Protein AF-0000000085040548 (afdb_homodimer)

Secondary structure (DSSP, 8-state):
--HHHHHHHHHHHHHHHHHHHHHHHHHH--HHHHHHHHTS-HHHHHHH-SSHHHHHHHHHHHHHHHHHHHHHHTT-SSS-S-HHHHHHHHHHHHHHHHHH-HHHHHHHHHHHHHHHHHHH-GGGS-HHHHT-HHHHHHHHTTTHHHHHHHHHHHHHHHHTSS-TT--HHHHHHHHHHHHHHHHHHHHHHHT--TTSS--HHHHHHHHHHHHHHHHH-SSS---------TT-/--HHHHHHHHHHHHHHHHHHHHHHHHHH--HHHHHHHHTS-HHHHHHH-SSHHHHHHHHHHHHHHHHHHHHHHTT-SSS-S-HHHHHHHHHHHHHHHHHH-HHHHHHHHHHHHHHHHHHH-GGGS-HHHHT-HHHHHHHHTTTHHHHHHHHHHHHHHHHTSS-TT--HHHHHHHHHHHHHHHHHHHHHHHT--TTSS--HHHHHHHHHHHHHHHHH-SSS---------TT-

Organism: Cyclobacterium marinum (strain ATCC 25205 / DSM 745 / LMG 13164 / NCIMB 1802) (NCBI:txid880070)

Sequence (464 aa):
MGVYERQQKEKKILESAIVLFGEKGLHATKVEDVAKKAKISKGLVYFYYKSKEDLYMAITKKGIEELKEVFNKSFGKGKDKTGIEVMTDLVNGYFLFVQEKKVFHDAILYFLSVLELYQQDQDKVNPLLLESQYFNKLLQSHNDLAKIGIKAISQGIKDGSMRPDLQADSTFYTIWSMLIGYCRLSGSVNLEPNDIKINAESWKNGFNKILFEILKGTNSPVKSQPVQGNLFMGVYERQQKEKKILESAIVLFGEKGLHATKVEDVAKKAKISKGLVYFYYKSKEDLYMAITKKGIEELKEVFNKSFGKGKDKTGIEVMTDLVNGYFLFVQEKKVFHDAILYFLSVLELYQQDQDKVNPLLLESQYFNKLLQSHNDLAKIGIKAISQGIKDGSMRPDLQADSTFYTIWSMLIGYCRLSGSVNLEPNDIKINAESWKNGFNKILFEILKGTNSPVKSQPVQGNLF

Nearest PDB structures (foldseek):
  1zkg-assembly1_A  TM=6.879E-01  e=1.026E-05  Thermotoga maritima MSB8
  2id6-assembly1_A-2  TM=6.841E-01  e=1.299E-05  Thermotoga maritima
  3ih3-assembly1_A  TM=6.829E-01  e=2.511E-05  Thermotoga maritima
  5d1r-assembly1_B  TM=7.066E-01  e=7.819E-04  Mycobacterium tuberculosis CDC1551
  6mj1-assembly1_A-2  TM=5.770E-01  e=1.032E-04  Bacillus subtilis subsp. subtilis str. 168

Foldseek 3Di:
DDPVVVVVLLVLLLVLLLVQCVVQNLPRDDLCSSCVSSVHDSVVSCVVAVDSLLSLLVLLLVLVVVLLVQLVCLCPDPNPDFLVSSLVSSLVSVVVCCVVRVSNVVSLVVLVVLVVVCVVPVVPHDVSNVPHPSNVVCVVCVCVSLVSQLVSLVRNLVVVVFPVPDDSSVLSVVVVVLSVVCVVCQVVQCVVDPVDDGHNVRCVVVSVVVNVCSGHNPPDPPPPPPPPPVPD/DDPVVVVVLVVLLLVLLLVQCVVQNLPRDDLCSSCVSSVHDSVVSCVVAVDSLLSLLVLLLVLVVVLLVQLVCLCPDPNPDFLVSSLVSNLVSVVVCCVVRVSNVVSLVVLVVLVVVCVVPVVPHDVSNVPHPSNVVCVVCVCVSLVSQLVSLVRNLVVVVFPVVDDSSVLSVVVVVLSVVCVVCQVVQCVVDPVDDGHNVRCVVVSVVVNVCSGHNPPDPPPPPPPPPPPD

InterPro domains:
  IPR001647 DNA-binding HTH domain, TetR-type [PF00440] (13-58)
  IPR001647 DNA-binding HTH domain, TetR-type [PR00455] (13-26)
  IPR001647 DNA-binding HTH domain, TetR-type [PR00455] (34-57)
  IPR001647 DNA-binding HTH domain, TetR-type [PS50977] (7-67)
  IPR009057 Homedomain-like superfamily [SSF46689] (5-73)
  IPR036271 Tetracyclin repressor-like, C-terminal domain superfamily [SSF48498] (110-183)
  IPR050624 Nucleoid occlusion factor SlmA/HTH-type transcriptional regulator [PTHR43479] (5-212)

Solvent-accessible surface area (backbone atoms only — not comparable to full-atom values): 24343 Å² total; per-residue (Å²): 129,53,72,68,56,51,51,53,50,51,49,38,44,50,55,30,38,51,54,43,35,54,74,55,30,74,81,71,44,48,65,60,59,27,17,58,70,46,69,49,55,54,68,56,51,46,70,78,29,86,39,68,53,27,44,48,30,46,48,20,52,51,29,51,52,53,50,42,50,46,49,57,56,27,48,55,86,66,88,78,56,51,17,47,55,22,44,50,41,28,54,54,42,49,53,50,42,44,73,74,37,43,51,32,47,51,38,45,54,50,49,33,51,50,36,32,37,40,64,75,37,58,85,74,40,61,64,60,43,70,69,15,68,44,42,55,52,43,63,76,49,67,58,52,63,53,52,55,47,23,50,30,44,45,40,5,34,74,73,60,57,20,45,74,85,65,53,37,55,35,50,36,54,42,50,51,9,30,54,51,15,44,64,45,46,42,20,58,38,59,63,43,51,85,90,50,92,47,33,58,67,59,33,52,52,40,40,50,51,51,54,47,28,71,44,44,34,68,86,48,84,74,77,78,70,77,76,76,67,67,81,111,129,53,73,67,57,49,52,51,51,50,50,38,44,50,53,30,38,50,54,43,36,54,73,55,30,72,81,71,45,48,66,59,58,28,16,57,71,44,70,49,53,54,68,57,51,46,70,77,28,86,40,70,52,26,44,49,30,45,48,22,50,52,28,50,53,52,49,43,49,44,47,56,57,28,48,57,82,68,89,78,56,52,17,48,54,21,45,51,41,28,52,53,41,48,54,50,43,44,72,75,36,43,51,32,48,52,36,43,53,49,50,34,50,49,37,32,36,42,66,76,38,58,84,73,40,60,64,59,42,72,68,15,68,44,40,54,53,43,63,76,48,69,57,53,63,54,52,56,46,22,50,30,44,44,41,5,34,74,72,60,58,20,45,74,84,65,52,35,54,34,48,36,54,42,51,52,8,28,53,51,14,45,64,47,46,42,21,57,38,59,64,42,51,86,90,50,91,46,34,58,66,59,33,52,53,42,39,52,50,51,55,48,29,72,44,44,35,70,85,47,81,74,78,78,70,77,76,76,69,69,78,113

Radius of gyration: 23.34 Å; Cα contacts (8 Å, |Δi|>4): 542; chains: 2; bounding box: 71×59×58 Å

Structure (mmCIF, N/CA/C/O backbone):
data_AF-0000000085040548-model_v1
#
loop_
_entity.id
_entity.type
_entity.pdbx_description
1 polymer 'Transcriptional regulator, TetR family'
#
loop_
_atom_site.group_PDB
_atom_site.id
_atom_site.type_symbol
_atom_site.label_atom_id
_atom_site.label_alt_id
_atom_site.label_comp_id
_atom_site.label_asym_id
_atom_site.label_entity_id
_atom_site.label_seq_id
_atom_site.pdbx_PDB_ins_code
_atom_site.Cartn_x
_atom_site.Cartn_y
_atom_site.Cartn_z
_atom_site.occupancy
_atom_site.B_iso_or_equiv
_atom_site.auth_seq_id
_atom_site.auth_comp_id
_atom_site.auth_asym_id
_atom_site.auth_atom_id
_atom_site.pdbx_PDB_model_num
ATOM 1 N N . MET A 1 1 ? -39.812 -14.789 2.672 1 75.88 1 MET A N 1
ATOM 2 C CA . MET A 1 1 ? -38.875 -14.531 3.76 1 75.88 1 MET A CA 1
ATOM 3 C C . MET A 1 1 ? -39.062 -13.125 4.328 1 75.88 1 MET A C 1
ATOM 5 O O . MET A 1 1 ? -39.156 -12.156 3.574 1 75.88 1 MET A O 1
ATOM 9 N N . GLY A 1 2 ? -39.312 -13.039 5.547 1 83.81 2 GLY A N 1
ATOM 10 C CA . GLY A 1 2 ? -39.5 -11.727 6.141 1 83.81 2 GLY A CA 1
ATOM 11 C C . GLY A 1 2 ? -38.281 -10.859 6.133 1 83.81 2 GLY A C 1
ATOM 12 O O . GLY A 1 2 ? -37.156 -11.359 5.926 1 83.81 2 GLY A O 1
ATOM 13 N N . VAL A 1 3 ? -38.562 -9.602 6.129 1 88.56 3 VAL A N 1
ATOM 14 C CA . VAL A 1 3 ? -37.5 -8.602 6.066 1 88.56 3 VAL A CA 1
ATOM 15 C C . VAL A 1 3 ? -36.438 -8.906 7.121 1 88.56 3 VAL A C 1
ATOM 17 O O . VAL A 1 3 ? -35.25 -8.867 6.836 1 88.56 3 VAL A O 1
ATOM 20 N N . TYR A 1 4 ? -36.812 -9.25 8.266 1 89 4 TYR A N 1
ATOM 21 C CA . TYR A 1 4 ? -35.875 -9.547 9.359 1 89 4 TYR A CA 1
ATOM 22 C C . TYR A 1 4 ? -35.062 -10.781 9.055 1 89 4 TYR A C 1
ATOM 24 O O . TYR A 1 4 ? -33.844 -10.789 9.273 1 89 4 TYR A O 1
ATOM 32 N N . GLU A 1 5 ? -35.656 -11.797 8.523 1 87.88 5 GLU A N 1
ATOM 33 C CA . GLU A 1 5 ? -34.969 -13.031 8.18 1 87.88 5 GLU A CA 1
ATOM 34 C C . GLU A 1 5 ? -33.938 -12.797 7.082 1 87.88 5 GLU A C 1
ATOM 36 O O . GLU A 1 5 ? -32.844 -13.359 7.125 1 87.88 5 GLU A O 1
ATOM 41 N N . ARG A 1 6 ? -34.312 -11.977 6.172 1 90.56 6 ARG A N 1
ATOM 42 C CA . ARG A 1 6 ? -33.375 -11.648 5.082 1 90.56 6 ARG A CA 1
ATOM 43 C C . ARG A 1 6 ? -32.156 -10.93 5.602 1 90.56 6 ARG A C 1
ATOM 45 O O . ARG A 1 6 ? -31.031 -11.242 5.195 1 90.56 6 ARG A O 1
ATOM 52 N N . GLN A 1 7 ? -32.406 -10.062 6.473 1 91.75 7 GLN A N 1
ATOM 53 C CA . GLN A 1 7 ? -31.328 -9.289 7.051 1 91.75 7 GLN A CA 1
ATOM 54 C C . GLN A 1 7 ? -30.391 -10.188 7.867 1 91.75 7 GLN A C 1
ATOM 56 O O . GLN A 1 7 ? -29.172 -10.008 7.848 1 91.75 7 GLN A O 1
ATOM 61 N N . GLN A 1 8 ? -30.922 -11.062 8.531 1 93 8 GLN A N 1
ATOM 62 C CA . GLN A 1 8 ? -30.141 -11.984 9.344 1 93 8 GLN A CA 1
ATOM 63 C C . GLN A 1 8 ? -29.281 -12.891 8.477 1 93 8 GLN A C 1
ATOM 65 O O . GLN A 1 8 ? -28.125 -13.172 8.805 1 93 8 GLN A O 1
ATOM 70 N N . LYS A 1 9 ? -29.891 -13.32 7.367 1 94.12 9 LYS A N 1
ATOM 71 C CA . LYS A 1 9 ? -29.141 -14.18 6.445 1 94.12 9 LYS A CA 1
ATOM 72 C C . LYS A 1 9 ? -27.984 -13.414 5.805 1 94.12 9 LYS A C 1
ATOM 74 O O . LYS A 1 9 ? -26.875 -13.93 5.703 1 94.12 9 LYS A O 1
ATOM 79 N N . GLU A 1 10 ? -28.312 -12.258 5.418 1 95.81 10 GLU A N 1
ATOM 80 C CA . GLU A 1 10 ? -27.281 -11.414 4.824 1 95.81 10 GLU A CA 1
ATOM 81 C C . GLU A 1 10 ? -26.125 -11.188 5.797 1 95.81 10 GLU A C 1
ATOM 83 O O . GLU A 1 10 ? -24.953 -11.281 5.414 1 95.81 10 GLU A O 1
ATOM 88 N N . LYS A 1 11 ? -26.484 -10.898 7 1 96.25 11 LYS A N 1
ATOM 89 C CA . LYS A 1 11 ? -25.484 -10.688 8.039 1 96.25 11 LYS A CA 1
ATOM 90 C C . LYS A 1 11 ? -24.625 -11.938 8.25 1 96.25 11 LYS A C 1
ATOM 92 O O . LYS A 1 11 ? -23.406 -11.844 8.391 1 96.25 11 LYS A O 1
ATOM 97 N N . LYS A 1 12 ? -25.219 -13.023 8.234 1 96.75 12 LYS A N 1
ATOM 98 C CA . LYS A 1 12 ? -24.5 -14.289 8.422 1 96.75 12 LYS A CA 1
ATOM 99 C C . LYS A 1 12 ? -23.531 -14.547 7.277 1 96.75 12 LYS A C 1
ATOM 101 O O . LYS A 1 12 ? -22.406 -15.008 7.504 1 96.75 12 LYS A O 1
ATOM 106 N N . ILE A 1 13 ? -23.984 -14.281 6.074 1 98 13 ILE A N 1
ATOM 107 C CA . ILE A 1 13 ? -23.141 -14.453 4.902 1 98 13 ILE A CA 1
ATOM 108 C C . ILE A 1 13 ? -21.922 -13.539 5.008 1 98 13 ILE A C 1
ATOM 110 O O . ILE A 1 13 ? -20.781 -13.984 4.859 1 98 13 ILE A O 1
ATOM 114 N N . LEU A 1 14 ? -22.172 -12.297 5.344 1 97.88 14 LEU A N 1
ATOM 115 C CA . LEU A 1 14 ? -21.109 -11.312 5.422 1 97.88 14 LEU A CA 1
ATOM 116 C C . LEU A 1 14 ? -20.109 -11.672 6.52 1 97.88 14 LEU A C 1
ATOM 118 O O . LEU A 1 14 ? -18.891 -11.641 6.301 1 97.88 14 LEU A O 1
ATOM 122 N N . GLU A 1 15 ? -20.594 -12.023 7.66 1 97.88 15 GLU A N 1
ATOM 123 C CA . GLU A 1 15 ? -19.734 -12.375 8.789 1 97.88 15 GLU A CA 1
ATOM 124 C C . GLU A 1 15 ? -18.875 -13.586 8.461 1 97.88 15 GLU A C 1
ATOM 126 O O . GLU A 1 15 ? -17.688 -13.625 8.789 1 97.88 15 GLU A O 1
ATOM 131 N N . SER A 1 16 ? -19.469 -14.57 7.84 1 98.38 16 SER A N 1
ATOM 132 C CA . SER A 1 16 ? -18.734 -15.766 7.43 1 98.38 16 SER A CA 1
ATOM 133 C C . SER A 1 16 ? -17.672 -15.43 6.387 1 98.38 16 SER A C 1
ATOM 135 O O . SER A 1 16 ? -16.547 -15.922 6.457 1 98.38 16 SER A O 1
ATOM 137 N N . ALA A 1 17 ? -18.062 -14.602 5.449 1 98.25 17 ALA A N 1
ATOM 138 C CA . ALA A 1 17 ? -17.141 -14.18 4.395 1 98.25 17 ALA A CA 1
ATOM 139 C C . ALA A 1 17 ? -15.961 -13.398 4.973 1 98.25 17 ALA A C 1
ATOM 141 O O . ALA A 1 17 ? -14.82 -13.602 4.559 1 98.25 17 ALA A O 1
ATOM 142 N N . ILE A 1 18 ? -16.203 -12.523 5.938 1 98.06 18 ILE A N 1
ATOM 143 C CA . ILE A 1 18 ? -15.172 -11.719 6.582 1 98.06 18 ILE A CA 1
ATOM 144 C C . ILE A 1 18 ? -14.133 -12.633 7.227 1 98.06 18 ILE A C 1
ATOM 146 O O . ILE A 1 18 ? -12.93 -12.43 7.059 1 98.06 18 ILE A O 1
ATOM 150 N N . VAL A 1 19 ? -14.617 -13.648 7.875 1 97.31 19 VAL A N 1
ATOM 151 C CA . VAL A 1 19 ? -13.727 -14.602 8.531 1 97.31 19 VAL A CA 1
ATOM 152 C C . VAL A 1 19 ? -12.883 -15.328 7.488 1 97.31 19 VAL A C 1
ATOM 154 O O . VAL A 1 19 ? -11.656 -15.367 7.598 1 97.31 19 VAL A O 1
ATOM 157 N N . LEU A 1 20 ? -13.5 -15.805 6.445 1 97.19 20 LEU A N 1
ATOM 158 C CA . LEU A 1 20 ? -12.82 -16.641 5.461 1 97.19 20 LEU A CA 1
ATOM 159 C C . LEU A 1 20 ? -11.875 -15.797 4.605 1 97.19 20 LEU A C 1
ATOM 161 O O . LEU A 1 20 ? -10.758 -16.219 4.309 1 97.19 20 LEU A O 1
ATOM 165 N N . PHE A 1 21 ? -12.289 -14.641 4.227 1 96.31 21 PHE A N 1
ATOM 166 C CA . PHE A 1 21 ? -11.414 -13.75 3.479 1 96.31 21 PHE A CA 1
ATOM 167 C C . PHE A 1 21 ? -10.211 -13.336 4.324 1 96.31 21 PHE A C 1
ATOM 169 O O . PHE A 1 21 ? -9.109 -13.141 3.799 1 96.31 21 PHE A O 1
ATOM 176 N N . GLY A 1 22 ? -10.43 -13.156 5.59 1 93.25 22 GLY A N 1
ATOM 177 C CA . GLY A 1 22 ? -9.336 -12.836 6.5 1 93.25 22 GLY A CA 1
ATOM 178 C C . GLY A 1 22 ? -8.328 -13.961 6.629 1 93.25 22 GLY A C 1
ATOM 179 O O . GLY A 1 22 ? -7.125 -13.719 6.73 1 93.25 22 GLY A O 1
ATOM 180 N N . GLU A 1 23 ? -8.805 -15.172 6.547 1 90.12 23 GLU A N 1
ATOM 181 C CA . GLU A 1 23 ? -7.969 -16.359 6.746 1 90.12 23 GLU A CA 1
ATOM 182 C C . GLU A 1 23 ? -7.227 -16.719 5.465 1 90.12 23 GLU A C 1
ATOM 184 O O . GLU A 1 23 ? -6.043 -17.062 5.504 1 90.12 23 GLU A O 1
ATOM 189 N N . LYS A 1 24 ? -7.984 -16.609 4.266 1 87.75 24 LYS A N 1
ATOM 190 C CA . LYS A 1 24 ? -7.441 -17.219 3.061 1 87.75 24 LYS A CA 1
ATOM 191 C C . LYS A 1 24 ? -7.191 -16.188 1.973 1 87.75 24 LYS A C 1
ATOM 193 O O . LYS A 1 24 ? -6.512 -16.469 0.984 1 87.75 24 LYS A O 1
ATOM 198 N N . GLY A 1 25 ? -7.762 -15.016 2.207 1 89 25 GLY A N 1
ATOM 199 C CA . GLY A 1 25 ? -7.707 -14.023 1.146 1 89 25 GLY A CA 1
ATOM 200 C C . GLY A 1 25 ? -8.828 -14.164 0.136 1 89 25 GLY A C 1
ATOM 201 O O . GLY A 1 25 ? -9.555 -15.164 0.141 1 89 25 GLY A O 1
ATOM 202 N N . LEU A 1 26 ? -8.977 -13.188 -0.732 1 89 26 LEU A N 1
ATOM 203 C CA . LEU A 1 26 ? -10.062 -13.109 -1.711 1 89 26 LEU A CA 1
ATOM 204 C C . LEU A 1 26 ? -10 -14.281 -2.686 1 89 26 LEU A C 1
ATOM 206 O O . LEU A 1 26 ? -11 -14.969 -2.896 1 89 26 LEU A O 1
ATOM 210 N N . HIS A 1 27 ? -8.867 -14.555 -3.199 1 86.94 27 HIS A N 1
ATOM 211 C CA . HIS A 1 27 ? -8.742 -15.492 -4.309 1 86.94 27 HIS A CA 1
ATOM 212 C C . HIS A 1 27 ? -8.898 -16.938 -3.834 1 86.94 27 HIS A C 1
ATOM 214 O O . HIS A 1 27 ? -9.539 -17.75 -4.508 1 86.94 27 HIS A O 1
ATOM 220 N N . ALA A 1 28 ? -8.391 -17.219 -2.703 1 87.94 28 ALA A N 1
ATOM 221 C CA . ALA A 1 28 ? -8.398 -18.609 -2.213 1 87.94 28 ALA A CA 1
ATOM 222 C C . ALA A 1 28 ? -9.742 -18.953 -1.595 1 87.94 28 ALA A C 1
ATOM 224 O O . ALA A 1 28 ? -10.039 -20.125 -1.369 1 87.94 28 ALA A O 1
ATOM 225 N N . THR A 1 29 ? -10.5 -17.938 -1.307 1 94.62 29 THR A N 1
ATOM 226 C CA . THR A 1 29 ? -11.797 -18.188 -0.697 1 94.62 29 THR A CA 1
ATOM 227 C C . THR A 1 29 ? -12.82 -18.594 -1.753 1 94.62 29 THR A C 1
ATOM 229 O O . THR A 1 29 ? -12.906 -17.969 -2.816 1 94.62 29 THR A O 1
ATOM 232 N N . LYS A 1 30 ? -13.57 -19.641 -1.476 1 95.75 30 LYS A N 1
ATOM 233 C CA . LYS A 1 30 ? -14.656 -20.078 -2.346 1 95.75 30 LYS A CA 1
ATOM 234 C C . LYS A 1 30 ? -16.016 -19.734 -1.747 1 95.75 30 LYS A C 1
ATOM 236 O O . LYS A 1 30 ? -16.203 -19.828 -0.532 1 95.75 30 LYS A O 1
ATOM 241 N N . VAL A 1 31 ? -16.906 -19.469 -2.637 1 97.25 31 VAL A N 1
ATOM 242 C CA . VAL A 1 31 ? -18.266 -19.156 -2.188 1 97.25 31 VAL A CA 1
ATOM 243 C C . VAL A 1 31 ? -18.859 -20.359 -1.464 1 97.25 31 VAL A C 1
ATOM 245 O O . VAL A 1 31 ? -19.594 -20.203 -0.484 1 97.25 31 VAL A O 1
ATOM 248 N N . GLU A 1 32 ? -18.5 -21.5 -1.876 1 97.56 32 GLU A N 1
ATOM 249 C CA . GLU A 1 32 ? -18.969 -22.719 -1.23 1 97.56 32 GLU A CA 1
ATOM 250 C C . GLU A 1 32 ? -18.531 -22.766 0.233 1 97.56 32 GLU A C 1
ATOM 252 O O . GLU A 1 32 ? -19.297 -23.203 1.096 1 97.56 32 GLU A O 1
ATOM 257 N N . ASP A 1 33 ? -17.359 -22.406 0.538 1 97.69 33 ASP A N 1
ATOM 258 C CA . ASP A 1 33 ? -16.859 -22.375 1.908 1 97.69 33 ASP A CA 1
ATOM 259 C C . ASP A 1 33 ? -17.625 -21.375 2.762 1 97.69 33 ASP A C 1
ATOM 261 O O . ASP A 1 33 ? -17.891 -21.641 3.938 1 97.69 33 ASP A O 1
ATOM 265 N N . VAL A 1 34 ? -17.969 -20.234 2.178 1 98.25 34 VAL A N 1
ATOM 266 C CA . VAL A 1 34 ? -18.75 -19.219 2.867 1 98.25 34 VAL A CA 1
ATOM 267 C C . VAL A 1 34 ? -20.125 -19.766 3.217 1 98.25 34 VAL A C 1
ATOM 269 O O . VAL A 1 34 ? -20.609 -19.609 4.344 1 98.25 34 VAL A O 1
ATOM 272 N N . ALA A 1 35 ? -20.734 -20.438 2.242 1 98.31 35 ALA A N 1
ATOM 273 C CA . ALA A 1 35 ? -22.047 -21.047 2.455 1 98.31 35 ALA A CA 1
ATOM 274 C C . ALA A 1 35 ? -22 -22.062 3.6 1 98.31 35 ALA A C 1
ATOM 276 O O . ALA A 1 35 ? -22.844 -22.031 4.492 1 98.31 35 ALA A O 1
ATOM 277 N N . LYS A 1 36 ? -21.031 -22.906 3.564 1 98.38 36 LYS A N 1
ATOM 278 C CA . LYS A 1 36 ? -20.859 -23.938 4.594 1 98.38 36 LYS A CA 1
ATOM 279 C C . LYS A 1 36 ? -20.688 -23.297 5.973 1 98.38 36 LYS A C 1
ATOM 281 O O . LYS A 1 36 ? -21.344 -23.703 6.934 1 98.38 36 LYS A O 1
ATOM 286 N N . LYS A 1 37 ? -19.891 -22.312 6.098 1 97.81 37 LYS A N 1
ATOM 287 C CA . LYS A 1 37 ? -19.656 -21.656 7.375 1 97.81 37 LYS A CA 1
ATOM 288 C C . LYS A 1 37 ? -20.906 -20.953 7.887 1 97.81 37 LYS A C 1
ATOM 290 O O . LYS A 1 37 ? -21.172 -20.938 9.094 1 97.81 37 LYS A O 1
ATOM 295 N N . ALA A 1 38 ? -21.625 -20.375 6.953 1 97.81 38 ALA A N 1
ATOM 296 C CA . ALA A 1 38 ? -22.844 -19.672 7.297 1 97.81 38 ALA A CA 1
ATOM 297 C C . ALA A 1 38 ? -24 -20.641 7.5 1 97.81 38 ALA A C 1
ATOM 299 O O . ALA A 1 38 ? -25.109 -20.234 7.898 1 97.81 38 ALA A O 1
ATOM 300 N N . LYS A 1 39 ? -23.781 -21.875 7.184 1 97.38 39 LYS A N 1
ATOM 301 C CA . LYS A 1 39 ? -24.781 -22.922 7.316 1 97.38 39 LYS A CA 1
ATOM 302 C C . LYS A 1 39 ? -26 -22.625 6.453 1 97.38 39 LYS A C 1
ATOM 304 O O . LYS A 1 39 ? -27.141 -22.719 6.922 1 97.38 39 LYS A O 1
ATOM 309 N N . ILE A 1 40 ? -25.75 -22.25 5.285 1 96.94 40 ILE A N 1
ATOM 310 C CA . ILE A 1 40 ? -26.812 -22.031 4.297 1 96.94 40 ILE A CA 1
ATOM 311 C C . ILE A 1 40 ? -26.391 -22.641 2.959 1 96.94 40 ILE A C 1
ATOM 313 O O . ILE A 1 40 ? -25.266 -23.125 2.812 1 96.94 40 ILE A O 1
ATOM 317 N N . SER A 1 41 ? -27.312 -22.656 2 1 96.12 41 SER A N 1
ATOM 318 C CA . SER A 1 41 ? -27.016 -23.219 0.691 1 96.12 41 SER A CA 1
ATOM 319 C C . SER A 1 41 ? -26.203 -22.25 -0.157 1 96.12 41 SER A C 1
ATOM 321 O O . SER A 1 41 ? -26.297 -21.031 0.018 1 96.12 41 SER A O 1
ATOM 323 N N . LYS A 1 42 ? -25.422 -22.812 -1.057 1 96.88 42 LYS A N 1
ATOM 324 C CA . LYS A 1 42 ? -24.672 -22.016 -2.006 1 96.88 42 LYS A CA 1
ATOM 325 C C . LYS A 1 42 ? -25.594 -21.141 -2.852 1 96.88 42 LYS A C 1
ATOM 327 O O . LYS A 1 42 ? -25.281 -19.984 -3.127 1 96.88 42 LYS A O 1
ATOM 332 N N . GLY A 1 43 ? -26.703 -21.688 -3.23 1 96.56 43 GLY A N 1
ATOM 333 C CA . GLY A 1 43 ? -27.688 -20.953 -4.008 1 96.56 43 GLY A CA 1
ATOM 334 C C . GLY A 1 43 ? -28.203 -19.703 -3.305 1 96.56 43 GLY A C 1
ATOM 335 O O . GLY A 1 43 ? -28.391 -18.656 -3.936 1 96.56 43 GLY A O 1
ATOM 336 N N . LEU A 1 44 ? -28.375 -19.812 -2.082 1 96.25 44 LEU A N 1
ATOM 337 C CA . LEU A 1 44 ? -28.859 -18.672 -1.307 1 96.25 44 LEU A CA 1
ATOM 338 C C . LEU A 1 44 ? -27.812 -17.578 -1.226 1 96.25 44 LEU A C 1
ATOM 340 O O . LEU A 1 44 ? -28.141 -16.391 -1.236 1 96.25 44 LEU A O 1
ATOM 344 N N . VAL A 1 45 ? -26.531 -17.953 -1.064 1 97.88 45 VAL A N 1
ATOM 345 C CA . VAL A 1 45 ? -25.469 -16.938 -1.09 1 97.88 45 VAL A CA 1
ATOM 346 C C . VAL A 1 45 ? -25.547 -16.141 -2.393 1 97.88 45 VAL A C 1
ATOM 348 O O . VAL A 1 45 ? -25.484 -14.914 -2.381 1 97.88 45 VAL A O 1
ATOM 351 N N . TYR A 1 46 ? -25.781 -16.859 -3.504 1 97.19 46 TYR A N 1
ATOM 352 C CA . TYR A 1 46 ? -25.797 -16.234 -4.82 1 97.19 46 TYR A CA 1
ATOM 353 C C . TYR A 1 46 ? -27.078 -15.414 -5.02 1 97.19 46 TYR A C 1
ATOM 355 O O . TYR A 1 46 ? -27.125 -14.547 -5.895 1 97.19 46 TYR A O 1
ATOM 363 N N . PHE A 1 47 ? -28.047 -15.766 -4.254 1 96 47 PHE A N 1
ATOM 364 C CA . PHE A 1 47 ? -29.25 -14.945 -4.246 1 96 47 PHE A CA 1
ATOM 365 C C . PHE A 1 47 ? -28.938 -13.539 -3.727 1 96 47 PHE A C 1
ATOM 367 O O . PHE A 1 47 ? -29.469 -12.555 -4.227 1 96 47 PHE A O 1
ATOM 374 N N . TYR A 1 48 ? -28.062 -13.477 -2.762 1 96.88 48 TYR A N 1
ATOM 375 C CA . TYR A 1 48 ? -27.734 -12.203 -2.127 1 96.88 48 TYR A CA 1
ATOM 376 C C . TYR A 1 48 ? -26.578 -11.516 -2.852 1 96.88 48 TYR A C 1
ATOM 378 O O . TYR A 1 48 ? -26.562 -10.289 -2.963 1 96.88 48 TYR A O 1
ATOM 386 N N . TYR A 1 49 ? -25.609 -12.266 -3.305 1 98.06 49 TYR A N 1
ATOM 387 C CA . TYR A 1 49 ? -24.406 -11.75 -3.953 1 98.06 49 TYR A CA 1
ATOM 388 C C . TYR A 1 49 ? -24.125 -12.492 -5.258 1 98.06 49 TYR A C 1
ATOM 390 O O . TYR A 1 49 ? -23.953 -13.711 -5.262 1 98.06 49 TYR A O 1
ATOM 398 N N . LYS A 1 50 ? -23.891 -11.781 -6.301 1 97.25 50 LYS A N 1
ATOM 399 C CA . LYS A 1 50 ? -23.875 -12.336 -7.652 1 97.25 50 LYS A CA 1
ATOM 400 C C . LYS A 1 50 ? -22.594 -13.141 -7.887 1 97.25 50 LYS A C 1
ATOM 402 O O . LYS A 1 50 ? -22.547 -14 -8.773 1 97.25 50 LYS A O 1
ATOM 407 N N . SER A 1 51 ? -21.594 -12.781 -7.215 1 96.88 51 SER A N 1
ATOM 408 C CA . SER A 1 51 ? -20.297 -13.414 -7.355 1 96.88 51 SER A CA 1
ATOM 409 C C . SER A 1 51 ? -19.438 -13.203 -6.109 1 96.88 51 SER A C 1
ATOM 411 O O . SER A 1 51 ? -19.812 -12.453 -5.211 1 96.88 51 SER A O 1
ATOM 413 N N . LYS A 1 52 ? -18.344 -13.875 -6.035 1 96.38 52 LYS A N 1
ATOM 414 C CA . LYS A 1 52 ? -17.359 -13.664 -4.973 1 96.38 52 LYS A CA 1
ATOM 415 C C . LYS A 1 52 ? -16.859 -12.227 -4.969 1 96.38 52 LYS A C 1
ATOM 417 O O . LYS A 1 52 ? -16.641 -11.641 -3.904 1 96.38 52 LYS A O 1
ATOM 422 N N . GLU A 1 53 ? -16.703 -11.688 -6.168 1 97.19 53 GLU A N 1
ATOM 423 C CA . GLU A 1 53 ? -16.25 -10.312 -6.324 1 97.19 53 GLU A CA 1
ATOM 424 C C . GLU A 1 53 ? -17.297 -9.328 -5.789 1 97.19 53 GLU A C 1
ATOM 426 O O . GLU A 1 53 ? -16.953 -8.359 -5.109 1 97.19 53 GLU A O 1
ATOM 431 N N . ASP A 1 54 ? -18.516 -9.633 -6.098 1 98.38 54 ASP A N 1
ATOM 432 C CA . ASP A 1 54 ? -19.609 -8.828 -5.57 1 98.38 54 ASP A CA 1
ATOM 433 C C . ASP A 1 54 ? -19.641 -8.859 -4.043 1 98.38 54 ASP A C 1
ATOM 435 O O . ASP A 1 54 ? -19.766 -7.824 -3.395 1 98.38 54 ASP A O 1
ATOM 439 N N . LEU A 1 55 ? -19.5 -10.047 -3.479 1 98.44 55 LEU A N 1
ATOM 440 C CA . LEU A 1 55 ? -19.453 -10.242 -2.033 1 98.44 55 LEU A CA 1
ATOM 441 C C . LEU A 1 55 ? -18.266 -9.484 -1.427 1 98.44 55 LEU A C 1
ATOM 443 O O . LEU A 1 55 ? -18.406 -8.844 -0.381 1 98.44 55 LEU A O 1
ATOM 447 N N . TYR A 1 56 ? -17.141 -9.5 -2.045 1 98.25 56 TYR A N 1
ATOM 448 C CA . TYR A 1 56 ? -15.953 -8.82 -1.555 1 98.25 56 TYR A CA 1
ATOM 449 C C . TYR A 1 56 ? -16.141 -7.305 -1.569 1 98.25 56 TYR A C 1
ATOM 451 O O . TYR A 1 56 ? -15.656 -6.605 -0.675 1 98.25 56 TYR A O 1
ATOM 459 N N . MET A 1 57 ? -16.828 -6.781 -2.586 1 98.62 57 MET A N 1
ATOM 460 C CA . MET A 1 57 ? -17.109 -5.348 -2.633 1 98.62 57 MET A CA 1
ATOM 461 C C . MET A 1 57 ? -18.094 -4.945 -1.539 1 98.62 57 MET A C 1
ATOM 463 O O . MET A 1 57 ? -18 -3.84 -1.003 1 98.62 57 MET A O 1
ATOM 467 N N . ALA A 1 58 ? -19 -5.871 -1.216 1 98.62 58 ALA A N 1
ATOM 468 C CA . ALA A 1 58 ? -19.875 -5.609 -0.083 1 98.62 58 ALA A CA 1
ATOM 469 C C . ALA A 1 58 ? -19.094 -5.496 1.217 1 98.62 58 ALA A C 1
ATOM 471 O O . ALA A 1 58 ? -19.344 -4.609 2.033 1 98.62 58 ALA A O 1
ATOM 472 N N . ILE A 1 59 ? -18.141 -6.348 1.4 1 98.38 59 ILE A N 1
ATOM 473 C CA . ILE A 1 59 ? -17.266 -6.316 2.561 1 98.38 59 ILE A CA 1
ATOM 474 C C . ILE A 1 59 ? -16.438 -5.031 2.547 1 98.38 59 ILE A C 1
ATOM 476 O O . ILE A 1 59 ? -16.234 -4.406 3.59 1 98.38 59 ILE A O 1
ATOM 480 N N . THR A 1 60 ? -15.977 -4.672 1.387 1 98.62 60 THR A N 1
ATOM 481 C CA . THR A 1 60 ? -15.219 -3.439 1.228 1 98.62 60 THR A CA 1
ATOM 482 C C . THR A 1 60 ? -16.047 -2.232 1.655 1 98.62 60 THR A C 1
ATOM 484 O O . THR A 1 60 ? -15.562 -1.37 2.391 1 98.62 60 THR A O 1
ATOM 487 N N . LYS A 1 61 ? -17.25 -2.203 1.197 1 98.62 61 LYS A N 1
ATOM 488 C CA . LYS A 1 61 ? -18.156 -1.112 1.571 1 98.62 61 LYS A CA 1
ATOM 489 C C . LYS A 1 61 ? -18.344 -1.051 3.084 1 98.62 61 LYS A C 1
ATOM 491 O O . LYS A 1 61 ? -18.312 0.031 3.674 1 98.62 61 LYS A O 1
ATOM 496 N N . LYS A 1 62 ? -18.562 -2.184 3.691 1 98.06 62 LYS A N 1
ATOM 497 C CA . LYS A 1 62 ? -18.672 -2.232 5.145 1 98.06 62 LYS A CA 1
ATOM 498 C C . LYS A 1 62 ? -17.406 -1.708 5.82 1 98.06 62 LYS A C 1
ATOM 500 O O . LYS A 1 62 ? -17.484 -0.962 6.797 1 98.06 62 LYS A O 1
ATOM 505 N N . GLY A 1 63 ? -16.266 -2.135 5.34 1 98.38 63 GLY A N 1
ATOM 506 C CA . GLY A 1 63 ? -15 -1.657 5.867 1 98.38 63 GLY A CA 1
ATOM 507 C C . GLY A 1 63 ? -14.844 -0.151 5.777 1 98.38 63 GLY A C 1
ATOM 508 O O . GLY A 1 63 ? -14.398 0.491 6.73 1 98.38 63 GLY A O 1
ATOM 509 N N . ILE A 1 64 ? -15.227 0.417 4.66 1 98.62 64 ILE A N 1
ATOM 510 C CA . ILE A 1 64 ? -15.133 1.858 4.453 1 98.62 64 ILE A CA 1
ATOM 511 C C . ILE A 1 64 ? -16.062 2.578 5.426 1 98.62 64 ILE A C 1
ATOM 513 O O . ILE A 1 64 ? -15.703 3.602 6.008 1 98.62 64 ILE A O 1
ATOM 517 N N . GLU A 1 65 ? -17.219 2.049 5.594 1 98.31 65 GLU A N 1
ATOM 518 C CA . GLU A 1 65 ? -18.172 2.643 6.535 1 98.31 65 GLU A CA 1
ATOM 519 C C . GLU A 1 65 ? -17.625 2.611 7.961 1 98.31 65 GLU A C 1
ATOM 521 O O . GLU A 1 65 ? -17.766 3.58 8.711 1 98.31 65 GLU A O 1
ATOM 526 N N . GLU A 1 66 ? -17.031 1.53 8.336 1 98.19 66 GLU A N 1
ATOM 527 C CA . GLU A 1 66 ? -16.453 1.427 9.664 1 98.19 66 GLU A CA 1
ATOM 528 C C . GLU A 1 66 ? -15.289 2.406 9.836 1 98.19 66 GLU A C 1
ATOM 530 O O . GLU A 1 66 ? -15.141 3.025 10.891 1 98.19 66 GLU A O 1
ATOM 535 N N . LEU A 1 67 ? -14.484 2.555 8.844 1 98.69 67 LEU A N 1
ATOM 536 C CA . LEU A 1 67 ? -13.367 3.488 8.922 1 98.69 67 LEU A CA 1
ATOM 537 C C . LEU A 1 67 ? -13.859 4.93 8.969 1 98.69 67 LEU A C 1
ATOM 539 O O . LEU A 1 67 ? -13.297 5.762 9.68 1 98.69 67 LEU A O 1
ATOM 543 N N . LYS A 1 68 ? -14.93 5.203 8.203 1 98.44 68 LYS A N 1
ATOM 544 C CA . LYS A 1 68 ? -15.555 6.52 8.289 1 98.44 68 LYS A CA 1
ATOM 545 C C . LYS A 1 68 ? -15.992 6.832 9.719 1 98.44 68 LYS A C 1
ATOM 547 O O . LYS A 1 68 ? -15.828 7.957 10.188 1 98.44 68 LYS A O 1
ATOM 552 N N . GLU A 1 69 ? -16.531 5.824 10.312 1 98 69 GLU A N 1
ATOM 553 C CA . GLU A 1 69 ? -16.953 6.004 11.703 1 98 69 GLU A CA 1
ATOM 554 C C . GLU A 1 69 ? -15.766 6.316 12.609 1 98 69 GLU A C 1
ATOM 556 O O . GLU A 1 69 ? -15.844 7.191 13.469 1 98 69 GLU A O 1
ATOM 561 N N . VAL A 1 70 ? -14.695 5.602 12.43 1 97.81 70 VAL A N 1
ATOM 562 C CA . VAL A 1 70 ? -13.469 5.852 13.18 1 97.81 70 VAL A CA 1
ATOM 563 C C . VAL A 1 70 ? -13.023 7.297 12.969 1 97.81 70 VAL A C 1
ATOM 565 O O . VAL A 1 70 ? -12.711 8 13.93 1 97.81 70 VAL A O 1
ATOM 568 N N . PHE A 1 71 ? -13 7.781 11.711 1 98.06 71 PHE A N 1
ATOM 569 C CA . PHE A 1 71 ? -12.586 9.141 11.391 1 98.06 71 PHE A CA 1
ATOM 570 C C . PHE A 1 71 ? -13.523 10.164 12.016 1 98.06 71 PHE A C 1
ATOM 572 O O . PHE A 1 71 ? -13.078 11.125 12.641 1 98.06 71 PHE A O 1
ATOM 579 N N . ASN A 1 72 ? -14.805 9.898 11.883 1 97.25 72 ASN A N 1
ATOM 580 C CA . ASN A 1 72 ? -15.789 10.836 12.406 1 97.25 72 ASN A CA 1
ATOM 581 C C . ASN A 1 72 ? -15.711 10.945 13.93 1 97.25 72 ASN A C 1
ATOM 583 O O . ASN A 1 72 ? -15.859 12.039 14.484 1 97.25 72 ASN A O 1
ATOM 587 N N . LYS A 1 73 ? -15.469 9.859 14.586 1 96.62 73 LYS A N 1
ATOM 588 C CA . LYS A 1 73 ? -15.367 9.844 16.047 1 96.62 73 LYS A CA 1
ATOM 589 C C . LYS A 1 73 ? -14.188 10.688 16.516 1 96.62 73 LYS A C 1
ATOM 591 O O . LYS A 1 73 ? -14.172 11.148 17.672 1 96.62 73 LYS A O 1
ATOM 596 N N . SER A 1 74 ? -13.195 10.867 15.68 1 96.5 74 SER A N 1
ATOM 597 C CA . SER A 1 74 ? -12.008 11.625 16.047 1 96.5 74 SER A CA 1
ATOM 598 C C . SER A 1 74 ? -12.336 13.086 16.297 1 96.5 74 SER A C 1
ATOM 600 O O . SER A 1 74 ? -11.578 13.797 16.969 1 96.5 74 SER A O 1
ATOM 602 N N . PHE A 1 75 ? -13.414 13.625 15.797 1 94.75 75 PHE A N 1
ATOM 603 C CA . PHE A 1 75 ? -13.812 15.016 15.969 1 94.75 75 PHE A CA 1
ATOM 604 C C . PHE A 1 75 ? -14.453 15.227 17.344 1 94.75 75 PHE A C 1
ATOM 606 O O . PHE A 1 75 ? -14.555 16.359 17.812 1 94.75 75 PHE A O 1
ATOM 613 N N . GLY A 1 76 ? -14.672 14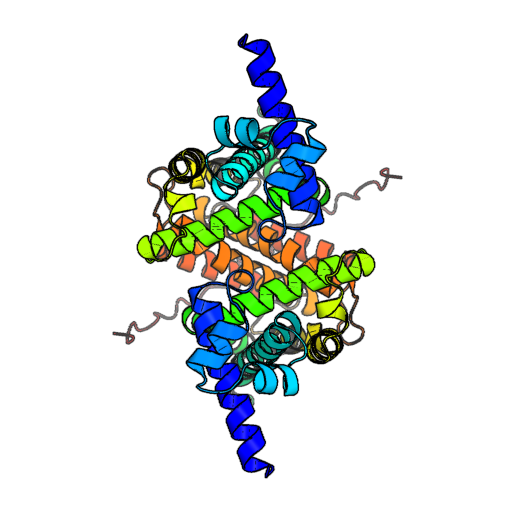.07 18.141 1 85.19 76 GLY A N 1
ATOM 614 C CA . GLY A 1 76 ? -15.297 14.18 19.453 1 85.19 76 GLY A CA 1
ATOM 615 C C . GLY A 1 76 ? -16.703 14.734 19.391 1 85.19 76 GLY A C 1
ATOM 616 O O . GLY A 1 76 ? -17.359 14.695 18.344 1 85.19 76 GLY A O 1
ATOM 617 N N . LYS A 1 77 ? -17.062 14.836 20.703 1 75.44 77 LYS A N 1
ATOM 618 C CA . LYS A 1 77 ? -18.359 15.492 20.875 1 75.44 77 LYS A CA 1
ATOM 619 C C . LYS A 1 77 ? -18.203 17 20.922 1 75.44 77 LYS A C 1
ATOM 621 O O . LYS A 1 77 ? -17.422 17.531 21.734 1 75.44 77 LYS A O 1
ATOM 626 N N . GLY A 1 78 ? -18.5 17.797 19.906 1 60.91 78 GLY A N 1
ATOM 627 C CA . GLY A 1 78 ? -18.531 19.25 19.906 1 60.91 78 GLY A CA 1
ATOM 628 C C . GLY A 1 78 ? -17.25 19.875 19.391 1 60.91 78 GLY A C 1
ATOM 629 O O . GLY A 1 78 ? -16.578 19.297 18.531 1 60.91 78 GLY A O 1
ATOM 630 N N . LYS A 1 79 ? -17.016 21.109 19.594 1 65.12 79 LYS A N 1
ATOM 631 C CA . LYS A 1 79 ? -15.953 21.984 19.125 1 65.12 79 LYS A CA 1
ATOM 632 C C . LYS A 1 79 ? -14.797 22.031 20.125 1 65.12 79 LYS A C 1
ATOM 634 O O . LYS A 1 79 ? -14.078 23.016 20.219 1 65.12 79 LYS A O 1
ATOM 639 N N . ASP A 1 80 ? -14.578 20.828 20.828 1 82.88 80 ASP A N 1
ATOM 640 C CA . ASP A 1 80 ? -13.641 20.922 21.938 1 82.88 80 ASP A CA 1
ATOM 641 C C . ASP A 1 80 ? -12.234 20.516 21.5 1 82.88 80 ASP A C 1
ATOM 643 O O . ASP A 1 80 ? -11.25 20.797 22.188 1 82.88 80 ASP A O 1
ATOM 647 N N . LYS A 1 81 ? -12.125 20.031 20.281 1 95 81 LYS A N 1
ATOM 648 C CA . LYS A 1 81 ? -10.797 19.578 19.891 1 95 81 LYS A CA 1
ATOM 649 C C . LYS A 1 81 ? -10.203 20.469 18.797 1 95 81 LYS A C 1
ATOM 651 O O . LYS A 1 81 ? -10.922 20.906 17.891 1 95 81 LYS A O 1
ATOM 656 N N . THR A 1 82 ? -8.938 20.766 18.984 1 96.62 82 THR A N 1
ATOM 657 C CA . THR A 1 82 ? -8.227 21.438 17.906 1 96.62 82 THR A CA 1
ATOM 658 C C . THR A 1 82 ? -8 20.5 16.719 1 96.62 82 THR A C 1
ATOM 660 O O . THR A 1 82 ? -8.141 19.297 16.844 1 96.62 82 THR A O 1
ATOM 663 N N . GLY A 1 83 ? -7.742 21.047 15.555 1 97.56 83 GLY A N 1
ATOM 664 C CA . GLY A 1 83 ? -7.484 20.234 14.383 1 97.56 83 GLY A CA 1
ATOM 665 C C . GLY A 1 83 ? -6.363 19.234 14.578 1 97.56 83 GLY A C 1
ATOM 666 O O . GLY A 1 83 ? -6.449 18.094 14.117 1 97.56 83 GLY A O 1
ATOM 667 N N . ILE A 1 84 ? -5.301 19.672 15.273 1 97.94 84 ILE A N 1
ATOM 668 C CA . ILE A 1 84 ? -4.16 18.797 15.484 1 97.94 84 ILE A CA 1
ATOM 669 C C . ILE A 1 84 ? -4.57 17.641 16.391 1 97.94 84 ILE A C 1
ATOM 671 O O . ILE A 1 84 ? -4.105 16.5 16.203 1 97.94 84 ILE A O 1
ATOM 675 N N . GLU A 1 85 ? -5.383 17.891 17.375 1 97.69 85 GLU A N 1
ATOM 676 C CA . GLU A 1 85 ? -5.895 16.812 18.234 1 97.69 85 GLU A CA 1
ATOM 677 C C . GLU A 1 85 ? -6.77 15.852 17.438 1 97.69 85 GLU A C 1
ATOM 679 O O . GLU A 1 85 ? -6.68 14.633 17.625 1 97.69 85 GLU A O 1
ATOM 684 N N . VAL A 1 86 ? -7.656 16.391 16.562 1 97.94 86 VAL A N 1
ATOM 685 C CA . VAL A 1 86 ? -8.5 15.57 15.703 1 97.94 86 VAL A CA 1
ATOM 686 C C . VAL A 1 86 ? -7.629 14.68 14.82 1 97.94 86 VAL A C 1
ATOM 688 O O . VAL A 1 86 ? -7.852 13.469 14.742 1 97.94 86 VAL A O 1
ATOM 691 N N . MET A 1 87 ? -6.602 15.234 14.195 1 98.25 87 MET A N 1
ATOM 692 C CA . MET A 1 87 ? -5.723 14.469 13.312 1 98.25 87 MET A CA 1
ATOM 693 C C . MET A 1 87 ? -4.961 13.406 14.094 1 98.25 87 MET A C 1
ATOM 695 O O . MET A 1 87 ? -4.754 12.297 13.602 1 98.25 87 MET A O 1
ATOM 699 N N . THR A 1 88 ? -4.512 13.789 15.297 1 97.88 88 THR A N 1
ATOM 700 C CA . THR A 1 88 ? -3.832 12.82 16.156 1 97.88 88 THR A CA 1
ATOM 701 C C . THR A 1 88 ? -4.738 11.633 16.453 1 97.88 88 THR A C 1
ATOM 703 O O . THR A 1 88 ? -4.328 10.477 16.297 1 97.88 88 THR A O 1
ATOM 706 N N . ASP A 1 89 ? -5.984 11.922 16.812 1 97.69 89 ASP A N 1
ATOM 707 C CA . ASP A 1 89 ? -6.949 10.867 17.094 1 97.69 89 ASP A CA 1
ATOM 708 C C . ASP A 1 89 ? -7.258 10.055 15.836 1 97.69 89 ASP A C 1
ATOM 710 O O . ASP A 1 89 ? -7.418 8.836 15.906 1 97.69 89 ASP A O 1
ATOM 714 N N . LEU A 1 90 ? -7.391 10.711 14.742 1 98.44 90 LEU A N 1
ATOM 715 C CA . LEU A 1 90 ? -7.668 10.055 13.469 1 98.44 90 LEU A CA 1
ATOM 716 C C . LEU A 1 90 ? -6.551 9.07 13.117 1 98.44 90 LEU A C 1
ATOM 718 O O . LEU A 1 90 ? -6.82 7.93 12.742 1 98.44 90 LEU A O 1
ATOM 722 N N . VAL A 1 91 ? -5.277 9.469 13.25 1 98.62 91 VAL A N 1
ATOM 723 C CA . VAL A 1 91 ? -4.121 8.633 12.945 1 98.62 91 VAL A CA 1
ATOM 724 C C . VAL A 1 91 ? -4.09 7.434 13.891 1 98.62 91 VAL A C 1
ATOM 726 O O . VAL A 1 91 ? -3.926 6.293 13.445 1 98.62 91 VAL A O 1
ATOM 729 N N . ASN A 1 92 ? -4.277 7.707 15.148 1 98.12 92 ASN A N 1
ATOM 730 C CA . ASN A 1 92 ? -4.316 6.617 16.125 1 98.12 92 ASN A CA 1
ATOM 731 C C . ASN A 1 92 ? -5.457 5.648 15.836 1 98.12 92 ASN A C 1
ATOM 733 O O . ASN A 1 92 ? -5.281 4.434 15.914 1 98.12 92 ASN A O 1
ATOM 737 N N . GLY A 1 93 ? -6.652 6.184 15.523 1 98.31 93 GLY A N 1
ATOM 738 C CA . GLY A 1 93 ? -7.793 5.359 15.164 1 98.31 93 GLY A CA 1
ATOM 739 C C . GLY A 1 93 ? -7.555 4.516 13.93 1 98.31 93 GLY A C 1
ATOM 740 O O . GLY A 1 93 ? -7.996 3.367 13.859 1 98.31 93 GLY A O 1
ATOM 741 N N . TYR A 1 94 ? -6.867 5.094 12.945 1 98.62 94 TYR A N 1
ATOM 742 C CA . TYR A 1 94 ? -6.523 4.359 11.734 1 98.62 94 TYR A CA 1
ATOM 743 C C . TYR A 1 94 ? -5.648 3.154 12.055 1 98.62 94 TYR A C 1
ATOM 745 O O . TYR A 1 94 ? -5.914 2.045 11.578 1 98.62 94 TYR A O 1
ATOM 753 N N . PHE A 1 95 ? -4.625 3.395 12.844 1 98.06 95 PHE A N 1
ATOM 754 C CA . PHE A 1 95 ? -3.721 2.305 13.18 1 98.06 95 PHE A CA 1
ATOM 755 C C . PHE A 1 95 ? -4.445 1.22 13.969 1 98.06 95 PHE A C 1
ATOM 757 O O . PHE A 1 95 ? -4.223 0.028 13.742 1 98.06 95 PHE A O 1
ATOM 764 N N . LEU A 1 96 ? -5.297 1.564 14.867 1 98.06 96 LEU A N 1
ATOM 765 C CA . LEU A 1 96 ? -6.078 0.587 15.617 1 98.06 96 LEU A CA 1
ATOM 766 C C . LEU A 1 96 ? -7.008 -0.192 14.695 1 98.06 96 LEU A C 1
ATOM 768 O O . LEU A 1 96 ? -7.156 -1.407 14.836 1 98.06 96 LEU A O 1
ATOM 772 N N . PHE A 1 97 ? -7.621 0.499 13.805 1 98.44 97 PHE A N 1
ATOM 773 C CA . PHE A 1 97 ? -8.484 -0.124 12.812 1 98.44 97 PHE A CA 1
ATOM 774 C C . PHE A 1 97 ? -7.727 -1.184 12.023 1 98.44 97 PHE A C 1
ATOM 776 O O . PHE A 1 97 ? -8.219 -2.299 11.836 1 98.44 97 PHE A O 1
ATOM 783 N N . VAL A 1 98 ? -6.539 -0.843 11.539 1 97.56 98 VAL A N 1
ATOM 784 C CA . VAL A 1 98 ? -5.73 -1.763 10.742 1 97.56 98 VAL A CA 1
ATOM 785 C C . VAL A 1 98 ? -5.352 -2.979 11.586 1 97.56 98 VAL A C 1
ATOM 787 O O . VAL A 1 98 ? -5.348 -4.109 11.086 1 97.56 98 VAL A O 1
ATOM 790 N N . GLN A 1 99 ? -5.023 -2.752 12.797 1 95.12 99 GLN A N 1
ATOM 791 C CA . GLN A 1 99 ? -4.617 -3.828 13.695 1 95.12 99 GLN A CA 1
ATOM 792 C C . GLN A 1 99 ? -5.781 -4.773 13.984 1 95.12 99 GLN A C 1
ATOM 794 O O . GLN A 1 99 ? -5.617 -5.996 13.961 1 95.12 99 GLN A O 1
ATOM 799 N N . GLU A 1 100 ? -6.988 -4.25 14.133 1 96.31 100 GLU A N 1
ATOM 800 C CA . GLU A 1 100 ? -8.125 -5.031 14.609 1 96.31 100 GLU A CA 1
ATOM 801 C C . GLU A 1 100 ? -8.961 -5.555 13.445 1 96.31 100 GLU A C 1
ATOM 803 O O . GLU A 1 100 ? -9.656 -6.566 13.578 1 96.31 100 GLU A O 1
ATOM 808 N N . LYS A 1 101 ? -8.914 -4.805 12.414 1 96.56 101 LYS A N 1
ATOM 809 C CA . LYS A 1 101 ? -9.789 -5.102 11.281 1 96.56 101 LYS A CA 1
ATOM 810 C C . LYS A 1 101 ? -8.992 -5.191 9.977 1 96.56 101 LYS A C 1
ATOM 812 O O . LYS A 1 101 ? -9.344 -4.555 8.984 1 96.56 101 LYS A O 1
ATOM 817 N N . LYS A 1 102 ? -8.031 -6.02 10.008 1 94.44 102 LYS A N 1
ATOM 818 C CA . LYS A 1 102 ? -7.086 -6.125 8.898 1 94.44 102 LYS A CA 1
ATOM 819 C C . LYS A 1 102 ? -7.793 -6.5 7.602 1 94.44 102 LYS A C 1
ATOM 821 O O . LYS A 1 102 ? -7.438 -6.008 6.527 1 94.44 102 LYS A O 1
ATOM 826 N N . VAL A 1 103 ? -8.781 -7.387 7.664 1 96.25 103 VAL A N 1
ATOM 827 C CA . VAL A 1 103 ? -9.5 -7.832 6.477 1 96.25 103 VAL A CA 1
ATOM 828 C C . VAL A 1 103 ? -10.164 -6.641 5.793 1 96.25 103 VAL A C 1
ATOM 830 O O . VAL A 1 103 ? -10.172 -6.547 4.562 1 96.25 103 VAL A O 1
ATOM 833 N N . PHE A 1 104 ? -10.734 -5.734 6.578 1 98.12 104 PHE A N 1
ATOM 834 C CA . PHE A 1 104 ? -11.367 -4.539 6.023 1 98.12 104 PHE A CA 1
ATOM 835 C C . PHE A 1 104 ? -10.328 -3.635 5.375 1 98.12 104 PHE A C 1
ATOM 837 O O . PHE A 1 104 ? -10.539 -3.127 4.27 1 98.12 104 PHE A O 1
ATOM 844 N N . HIS A 1 105 ? -9.219 -3.447 6.059 1 97.88 105 HIS A N 1
ATOM 845 C CA . HIS A 1 105 ? -8.164 -2.6 5.512 1 97.88 105 HIS A CA 1
ATOM 846 C C . HIS A 1 105 ? -7.633 -3.164 4.199 1 97.88 105 HIS A C 1
ATOM 848 O O . HIS A 1 105 ? -7.441 -2.426 3.23 1 97.88 105 HIS A O 1
ATOM 854 N N . ASP A 1 106 ? -7.434 -4.461 4.152 1 96.25 106 ASP A N 1
ATOM 855 C CA . ASP A 1 106 ? -6.953 -5.109 2.936 1 96.25 106 ASP A CA 1
ATOM 856 C C . ASP A 1 106 ? -7.953 -4.945 1.794 1 96.25 106 ASP A C 1
ATOM 858 O O . ASP A 1 106 ? -7.562 -4.73 0.645 1 96.25 106 ASP A O 1
ATOM 862 N N . ALA A 1 107 ? -9.203 -5.094 2.107 1 97.88 107 ALA A N 1
ATOM 863 C CA . ALA A 1 107 ? -10.258 -4.926 1.106 1 97.88 107 ALA A CA 1
ATOM 864 C C . ALA A 1 107 ? -10.273 -3.502 0.562 1 97.88 107 ALA A C 1
ATOM 866 O O . ALA A 1 107 ? -10.445 -3.293 -0.641 1 97.88 107 ALA A O 1
ATOM 867 N N . ILE A 1 108 ? -10.086 -2.549 1.421 1 98.31 108 ILE A N 1
ATOM 868 C CA . ILE A 1 108 ? -10.062 -1.146 1.021 1 98.31 108 ILE A CA 1
ATOM 869 C C . ILE A 1 108 ? -8.875 -0.895 0.096 1 98.31 108 ILE A C 1
ATOM 871 O O . ILE A 1 108 ? -9.016 -0.263 -0.954 1 98.31 108 ILE A O 1
ATOM 875 N N . LEU A 1 109 ? -7.715 -1.399 0.467 1 97.31 109 LEU A N 1
ATOM 876 C CA . LEU A 1 109 ? -6.527 -1.225 -0.364 1 97.31 109 LEU A CA 1
ATOM 877 C C . LEU A 1 109 ? -6.715 -1.889 -1.724 1 97.31 109 LEU A C 1
ATOM 879 O O . LEU A 1 109 ? -6.25 -1.37 -2.742 1 97.31 109 LEU A O 1
ATOM 883 N N . TYR A 1 110 ? -7.309 -3.053 -1.717 1 96.12 110 TYR A N 1
ATOM 884 C CA . TYR A 1 110 ? -7.617 -3.721 -2.977 1 96.12 110 TYR A CA 1
ATOM 885 C C . TYR A 1 110 ? -8.508 -2.85 -3.854 1 96.12 110 TYR A C 1
ATOM 887 O O . TYR A 1 110 ? -8.25 -2.689 -5.047 1 96.12 110 TYR A O 1
ATOM 895 N N . PHE A 1 111 ? -9.531 -2.297 -3.26 1 98 111 PHE A N 1
ATOM 896 C CA . PHE A 1 111 ? -10.438 -1.418 -3.988 1 98 111 PHE A CA 1
ATOM 897 C C . PHE A 1 111 ? -9.688 -0.237 -4.586 1 98 111 PHE A C 1
ATOM 899 O O . PHE A 1 111 ? -9.898 0.117 -5.75 1 98 111 PHE A O 1
ATOM 906 N N . LEU A 1 112 ? -8.781 0.342 -3.84 1 97.25 112 LEU A N 1
ATOM 907 C CA . LEU A 1 112 ? -7.988 1.467 -4.324 1 97.25 112 LEU A CA 1
ATOM 908 C C . LEU A 1 112 ? -7.117 1.05 -5.504 1 97.25 112 LEU A C 1
ATOM 910 O O . LEU A 1 112 ? -6.91 1.83 -6.434 1 97.25 112 LEU A O 1
ATOM 914 N N . SER A 1 113 ? -6.582 -0.163 -5.461 1 94.44 113 SER A N 1
ATOM 915 C CA . SER A 1 113 ? -5.82 -0.68 -6.594 1 94.44 113 SER A CA 1
ATOM 916 C C . SER A 1 113 ? -6.703 -0.85 -7.824 1 94.44 113 SER A C 1
ATOM 918 O O . SER A 1 113 ? -6.258 -0.617 -8.953 1 94.44 113 SER A O 1
ATOM 920 N N . VAL A 1 114 ? -7.957 -1.297 -7.648 1 95.44 114 VAL A N 1
ATOM 921 C CA . VAL A 1 114 ? -8.898 -1.471 -8.75 1 95.44 114 VAL A CA 1
ATOM 922 C C . VAL A 1 114 ? -9.242 -0.112 -9.352 1 95.44 114 VAL A C 1
ATOM 924 O O . VAL A 1 114 ? -9.406 0.006 -10.57 1 95.44 114 VAL A O 1
ATOM 927 N N . LEU A 1 115 ? -9.328 0.892 -8.484 1 96.19 115 LEU A N 1
ATOM 928 C CA . LEU A 1 115 ? -9.609 2.234 -8.984 1 96.19 115 LEU A CA 1
ATOM 929 C C . LEU A 1 115 ? -8.508 2.707 -9.93 1 96.19 115 LEU A C 1
ATOM 931 O O . LEU A 1 115 ? -8.781 3.412 -10.898 1 96.19 115 LEU A O 1
ATOM 935 N N . GLU A 1 116 ? -7.301 2.383 -9.578 1 93.69 116 GLU A N 1
ATOM 936 C CA . GLU A 1 116 ? -6.184 2.734 -10.445 1 93.69 11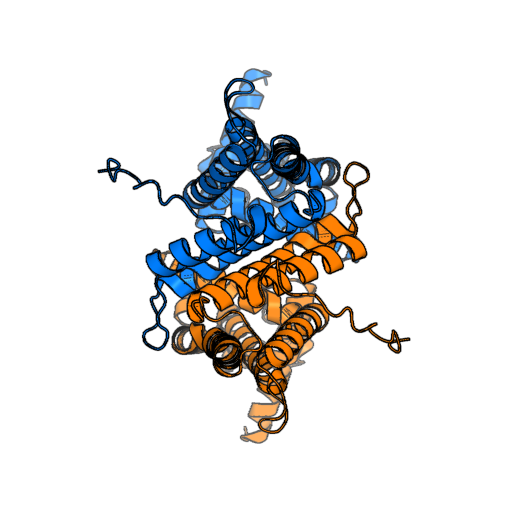6 GLU A CA 1
ATOM 937 C C . GLU A 1 116 ? -6.348 2.113 -11.828 1 93.69 116 GLU A C 1
ATOM 939 O O . GLU A 1 116 ? -6.176 2.791 -12.844 1 93.69 116 GLU A O 1
ATOM 944 N N . LEU A 1 117 ? -6.723 0.87 -11.875 1 92.44 117 LEU A N 1
ATOM 945 C CA . LEU A 1 117 ? -6.957 0.178 -13.141 1 92.44 117 LEU A CA 1
ATOM 946 C C . LEU A 1 117 ? -8.141 0.794 -13.891 1 92.44 117 LEU A C 1
ATOM 948 O O . LEU A 1 117 ? -8.078 0.988 -15.102 1 92.44 117 LEU A O 1
ATOM 952 N N . TYR A 1 118 ? -9.156 1.04 -13.102 1 95.06 118 TYR A N 1
ATOM 953 C CA . TYR A 1 118 ? -10.367 1.622 -13.656 1 95.06 118 TYR A CA 1
ATOM 954 C C . TYR A 1 118 ? -10.07 2.955 -14.336 1 95.06 118 TYR A C 1
ATOM 956 O O . TYR A 1 118 ? -10.555 3.217 -15.438 1 95.06 118 TYR A O 1
ATOM 964 N N . GLN A 1 119 ? -9.328 3.762 -13.625 1 92.56 119 GLN A N 1
ATOM 965 C CA . GLN A 1 119 ? -8.961 5.078 -14.141 1 92.56 119 GLN A CA 1
ATOM 966 C C . GLN A 1 119 ? -8.117 4.957 -15.406 1 92.56 119 GLN A C 1
ATOM 968 O O . GLN A 1 119 ? -8.266 5.754 -16.328 1 92.56 119 GLN A O 1
ATOM 973 N N . GLN A 1 120 ? -7.238 3.992 -15.531 1 89.94 120 GLN A N 1
ATOM 974 C CA . GLN A 1 120 ? -6.367 3.779 -16.672 1 89.94 120 GLN A CA 1
ATOM 975 C C . GLN A 1 120 ? -7.145 3.219 -17.859 1 89.94 120 GLN A C 1
ATOM 977 O O . GLN A 1 120 ? -7.051 3.742 -18.969 1 89.94 120 GLN A O 1
ATOM 982 N N . ASP A 1 121 ? -7.836 2.141 -17.562 1 92.5 121 ASP A N 1
ATOM 983 C CA . ASP A 1 121 ? -8.586 1.406 -18.578 1 92.5 121 ASP A CA 1
ATOM 984 C C . ASP A 1 121 ? -9.609 0.472 -17.938 1 92.5 121 ASP A C 1
ATOM 986 O O . ASP A 1 121 ? -9.25 -0.57 -17.391 1 92.5 121 ASP A O 1
ATOM 990 N N . GLN A 1 122 ? -10.859 0.789 -18.141 1 93.31 122 GLN A N 1
ATOM 991 C CA . GLN A 1 122 ? -11.93 0.022 -17.516 1 93.31 122 GLN A CA 1
ATOM 992 C C . GLN A 1 122 ? -11.906 -1.432 -17.969 1 93.31 122 GLN A C 1
ATOM 994 O O . GLN A 1 122 ? -12.328 -2.328 -17.234 1 93.31 122 GLN A O 1
ATOM 999 N N . ASP A 1 123 ? -11.383 -1.724 -19.156 1 92.19 123 ASP A N 1
ATOM 1000 C CA . ASP A 1 123 ? -11.359 -3.068 -19.719 1 92.19 123 ASP A CA 1
ATOM 1001 C C . ASP A 1 123 ? -10.383 -3.965 -18.969 1 92.19 123 ASP A C 1
ATOM 1003 O O . ASP A 1 123 ? -10.422 -5.191 -19.094 1 92.19 123 ASP A O 1
ATOM 1007 N N . LYS A 1 124 ? -9.523 -3.338 -18.203 1 89.62 124 LYS A N 1
ATOM 1008 C CA . LYS A 1 124 ? -8.539 -4.086 -17.422 1 89.62 124 LYS A CA 1
ATOM 1009 C C . LYS A 1 124 ? -9.125 -4.57 -16.109 1 89.62 124 LYS A C 1
ATOM 1011 O O . LYS A 1 124 ? -8.531 -5.414 -15.422 1 89.62 124 LYS A O 1
ATOM 1016 N N . VAL A 1 125 ? -10.273 -4.055 -15.797 1 94.5 125 VAL A N 1
ATOM 1017 C CA . VAL A 1 125 ? -10.914 -4.41 -14.531 1 94.5 125 VAL A CA 1
ATOM 1018 C C . VAL A 1 125 ? -11.734 -5.688 -14.711 1 94.5 125 VAL A C 1
ATOM 1020 O O . VAL A 1 125 ? -12.406 -5.863 -15.727 1 94.5 125 VAL A O 1
ATOM 1023 N N . ASN A 1 126 ? -11.594 -6.598 -13.75 1 93.38 126 ASN A N 1
ATOM 1024 C CA . ASN A 1 126 ? -12.445 -7.785 -13.742 1 93.38 126 ASN A CA 1
ATOM 1025 C C . ASN A 1 126 ? -13.906 -7.426 -13.961 1 93.38 126 ASN A C 1
ATOM 1027 O O . ASN A 1 126 ? -14.484 -6.652 -13.195 1 93.38 126 ASN A O 1
ATOM 1031 N N . PRO A 1 127 ? -14.516 -7.969 -15 1 95.56 127 PRO A N 1
ATOM 1032 C CA . PRO A 1 127 ? -15.898 -7.609 -15.312 1 95.56 127 PRO A CA 1
ATOM 1033 C C . PRO A 1 127 ? -16.859 -7.895 -14.156 1 95.56 127 PRO A C 1
ATOM 1035 O O . PRO A 1 127 ? -17.859 -7.195 -14 1 95.56 127 PRO A O 1
ATOM 1038 N N . LEU A 1 128 ? -16.594 -8.859 -13.328 1 95.75 128 LEU A N 1
ATOM 1039 C CA . LEU A 1 128 ? -17.453 -9.203 -12.203 1 95.75 128 LEU A CA 1
ATOM 1040 C C . LEU A 1 128 ? -17.453 -8.102 -11.156 1 95.75 128 LEU A C 1
ATOM 1042 O O . LEU A 1 128 ? -18.422 -7.93 -10.422 1 95.75 128 LEU A O 1
ATOM 1046 N N . LEU A 1 129 ? -16.344 -7.395 -11.078 1 96.62 129 LEU A N 1
ATOM 1047 C CA . LEU A 1 129 ? -16.281 -6.227 -10.203 1 96.62 129 LEU A CA 1
ATOM 1048 C C . LEU A 1 129 ? -17.109 -5.082 -10.773 1 96.62 129 LEU A C 1
ATOM 1050 O O . LEU A 1 129 ? -17.875 -4.438 -10.039 1 96.62 129 LEU A O 1
ATOM 1054 N N . LEU A 1 130 ? -16.984 -4.887 -12.047 1 96.56 130 LEU A N 1
ATOM 1055 C CA . LEU A 1 130 ? -17.688 -3.799 -12.711 1 96.56 130 LEU A CA 1
ATOM 1056 C C . LEU A 1 130 ? -19.203 -3.986 -12.602 1 96.56 130 LEU A C 1
ATOM 1058 O O . LEU A 1 130 ? -19.953 -3.008 -12.539 1 96.56 130 LEU A O 1
ATOM 1062 N N . GLU A 1 131 ? -19.609 -5.215 -12.562 1 96.56 131 GLU A N 1
ATOM 1063 C CA . GLU A 1 131 ? -21.031 -5.539 -12.508 1 96.56 131 GLU A CA 1
ATOM 1064 C C . GLU A 1 131 ? -21.562 -5.414 -11.078 1 96.56 131 GLU A C 1
ATOM 1066 O O . GLU A 1 131 ? -22.781 -5.406 -10.867 1 96.56 131 GLU A O 1
ATOM 1071 N N . SER A 1 132 ? -20.703 -5.344 -10.148 1 97.88 132 SER A N 1
ATOM 1072 C CA . SER A 1 132 ? -21.094 -5.285 -8.742 1 97.88 132 SER A CA 1
ATOM 1073 C C . SER A 1 132 ? -21.766 -3.957 -8.406 1 97.88 132 SER A C 1
ATOM 1075 O O . SER A 1 132 ? -21.219 -2.889 -8.68 1 97.88 132 SER A O 1
ATOM 1077 N N . GLN A 1 133 ? -22.906 -3.994 -7.738 1 97.56 133 GLN A N 1
ATOM 1078 C CA . GLN A 1 133 ? -23.578 -2.779 -7.281 1 97.56 133 GLN A CA 1
ATOM 1079 C C . GLN A 1 133 ? -22.766 -2.08 -6.195 1 97.56 133 GLN A C 1
ATOM 1081 O O . GLN A 1 133 ? -22.812 -0.854 -6.07 1 97.56 133 GLN A O 1
ATOM 1086 N N . TYR A 1 134 ? -22.125 -2.855 -5.391 1 98.19 134 TYR A N 1
ATOM 1087 C CA . TYR A 1 134 ? -21.312 -2.293 -4.32 1 98.19 134 TYR A CA 1
ATOM 1088 C C . TYR A 1 134 ? -20.109 -1.561 -4.879 1 98.19 134 TYR A C 1
ATOM 1090 O O . TYR A 1 134 ? -19.734 -0.493 -4.387 1 98.19 134 TYR A O 1
ATOM 1098 N N . PHE A 1 135 ? -19.516 -2.125 -5.941 1 98.06 135 PHE A N 1
ATOM 1099 C CA . PHE A 1 135 ? -18.406 -1.433 -6.598 1 98.06 135 PHE A CA 1
ATOM 1100 C C . PHE A 1 135 ? -18.859 -0.072 -7.121 1 98.06 135 PHE A C 1
ATOM 1102 O O . PHE A 1 135 ? -18.172 0.933 -6.914 1 98.06 135 PHE A O 1
ATOM 1109 N N . ASN A 1 136 ? -20.016 -0.024 -7.734 1 97.12 136 ASN A N 1
ATOM 1110 C CA . ASN A 1 136 ? -20.531 1.219 -8.297 1 97.12 136 ASN A CA 1
ATOM 1111 C C . ASN A 1 136 ? -20.812 2.252 -7.211 1 97.12 136 ASN A C 1
ATOM 1113 O O . ASN A 1 136 ? -20.531 3.438 -7.387 1 97.12 136 ASN A O 1
ATOM 1117 N N . LYS A 1 137 ? -21.297 1.782 -6.137 1 97.5 137 LYS A N 1
ATOM 1118 C CA . LYS A 1 137 ? -21.547 2.68 -5.012 1 97.5 137 LYS A CA 1
ATOM 1119 C C . LYS A 1 137 ? -20.234 3.209 -4.441 1 97.5 137 LYS A C 1
ATOM 1121 O O . LYS A 1 137 ? -20.125 4.391 -4.113 1 97.5 137 LYS A O 1
ATOM 1126 N N . LEU A 1 138 ? -19.281 2.318 -4.336 1 97.56 138 LEU A N 1
ATOM 1127 C CA . LEU A 1 138 ? -17.969 2.703 -3.824 1 97.56 138 LEU A CA 1
ATOM 1128 C C . LEU A 1 138 ? -17.297 3.707 -4.754 1 97.56 138 LEU A C 1
ATOM 1130 O O . LEU A 1 138 ? -16.656 4.656 -4.289 1 97.56 138 LEU A O 1
ATOM 1134 N N . LEU A 1 139 ? -17.453 3.463 -6.016 1 95.75 139 LEU A N 1
ATOM 1135 C CA . LEU A 1 139 ? -16.906 4.371 -7.016 1 95.75 139 LEU A CA 1
ATOM 1136 C C . LEU A 1 139 ? -17.453 5.781 -6.832 1 95.75 139 LEU A C 1
ATOM 1138 O O . LEU A 1 139 ? -16.703 6.758 -6.859 1 95.75 139 LEU A O 1
ATOM 1142 N N . GLN A 1 140 ? -18.672 5.938 -6.512 1 94.06 140 GLN A N 1
ATOM 1143 C CA . GLN A 1 140 ? -19.344 7.223 -6.375 1 94.06 140 GLN A CA 1
ATOM 1144 C C . GLN A 1 140 ? -18.938 7.926 -5.082 1 94.06 140 GLN A C 1
ATOM 1146 O O . GLN A 1 140 ? -18.953 9.156 -5.004 1 94.06 140 GLN A O 1
ATOM 1151 N N . SER A 1 141 ? -18.453 7.129 -4.113 1 94.19 141 SER A N 1
ATOM 1152 C CA . SER A 1 141 ? -18.125 7.703 -2.812 1 94.19 141 SER A CA 1
ATOM 1153 C C . SER A 1 141 ? -16.656 7.484 -2.467 1 94.19 141 SER A C 1
ATOM 1155 O O . SER A 1 141 ? -16.281 7.5 -1.293 1 94.19 141 SER A O 1
ATOM 1157 N N . HIS A 1 142 ? -15.875 7.223 -3.434 1 93.06 142 HIS A N 1
ATOM 1158 C CA . HIS A 1 142 ? -14.508 6.754 -3.225 1 93.06 142 HIS A CA 1
ATOM 1159 C C . HIS A 1 142 ? -13.688 7.781 -2.459 1 93.06 142 HIS A C 1
ATOM 1161 O O . HIS A 1 142 ? -12.656 7.445 -1.871 1 93.06 142 HIS A O 1
ATOM 1167 N N . ASN A 1 143 ? -14.156 9.078 -2.393 1 95.31 143 ASN A N 1
ATOM 1168 C CA . ASN A 1 143 ? -13.344 10.117 -1.767 1 95.31 143 ASN A CA 1
ATOM 1169 C C . ASN A 1 143 ? -13.922 10.531 -0.415 1 95.31 143 ASN A C 1
ATOM 1171 O O . ASN A 1 143 ? -13.484 11.531 0.169 1 95.31 143 ASN A O 1
ATOM 1175 N N . ASP A 1 144 ? -14.859 9.781 0.1 1 96.06 144 ASP A N 1
ATOM 1176 C CA . ASP A 1 144 ? -15.539 10.156 1.336 1 96.06 144 ASP A CA 1
ATOM 1177 C C . ASP A 1 144 ? -14.57 10.172 2.514 1 96.06 144 ASP A C 1
ATOM 1179 O O . ASP A 1 144 ? -14.633 11.062 3.363 1 96.06 144 ASP A O 1
ATOM 1183 N N . LEU A 1 145 ? -13.742 9.195 2.619 1 97.44 145 LEU A N 1
ATOM 1184 C CA . LEU A 1 145 ? -12.766 9.148 3.695 1 97.44 145 LEU A CA 1
ATOM 1185 C C . LEU A 1 145 ? -11.852 10.375 3.646 1 97.44 145 LEU A C 1
ATOM 1187 O O . LEU A 1 145 ? -11.57 10.992 4.676 1 97.44 145 LEU A O 1
ATOM 1191 N N . ALA A 1 146 ? -11.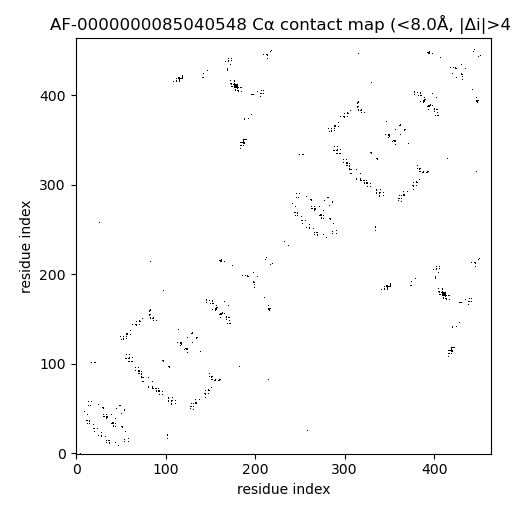453 10.711 2.42 1 97.62 146 ALA A N 1
ATOM 1192 C CA . ALA A 1 146 ? -10.57 11.859 2.24 1 97.62 146 ALA A CA 1
ATOM 1193 C C . ALA A 1 146 ? -11.242 13.148 2.688 1 97.62 146 ALA A C 1
ATOM 1195 O O . ALA A 1 146 ? -10.609 14.016 3.301 1 97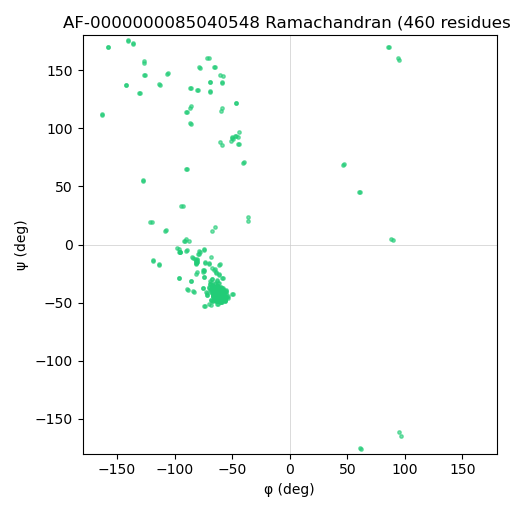.62 146 ALA A O 1
ATOM 1196 N N . LYS A 1 147 ? -12.5 13.312 2.418 1 97.81 147 LYS A N 1
ATOM 1197 C CA . LYS A 1 147 ? -13.234 14.508 2.809 1 97.81 147 LYS A CA 1
ATOM 1198 C C . LYS A 1 147 ? -13.18 14.727 4.316 1 97.81 147 LYS A C 1
ATOM 1200 O O . LYS A 1 147 ? -13.008 15.852 4.785 1 97.81 147 LYS A O 1
ATOM 1205 N N . ILE A 1 148 ? -13.297 13.664 5.031 1 97.88 148 ILE A N 1
ATOM 1206 C CA . ILE A 1 148 ? -13.266 13.758 6.484 1 97.88 148 ILE A CA 1
ATOM 1207 C C . ILE A 1 148 ? -11.875 14.188 6.949 1 97.88 148 ILE A C 1
ATOM 1209 O O . ILE A 1 148 ? -11.75 15.078 7.793 1 97.88 148 ILE A O 1
ATOM 1213 N N . GLY A 1 149 ? -10.844 13.547 6.449 1 98.31 149 GLY A N 1
ATOM 1214 C CA . GLY A 1 149 ? -9.484 13.922 6.801 1 98.31 149 GLY A CA 1
ATOM 1215 C C . GLY A 1 149 ? -9.141 15.344 6.414 1 98.31 149 GLY A C 1
ATOM 1216 O O . GLY A 1 149 ? -8.477 16.062 7.172 1 98.31 149 GLY A O 1
ATOM 1217 N N . ILE A 1 150 ? -9.586 15.758 5.227 1 98.38 150 ILE A N 1
ATOM 1218 C CA . ILE A 1 150 ? -9.352 17.109 4.738 1 98.38 150 ILE A CA 1
ATOM 1219 C C . ILE A 1 150 ? -10.008 18.125 5.672 1 98.38 150 ILE A C 1
ATOM 1221 O O . ILE A 1 150 ? -9.438 19.172 5.969 1 98.38 150 ILE A O 1
ATOM 1225 N N . LYS A 1 151 ? -11.172 17.797 6.102 1 97.88 151 LYS A N 1
ATOM 1226 C CA . LYS A 1 151 ? -11.859 18.625 7.078 1 97.88 151 LYS A CA 1
ATOM 1227 C C . LYS A 1 151 ? -11.023 18.797 8.344 1 97.88 151 LYS A C 1
ATOM 1229 O O . LYS A 1 151 ? -10.961 19.891 8.906 1 97.88 151 LYS A O 1
ATOM 1234 N N . ALA A 1 152 ? -10.406 17.75 8.82 1 98 152 ALA A N 1
ATOM 1235 C CA . ALA A 1 152 ? -9.57 17.797 10.016 1 98 152 ALA A CA 1
ATOM 1236 C C . ALA A 1 152 ? -8.375 18.734 9.805 1 98 152 ALA A C 1
ATOM 1238 O O . ALA A 1 152 ? -8.062 19.547 10.672 1 98 152 ALA A O 1
ATOM 1239 N N . ILE A 1 153 ? -7.695 18.641 8.672 1 98.56 153 ILE A N 1
ATOM 1240 C CA . ILE A 1 153 ? -6.562 19.5 8.359 1 98.56 153 ILE A CA 1
ATOM 1241 C C . ILE A 1 153 ? -7.031 20.953 8.266 1 98.56 153 ILE A C 1
ATOM 1243 O O . ILE A 1 153 ? -6.395 21.859 8.812 1 98.56 153 ILE A O 1
ATOM 1247 N N . SER A 1 154 ? -8.164 21.188 7.57 1 98.25 154 SER A N 1
ATOM 1248 C CA . SER A 1 154 ? -8.719 22.531 7.434 1 98.25 154 SER A CA 1
ATOM 1249 C C . SER A 1 154 ? -9.016 23.156 8.797 1 98.25 154 SER A C 1
ATOM 1251 O O . SER A 1 154 ? -8.75 24.328 9.008 1 98.25 154 SER A O 1
ATOM 1253 N N . GLN A 1 155 ? -9.539 22.375 9.656 1 97.5 155 GLN A N 1
ATOM 1254 C CA . GLN A 1 155 ? -9.797 22.844 11.016 1 97.5 155 GLN A CA 1
ATOM 1255 C C . GLN A 1 155 ? -8.508 23.266 11.711 1 97.5 155 GLN A C 1
ATOM 1257 O O . GLN A 1 155 ? -8.477 24.297 12.391 1 97.5 155 GLN A O 1
ATOM 1262 N N . GLY A 1 156 ? -7.492 22.422 11.594 1 98.25 156 GLY A N 1
ATOM 1263 C CA . GLY A 1 156 ? -6.215 22.75 12.203 1 98.25 156 GLY A CA 1
ATOM 1264 C C . GLY A 1 156 ? -5.609 24.031 11.68 1 98.25 156 GLY A C 1
ATOM 1265 O O . GLY A 1 156 ? -5.031 24.812 12.438 1 98.25 156 GLY A O 1
ATOM 1266 N N . ILE A 1 157 ? -5.73 24.266 10.375 1 98.19 157 ILE A N 1
ATOM 1267 C CA . ILE A 1 157 ? -5.266 25.516 9.766 1 98.19 157 ILE A CA 1
ATOM 1268 C C . ILE A 1 157 ? -6.055 26.688 10.344 1 98.19 157 ILE A C 1
ATOM 1270 O O . ILE A 1 157 ? -5.469 27.688 10.781 1 98.19 157 ILE A O 1
ATOM 1274 N N . LYS A 1 158 ? -7.309 26.578 10.375 1 97.81 158 LYS A N 1
ATOM 1275 C CA . LYS A 1 158 ? -8.211 27.656 10.805 1 97.81 158 LYS A CA 1
ATOM 1276 C C . LYS A 1 158 ? -7.996 27.984 12.281 1 97.81 158 LYS A C 1
ATOM 1278 O O . LYS A 1 158 ? -7.988 29.156 12.656 1 97.81 158 LYS A O 1
ATOM 1283 N N . ASP A 1 159 ? -7.82 26.969 13.133 1 96.88 159 ASP A N 1
ATOM 1284 C CA . ASP A 1 159 ? -7.75 27.219 14.57 1 96.88 159 ASP A CA 1
ATOM 1285 C C . ASP A 1 159 ? -6.316 27.484 15.008 1 96.88 159 ASP A C 1
ATOM 1287 O O . ASP A 1 159 ? -6.055 27.719 16.188 1 96.88 159 ASP A O 1
ATOM 1291 N N . GLY A 1 160 ? -5.359 27.359 14.086 1 97.38 160 GLY A N 1
ATOM 1292 C CA . GLY A 1 160 ? -3.977 27.719 14.352 1 97.38 160 GLY A CA 1
ATOM 1293 C C . GLY A 1 160 ? -3.158 26.594 14.945 1 97.38 160 GLY A C 1
ATOM 1294 O O . GLY A 1 160 ? -1.966 26.766 15.211 1 97.38 160 GLY A O 1
ATOM 1295 N N . SER A 1 161 ? -3.764 25.406 15.062 1 97.5 161 SER A N 1
ATOM 1296 C CA . SER A 1 161 ? -3.035 24.281 15.648 1 97.5 161 SER A CA 1
ATOM 1297 C C . SER A 1 161 ? -2.105 23.641 14.625 1 97.5 161 SER A C 1
ATOM 1299 O O . SER A 1 161 ? -1.229 22.844 14.984 1 97.5 161 SER A O 1
ATOM 1301 N N . MET A 1 162 ? -2.262 23.969 13.344 1 98 162 MET A N 1
ATOM 1302 C CA . MET A 1 162 ? -1.386 23.531 12.258 1 98 162 MET A CA 1
ATOM 1303 C C . MET A 1 162 ? -0.878 24.734 11.461 1 98 162 MET A C 1
ATOM 1305 O O . MET A 1 162 ? -1.444 25.828 11.539 1 98 162 MET A O 1
ATOM 1309 N N . ARG A 1 163 ? 0.248 24.547 10.773 1 95.94 163 ARG A N 1
ATOM 1310 C CA . ARG A 1 163 ? 0.815 25.656 10.008 1 95.94 163 ARG A CA 1
ATOM 1311 C C . ARG A 1 163 ? -0.165 26.141 8.945 1 95.94 163 ARG A C 1
ATOM 1313 O O . ARG A 1 163 ? -0.85 25.344 8.305 1 95.94 163 ARG A O 1
ATOM 1320 N N . PRO A 1 164 ? -0.18 27.406 8.664 1 96.62 164 PRO A N 1
ATOM 1321 C CA . PRO A 1 164 ? -1.22 28.016 7.832 1 96.62 164 PRO A CA 1
ATOM 1322 C C . PRO A 1 164 ? -0.963 27.828 6.336 1 96.62 164 PRO A C 1
ATOM 1324 O O . PRO A 1 164 ? -1.852 28.078 5.52 1 96.62 164 PRO A O 1
ATOM 1327 N N . ASP A 1 165 ? 0.223 27.422 5.918 1 95.94 165 ASP A N 1
ATOM 1328 C CA . ASP A 1 165 ? 0.571 27.359 4.5 1 95.94 165 ASP A CA 1
ATOM 1329 C C . ASP A 1 165 ? 0.242 26 3.9 1 95.94 165 ASP A C 1
ATOM 1331 O O . ASP A 1 165 ? 0.481 25.766 2.715 1 95.94 165 ASP A O 1
ATOM 1335 N N . LEU A 1 166 ? -0.36 25.109 4.711 1 97.12 166 LEU A N 1
ATOM 1336 C CA . LEU A 1 166 ? -0.718 23.781 4.223 1 97.12 166 LEU A CA 1
ATOM 1337 C C . LEU A 1 166 ? -1.856 23.875 3.213 1 97.12 166 LEU A C 1
ATOM 1339 O O . LEU A 1 166 ? -2.781 24.672 3.375 1 97.12 166 LEU A O 1
ATOM 1343 N N . GLN A 1 167 ? -1.728 23.078 2.205 1 97.19 167 GLN A N 1
ATOM 1344 C CA . GLN A 1 167 ? -2.881 22.781 1.364 1 97.19 167 GLN A CA 1
ATOM 1345 C C . GLN A 1 167 ? -3.637 21.562 1.884 1 97.19 167 GLN A C 1
ATOM 1347 O O . GLN A 1 167 ? -3.127 20.438 1.831 1 97.19 167 GLN A O 1
ATOM 1352 N N . ALA A 1 168 ? -4.812 21.766 2.326 1 98.19 168 ALA A N 1
ATOM 1353 C CA . ALA A 1 168 ? -5.516 20.766 3.123 1 98.19 168 ALA A CA 1
ATOM 1354 C C . ALA A 1 168 ? -5.652 19.453 2.357 1 98.19 168 ALA A C 1
ATOM 1356 O O . ALA A 1 168 ? -5.367 18.375 2.898 1 98.19 168 ALA A O 1
ATOM 1357 N N . ASP A 1 169 ? -6.078 19.5 1.074 1 98 169 ASP A N 1
ATOM 1358 C CA . ASP A 1 169 ? -6.324 18.297 0.283 1 98 169 ASP A CA 1
ATOM 1359 C C . ASP A 1 169 ? -5.039 17.5 0.091 1 98 169 ASP A C 1
ATOM 1361 O O . ASP A 1 169 ? -4.977 16.312 0.451 1 98 169 ASP A O 1
ATOM 1365 N N . SER A 1 170 ? -3.988 18.141 -0.365 1 97.38 170 SER A N 1
ATOM 1366 C CA . SER A 1 170 ? -2.723 17.469 -0.629 1 97.38 170 SER A CA 1
ATOM 1367 C C . SER A 1 170 ? -2.082 16.969 0.662 1 97.38 170 SER A C 1
ATOM 1369 O O . SER A 1 170 ? -1.462 15.906 0.681 1 97.38 170 SER A O 1
ATOM 1371 N N . THR A 1 171 ? -2.252 17.781 1.681 1 98.5 171 THR A N 1
ATOM 1372 C CA . THR A 1 171 ? -1.675 17.391 2.963 1 98.5 171 THR A CA 1
ATOM 1373 C C . THR A 1 171 ? -2.312 16.094 3.473 1 98.5 171 THR A C 1
ATOM 1375 O O . THR A 1 171 ? -1.608 15.164 3.859 1 98.5 171 THR A O 1
ATOM 1378 N N . PHE A 1 172 ? -3.621 16 3.428 1 98.62 172 PHE A N 1
ATOM 1379 C CA . PHE A 1 172 ? -4.254 14.797 3.953 1 98.62 172 PHE A CA 1
ATOM 1380 C C . PHE A 1 172 ? -3.898 13.586 3.1 1 98.62 172 PHE A C 1
ATOM 1382 O O . PHE A 1 172 ? -3.6 12.508 3.629 1 98.62 172 PHE A O 1
ATOM 1389 N N . TYR A 1 173 ? -3.953 13.727 1.801 1 98.44 173 TYR A N 1
ATOM 1390 C CA . TYR A 1 173 ? -3.607 12.602 0.94 1 98.44 173 TYR A CA 1
ATOM 1391 C C . TYR A 1 173 ? -2.174 12.148 1.184 1 98.44 173 TYR A C 1
ATOM 1393 O O . TYR A 1 173 ? -1.869 10.953 1.103 1 98.44 173 TYR A O 1
ATOM 1401 N N . THR A 1 174 ? -1.279 13.094 1.439 1 98.69 174 THR A N 1
ATOM 1402 C CA . THR A 1 174 ? 0.1 12.734 1.747 1 98.69 174 THR A CA 1
ATOM 1403 C C . THR A 1 174 ? 0.18 11.984 3.074 1 98.69 174 THR A C 1
ATOM 1405 O O . THR A 1 174 ? 0.867 10.969 3.178 1 98.69 174 THR A O 1
ATOM 1408 N N . ILE A 1 175 ? -0.561 12.453 4.066 1 98.81 175 ILE A N 1
ATOM 1409 C CA . ILE A 1 175 ? -0.578 11.773 5.359 1 98.81 175 ILE A CA 1
ATOM 1410 C C . ILE A 1 175 ? -1.188 10.383 5.207 1 98.81 175 ILE A C 1
ATOM 1412 O O . ILE A 1 175 ? -0.665 9.406 5.754 1 98.81 175 ILE A O 1
ATOM 1416 N N . TRP A 1 176 ? -2.297 10.312 4.473 1 98.81 176 TRP A N 1
ATOM 1417 C CA . TRP A 1 176 ? -2.908 9.016 4.211 1 98.81 176 TRP A CA 1
ATOM 1418 C C . TRP A 1 176 ? -1.926 8.086 3.506 1 98.81 176 TRP A C 1
ATOM 1420 O O . TRP A 1 176 ? -1.834 6.898 3.842 1 98.81 176 TRP A O 1
ATOM 1430 N N . SER A 1 177 ? -1.153 8.609 2.537 1 98.75 177 SER A N 1
ATOM 1431 C CA . SER A 1 177 ? -0.101 7.844 1.874 1 98.75 177 SER A CA 1
ATOM 1432 C C . SER A 1 177 ? 0.91 7.305 2.881 1 98.75 177 SER A C 1
ATOM 1434 O O . SER A 1 177 ? 1.278 6.129 2.832 1 98.75 177 SER A O 1
ATOM 1436 N N . MET A 1 178 ? 1.295 8.141 3.797 1 98.75 178 MET A N 1
ATOM 1437 C CA . MET A 1 178 ? 2.236 7.746 4.84 1 98.75 178 MET A CA 1
ATOM 1438 C C . MET A 1 178 ? 1.679 6.594 5.672 1 98.75 178 MET A C 1
ATOM 1440 O O . MET A 1 178 ? 2.395 5.637 5.969 1 98.75 178 MET A O 1
ATOM 1444 N N . LEU A 1 179 ? 0.432 6.723 6.004 1 98.81 179 LEU A N 1
ATOM 1445 C CA . LEU A 1 179 ? -0.193 5.73 6.871 1 98.81 179 LEU A CA 1
ATOM 1446 C C . LEU A 1 179 ? -0.282 4.379 6.172 1 98.81 179 LEU A C 1
ATOM 1448 O O . LEU A 1 179 ? 0.042 3.346 6.762 1 98.81 179 LEU A O 1
ATOM 1452 N N . ILE A 1 180 ? -0.689 4.406 4.926 1 98.62 180 ILE A N 1
ATOM 1453 C CA . ILE A 1 180 ? -0.774 3.184 4.137 1 98.62 180 ILE A CA 1
ATOM 1454 C C . ILE A 1 180 ? 0.605 2.535 4.039 1 98.62 180 ILE A C 1
ATOM 1456 O O . ILE A 1 180 ? 0.752 1.335 4.281 1 98.62 180 ILE A O 1
ATOM 1460 N N . GLY A 1 181 ? 1.599 3.334 3.68 1 98.69 181 GLY A N 1
ATOM 1461 C CA . GLY A 1 181 ? 2.947 2.807 3.547 1 98.69 181 GLY A CA 1
ATOM 1462 C C . GLY A 1 181 ? 3.518 2.293 4.855 1 98.69 181 GLY A C 1
ATOM 1463 O O . GLY A 1 181 ? 4.238 1.294 4.875 1 98.69 181 GLY A O 1
ATOM 1464 N N . TYR A 1 182 ? 3.24 2.971 5.957 1 98.5 182 TYR A N 1
ATOM 1465 C CA . TYR A 1 182 ? 3.688 2.531 7.273 1 98.5 182 TYR A CA 1
ATOM 1466 C C . TYR A 1 182 ? 3.207 1.114 7.566 1 98.5 182 TYR A C 1
ATOM 1468 O O . TYR A 1 182 ? 3.99 0.264 7.996 1 98.5 182 TYR A O 1
ATOM 1476 N N . CYS A 1 183 ? 1.928 0.917 7.316 1 97.62 183 CYS A N 1
ATOM 1477 C CA . CYS A 1 183 ? 1.358 -0.402 7.566 1 97.62 183 CYS A CA 1
ATOM 1478 C C . CYS A 1 183 ? 2.004 -1.455 6.676 1 97.62 183 CYS A C 1
ATOM 1480 O O . CYS A 1 183 ? 2.26 -2.576 7.113 1 97.62 183 CYS A O 1
ATOM 1482 N N . ARG A 1 184 ? 2.328 -1.067 5.457 1 97.31 184 ARG A N 1
ATOM 1483 C CA . ARG A 1 184 ? 2.91 -2 4.496 1 97.31 184 ARG A CA 1
ATOM 1484 C C . ARG A 1 184 ? 4.328 -2.393 4.906 1 97.31 184 ARG A C 1
ATOM 1486 O O . ARG A 1 184 ? 4.738 -3.539 4.715 1 97.31 184 ARG A O 1
ATOM 1493 N N . LEU A 1 185 ? 5.055 -1.508 5.496 1 97.69 185 LEU A N 1
ATOM 1494 C CA . LEU A 1 185 ? 6.473 -1.723 5.766 1 97.69 185 LEU A CA 1
ATOM 1495 C C . LEU A 1 185 ? 6.684 -2.244 7.184 1 97.69 185 LEU A C 1
ATOM 1497 O O . LEU A 1 185 ? 7.797 -2.627 7.551 1 97.69 185 LEU A O 1
ATOM 1501 N N . SER A 1 186 ? 5.641 -2.305 7.98 1 96.25 186 SER A N 1
ATOM 1502 C CA . SER A 1 186 ? 5.766 -2.623 9.398 1 96.25 186 SER A CA 1
ATOM 1503 C C . SER A 1 186 ? 6.348 -4.02 9.602 1 96.25 186 SER A C 1
ATOM 1505 O O . SER A 1 186 ? 7.148 -4.238 10.516 1 96.25 186 SER A O 1
ATOM 1507 N N . GLY A 1 187 ? 5.934 -4.973 8.75 1 94.69 187 GLY A N 1
ATOM 1508 C CA . GLY A 1 187 ? 6.473 -6.316 8.875 1 94.69 187 GLY A CA 1
ATOM 1509 C C . GLY A 1 187 ? 7.98 -6.375 8.719 1 94.69 187 GLY A C 1
ATOM 1510 O O . GLY A 1 187 ? 8.656 -7.074 9.469 1 94.69 187 GLY A O 1
ATOM 1511 N N . SER A 1 188 ? 8.43 -5.707 7.734 1 94.81 188 SER A N 1
ATOM 1512 C CA . SER A 1 188 ? 9.859 -5.652 7.465 1 94.81 188 SER A CA 1
ATOM 1513 C C . SER A 1 188 ? 10.617 -5.016 8.625 1 94.81 188 SER A C 1
ATOM 1515 O O . SER A 1 188 ? 11.641 -5.543 9.07 1 94.81 188 SER A O 1
ATOM 1517 N N . VAL A 1 189 ? 10.141 -3.906 9.148 1 96 189 VAL A N 1
ATOM 1518 C CA . VAL A 1 189 ? 10.789 -3.195 10.25 1 96 189 VAL A CA 1
ATOM 1519 C C . VAL A 1 189 ? 10.742 -4.047 11.516 1 96 189 VAL A C 1
ATOM 1521 O O . VAL A 1 189 ? 11.711 -4.102 12.273 1 96 189 VAL A O 1
ATOM 1524 N N . ASN A 1 190 ? 9.656 -4.742 11.688 1 94.06 190 ASN A N 1
ATOM 1525 C CA . ASN A 1 190 ? 9.453 -5.523 12.906 1 94.06 190 ASN A CA 1
ATOM 1526 C C . ASN A 1 190 ? 10.32 -6.777 12.922 1 94.06 190 ASN A C 1
ATOM 1528 O O . ASN A 1 190 ? 10.477 -7.418 13.961 1 94.06 190 ASN A O 1
ATOM 1532 N N . LEU A 1 191 ? 10.883 -7.152 11.766 1 92.75 191 LEU A N 1
ATOM 1533 C CA . LEU A 1 191 ? 11.852 -8.242 11.734 1 92.75 191 LEU A CA 1
ATOM 1534 C C . LEU A 1 191 ? 13.195 -7.793 12.297 1 92.75 191 LEU A C 1
ATOM 1536 O O . LEU A 1 191 ? 14.094 -8.609 12.5 1 92.75 191 LEU A O 1
ATOM 1540 N N . GLU A 1 192 ? 13.297 -6.449 12.633 1 86 192 GLU A N 1
ATOM 1541 C CA . GLU A 1 192 ? 14.453 -5.82 13.281 1 86 192 GLU A CA 1
ATOM 1542 C C . GLU A 1 192 ? 15.758 -6.25 12.617 1 86 192 GLU A C 1
ATOM 1544 O O . GLU A 1 192 ? 16.609 -6.863 13.258 1 86 192 GLU A O 1
ATOM 1549 N N . PRO A 1 193 ? 15.914 -5.797 11.406 1 82.75 193 PRO A N 1
ATOM 1550 C CA . PRO A 1 193 ? 17.156 -6.148 10.719 1 82.75 193 PRO A CA 1
ATOM 1551 C C . PRO A 1 193 ? 18.406 -5.668 11.461 1 82.75 193 PRO A C 1
ATOM 1553 O O . PRO A 1 193 ? 18.375 -4.602 12.078 1 82.75 193 PRO A O 1
ATOM 1556 N N . ASN A 1 194 ? 19.406 -6.438 11.492 1 81.88 194 ASN A N 1
ATOM 1557 C CA . ASN A 1 194 ? 20.578 -6.16 12.32 1 81.88 194 ASN A CA 1
ATOM 1558 C C . ASN A 1 194 ? 21.516 -5.164 11.648 1 81.88 194 ASN A C 1
ATOM 1560 O O . ASN A 1 194 ? 22.328 -4.527 12.312 1 81.88 194 ASN A O 1
ATOM 1564 N N . ASP A 1 195 ? 21.328 -4.992 10.453 1 88.69 195 ASP A N 1
ATOM 1565 C CA . ASP A 1 195 ? 22.297 -4.16 9.727 1 88.69 195 ASP A CA 1
ATOM 1566 C C . ASP A 1 195 ? 21.797 -2.721 9.617 1 88.69 195 ASP A C 1
ATOM 1568 O O . ASP A 1 195 ? 22.484 -1.858 9.07 1 88.69 195 ASP A O 1
ATOM 1572 N N . ILE A 1 196 ? 20.562 -2.484 10.109 1 91.19 196 ILE A N 1
ATOM 1573 C CA . ILE A 1 196 ? 19.984 -1.143 10.172 1 91.19 196 ILE A CA 1
ATOM 1574 C C . ILE A 1 196 ? 19.531 -0.844 11.594 1 91.19 196 ILE A C 1
ATOM 1576 O O . ILE A 1 196 ? 19.156 -1.754 12.336 1 91.19 196 ILE A O 1
ATOM 1580 N N . LYS A 1 197 ? 19.641 0.375 12 1 90.62 197 LYS A N 1
ATOM 1581 C CA . LYS A 1 197 ? 19.266 0.785 13.352 1 90.62 197 LYS A CA 1
ATOM 1582 C C . LYS A 1 197 ? 17.797 1.208 13.406 1 90.62 197 LYS A C 1
ATOM 1584 O O . LYS A 1 197 ? 17.5 2.365 13.703 1 90.62 197 LYS A O 1
ATOM 1589 N N . ILE A 1 198 ? 16.953 0.24 13.164 1 93.94 198 ILE A N 1
ATOM 1590 C CA . ILE A 1 198 ? 15.531 0.539 13.188 1 93.94 198 ILE A CA 1
ATOM 1591 C C . ILE A 1 198 ? 14.766 -0.636 13.797 1 93.94 198 ILE A C 1
ATOM 1593 O O . ILE A 1 198 ? 15.117 -1.796 13.57 1 93.94 198 ILE A O 1
ATOM 1597 N N . ASN A 1 199 ? 13.82 -0.337 14.641 1 94.06 199 ASN A N 1
ATOM 1598 C CA . ASN A 1 199 ? 12.852 -1.283 15.195 1 94.06 199 ASN A CA 1
ATOM 1599 C C . ASN A 1 199 ? 11.461 -0.667 15.289 1 94.06 199 ASN A C 1
ATOM 1601 O O . ASN A 1 199 ? 11.266 0.498 14.945 1 94.06 199 ASN A O 1
ATOM 1605 N N . ALA A 1 200 ? 10.523 -1.479 15.688 1 94.19 200 ALA A N 1
ATOM 1606 C CA . ALA A 1 200 ? 9.133 -1.041 15.695 1 94.19 200 ALA A CA 1
ATOM 1607 C C . ALA A 1 200 ? 8.969 0.255 16.484 1 94.19 200 ALA A C 1
ATOM 1609 O O . ALA A 1 200 ? 8.305 1.188 16.031 1 94.19 200 ALA A O 1
ATOM 1610 N N . GLU A 1 201 ? 9.57 0.338 17.609 1 95.38 201 GLU A N 1
ATOM 1611 C CA . GLU A 1 201 ? 9.414 1.488 18.5 1 95.38 201 GLU A CA 1
ATOM 1612 C C . GLU A 1 201 ? 10.078 2.73 17.922 1 95.38 201 GLU A C 1
ATOM 1614 O O . GLU A 1 201 ? 9.461 3.797 17.859 1 95.38 201 GLU A O 1
ATOM 1619 N N . SER A 1 202 ? 11.336 2.611 17.516 1 95.19 202 SER A N 1
ATOM 1620 C CA . SER A 1 202 ? 12.055 3.752 16.969 1 95.19 202 SER A CA 1
ATOM 1621 C C . SER A 1 202 ? 11.391 4.258 15.688 1 95.19 202 SER A C 1
ATOM 1623 O O . SER A 1 202 ? 11.359 5.461 15.43 1 95.19 202 SER A O 1
ATOM 1625 N N . TRP A 1 203 ? 10.883 3.385 14.898 1 96.31 203 TRP A N 1
ATOM 1626 C CA . TRP A 1 203 ? 10.211 3.793 13.664 1 96.31 203 TRP A CA 1
ATOM 1627 C C . TRP A 1 203 ? 8.914 4.535 13.977 1 96.31 203 TRP A C 1
ATOM 1629 O O . TRP A 1 203 ? 8.648 5.59 13.391 1 96.31 203 TRP A O 1
ATOM 1639 N N . LYS A 1 204 ? 8.133 3.938 14.883 1 97.06 204 LYS A N 1
ATOM 1640 C CA . LYS A 1 204 ? 6.891 4.605 15.266 1 97.06 204 LYS A CA 1
ATOM 1641 C C . LYS A 1 204 ? 7.164 6.027 15.758 1 97.06 204 LYS A C 1
ATOM 1643 O O . LYS A 1 204 ? 6.477 6.969 15.352 1 97.06 204 LYS A O 1
ATOM 1648 N N . ASN A 1 205 ? 8.148 6.18 16.578 1 97.25 205 ASN A N 1
ATOM 1649 C CA . ASN A 1 205 ? 8.5 7.484 17.125 1 97.25 205 ASN A CA 1
ATOM 1650 C C . ASN A 1 205 ? 8.961 8.438 16.016 1 97.25 205 ASN A C 1
ATOM 1652 O O . ASN A 1 205 ? 8.531 9.594 15.977 1 97.25 205 ASN A O 1
ATOM 1656 N N . GLY A 1 206 ? 9.891 7.938 15.164 1 97.56 206 GLY A N 1
ATOM 1657 C CA . GLY A 1 206 ? 10.359 8.758 14.062 1 97.56 206 GLY A CA 1
ATOM 1658 C C . GLY A 1 206 ? 9.258 9.133 13.086 1 97.56 206 GLY A C 1
ATOM 1659 O O . GLY A 1 206 ? 9.195 10.273 12.617 1 97.56 206 GLY A O 1
ATOM 1660 N N . PHE A 1 207 ? 8.406 8.188 12.82 1 98.5 207 PHE A N 1
ATOM 1661 C CA . PHE A 1 207 ? 7.262 8.398 11.945 1 98.5 207 PHE A CA 1
ATOM 1662 C C . PHE A 1 207 ? 6.344 9.484 12.492 1 98.5 207 PHE A C 1
ATOM 1664 O O . PHE A 1 207 ? 5.984 10.422 11.773 1 98.5 207 PHE A O 1
ATOM 1671 N N . ASN A 1 208 ? 6.016 9.344 13.766 1 97.94 208 ASN A N 1
ATOM 1672 C CA . ASN A 1 208 ? 5.152 10.328 14.414 1 97.94 208 ASN A CA 1
ATOM 1673 C C . ASN A 1 208 ? 5.797 11.711 14.438 1 97.94 208 ASN A C 1
ATOM 1675 O O . ASN A 1 208 ? 5.121 12.719 14.227 1 97.94 208 ASN A O 1
ATOM 1679 N N . LYS A 1 209 ? 7.035 11.75 14.734 1 97.56 209 LYS A N 1
ATOM 1680 C CA . LYS A 1 209 ? 7.75 13.016 14.742 1 97.56 209 LYS A CA 1
ATOM 1681 C C . LYS A 1 209 ? 7.645 13.711 13.391 1 97.56 209 LYS A C 1
ATOM 1683 O O . LYS A 1 209 ? 7.32 14.898 13.32 1 97.56 209 LYS A O 1
ATOM 1688 N N . ILE A 1 210 ? 7.887 13.016 12.336 1 98.19 210 ILE A N 1
ATOM 1689 C CA . ILE A 1 210 ? 7.852 13.57 10.992 1 98.19 210 ILE A CA 1
ATOM 1690 C C . ILE A 1 210 ? 6.426 14 10.641 1 98.19 210 ILE A C 1
ATOM 1692 O O . ILE A 1 210 ? 6.215 15.07 10.078 1 98.19 210 ILE A O 1
ATOM 1696 N N . LEU A 1 211 ? 5.461 13.164 11.008 1 98.5 211 LEU A N 1
ATOM 1697 C CA . LEU A 1 211 ? 4.062 13.5 10.766 1 98.5 211 LEU A CA 1
ATOM 1698 C C . LEU A 1 211 ? 3.701 14.828 11.422 1 98.5 211 LEU A C 1
ATOM 1700 O O . LEU A 1 211 ? 3.111 15.703 10.781 1 98.5 211 LEU A O 1
ATOM 1704 N N . PHE A 1 212 ? 4.117 15.031 12.617 1 97.69 212 PHE A N 1
ATOM 1705 C CA . PHE A 1 212 ? 3.811 16.266 13.336 1 97.69 212 PHE A CA 1
ATOM 1706 C C . PHE A 1 212 ? 4.57 17.438 12.742 1 97.69 212 PHE A C 1
ATOM 1708 O O . PHE A 1 212 ? 4.059 18.562 12.703 1 97.69 212 PHE A O 1
ATOM 1715 N N . GLU A 1 213 ? 5.773 17.188 12.328 1 97.12 213 GLU A N 1
ATOM 1716 C CA . GLU A 1 213 ? 6.555 18.25 11.703 1 97.12 213 GLU A CA 1
ATOM 1717 C C . GLU A 1 213 ? 5.906 18.719 10.398 1 97.12 213 GLU A C 1
ATOM 1719 O O . GLU A 1 213 ? 5.98 19.906 10.047 1 97.12 213 GLU A O 1
ATOM 1724 N N . ILE A 1 214 ? 5.328 17.781 9.672 1 98.06 214 ILE A N 1
ATOM 1725 C CA . ILE A 1 214 ? 4.582 18.156 8.477 1 98.06 214 ILE A CA 1
ATOM 1726 C C . ILE A 1 214 ? 3.451 19.109 8.844 1 98.06 214 ILE A C 1
ATOM 1728 O O . ILE A 1 214 ? 3.248 20.125 8.18 1 98.06 214 ILE A O 1
ATOM 1732 N N . LEU A 1 215 ? 2.77 18.844 9.938 1 98.31 215 LEU A N 1
ATOM 1733 C CA . LEU A 1 215 ? 1.537 19.547 10.281 1 98.31 215 LEU A CA 1
ATOM 1734 C C . LEU A 1 215 ? 1.841 20.844 11.023 1 98.31 215 LEU A C 1
ATOM 1736 O O . LEU A 1 215 ? 1.136 21.844 10.859 1 98.31 215 LEU A O 1
ATOM 1740 N N . LYS A 1 216 ? 2.959 20.828 11.789 1 96.62 216 LYS A N 1
ATOM 1741 C CA . LYS A 1 216 ? 3.203 21.969 12.672 1 96.62 216 LYS A CA 1
ATOM 1742 C C . LYS A 1 216 ? 4.434 22.75 12.227 1 96.62 216 LYS A C 1
ATOM 1744 O O . LYS A 1 216 ? 4.633 23.891 12.648 1 96.62 216 LYS A O 1
ATOM 1749 N N . GLY A 1 217 ? 5.234 22.188 11.445 1 91.62 217 GLY A N 1
ATOM 1750 C CA . GLY A 1 217 ? 6.516 22.781 11.102 1 91.62 217 GLY A CA 1
ATOM 1751 C C . GLY A 1 217 ? 7.656 22.297 11.977 1 91.62 217 GLY A C 1
ATOM 1752 O O . GLY A 1 217 ? 7.422 21.672 13.008 1 91.62 217 GLY A O 1
ATOM 1753 N N . THR A 1 218 ? 8.883 22.438 11.531 1 82.88 218 THR A N 1
ATOM 1754 C CA . THR A 1 218 ? 10.055 21.953 12.25 1 82.88 218 THR A CA 1
ATOM 1755 C C . THR A 1 218 ? 10.453 22.938 13.344 1 82.88 218 THR A C 1
ATOM 1757 O O . THR A 1 218 ? 11.141 22.578 14.297 1 82.88 218 THR A O 1
ATOM 1760 N N . ASN A 1 219 ? 10.164 24.141 13.281 1 67.88 219 ASN A N 1
ATOM 1761 C CA . ASN A 1 219 ? 10.555 25.156 14.25 1 67.88 219 ASN A CA 1
ATOM 1762 C C . ASN A 1 219 ? 9.539 25.25 15.391 1 67.88 219 ASN A C 1
ATOM 1764 O O . ASN A 1 219 ? 9.625 26.156 16.219 1 67.88 219 ASN A O 1
ATOM 1768 N N . SER A 1 220 ? 8.57 24.438 15.398 1 55.16 220 SER A N 1
ATOM 1769 C CA . SER A 1 220 ? 7.57 24.562 16.453 1 55.16 220 SER A CA 1
ATOM 1770 C C . SER A 1 220 ? 7.996 23.797 17.703 1 55.16 220 SER A C 1
ATOM 1772 O O . SER A 1 220 ? 8.43 22.641 17.625 1 55.16 220 SER A O 1
ATOM 1774 N N . PRO A 1 221 ? 8.188 24.422 18.875 1 46.28 221 PRO A N 1
ATOM 1775 C CA . PRO A 1 221 ? 8.578 23.734 20.109 1 46.28 221 PRO A CA 1
ATOM 1776 C C . PRO A 1 221 ? 7.695 22.531 20.422 1 46.28 221 PRO A C 1
ATOM 1778 O O . PRO A 1 221 ? 6.469 22.625 20.344 1 46.28 221 PRO A O 1
ATOM 1781 N N . VAL A 1 222 ? 7.988 21.406 20.031 1 46.16 222 VAL A N 1
ATOM 1782 C CA . VAL A 1 222 ? 7.258 20.203 20.438 1 46.16 222 VAL A CA 1
ATOM 1783 C C . VAL A 1 222 ? 7.109 20.172 21.953 1 46.16 222 VAL A C 1
ATOM 1785 O O . VAL A 1 222 ? 8.102 20.141 22.672 1 46.16 222 VAL A O 1
ATOM 1788 N N . LYS A 1 223 ? 6.098 20.641 22.641 1 39.91 223 LYS A N 1
ATOM 1789 C CA . LYS A 1 223 ? 5.922 20.312 24.062 1 39.91 223 LYS A CA 1
ATOM 1790 C C . LYS A 1 223 ? 5.797 18.812 24.266 1 39.91 223 LYS A C 1
ATOM 1792 O O . LYS A 1 223 ? 4.895 18.172 23.719 1 39.91 223 LYS A O 1
ATOM 1797 N N . SER A 1 224 ? 6.746 17.969 24.406 1 37.72 224 SER A N 1
ATOM 1798 C CA . SER A 1 224 ? 6.723 16.578 24.844 1 37.72 224 SER A CA 1
ATOM 1799 C C . SER A 1 224 ? 5.742 16.391 25.984 1 37.72 224 SER A C 1
ATOM 1801 O O . SER A 1 224 ? 6.012 16.797 27.125 1 37.72 224 SER A O 1
ATOM 1803 N N . GLN A 1 225 ? 4.508 16.438 25.844 1 33.38 225 GLN A N 1
ATOM 1804 C CA . GLN A 1 225 ? 3.756 15.961 27 1 33.38 225 GLN A CA 1
ATOM 1805 C C . GLN A 1 225 ? 4.105 14.516 27.328 1 33.38 225 GLN A C 1
ATOM 1807 O O . GLN A 1 225 ? 4.148 13.656 26.438 1 33.38 225 GLN A O 1
ATOM 1812 N N . PRO A 1 226 ? 4.641 14.188 28.453 1 31.31 226 PRO A N 1
ATOM 1813 C CA . PRO A 1 226 ? 4.898 12.828 28.938 1 31.31 226 PRO A CA 1
ATOM 1814 C C . PRO A 1 226 ? 3.678 11.922 28.812 1 31.31 226 PRO A C 1
ATOM 1816 O O . PRO A 1 226 ? 2.59 12.281 29.266 1 31.31 226 PRO A O 1
ATOM 1819 N N . VAL A 1 227 ? 3.5 11.234 27.766 1 33 227 VAL A N 1
ATOM 1820 C CA . VAL A 1 227 ? 2.484 10.188 27.75 1 33 227 VAL A CA 1
ATOM 1821 C C . VAL A 1 227 ? 2.57 9.367 29.031 1 33 227 VAL A C 1
ATOM 1823 O O . VAL A 1 227 ? 3.619 8.797 29.344 1 33 227 VAL A O 1
ATOM 1826 N N . GLN A 1 228 ? 1.9 9.805 30.094 1 30.92 228 GLN A N 1
ATOM 1827 C CA . GLN A 1 228 ? 1.695 8.93 31.25 1 30.92 228 GLN A CA 1
ATOM 1828 C C . GLN A 1 228 ? 1.287 7.527 30.812 1 30.92 228 GLN A C 1
ATOM 1830 O O . GLN A 1 228 ? 0.35 7.367 30.016 1 30.92 228 GLN A O 1
ATOM 1835 N N . GLY A 1 229 ? 2.205 6.602 30.719 1 30.77 229 GLY A N 1
ATOM 1836 C CA . GLY A 1 229 ? 2.229 5.16 30.547 1 30.77 229 GLY A CA 1
ATOM 1837 C C . GLY A 1 229 ? 1.097 4.449 31.266 1 30.77 229 GLY A C 1
ATOM 1838 O O . GLY A 1 229 ? 1.208 3.27 31.594 1 30.77 229 GLY A O 1
ATOM 1839 N N . ASN A 1 230 ? -0.013 5.191 31.609 1 28.69 230 ASN A N 1
ATOM 1840 C CA . ASN A 1 230 ? -0.86 4.281 32.375 1 28.69 230 ASN A CA 1
ATOM 1841 C C . ASN A 1 230 ? -1.42 3.166 31.5 1 28.69 230 ASN A C 1
ATOM 1843 O O . ASN A 1 230 ? -2.516 2.664 31.75 1 28.69 230 ASN A O 1
ATOM 1847 N N . LEU A 1 231 ? -0.921 3.021 30.312 1 21.36 231 LEU A N 1
ATOM 1848 C CA . LEU A 1 231 ? -1.691 1.938 29.719 1 21.36 231 LEU A CA 1
ATOM 1849 C C . LEU A 1 231 ? -1.396 0.612 30.406 1 21.36 231 LEU A C 1
ATOM 1851 O O . LEU A 1 231 ? -1.875 -0.438 29.969 1 21.36 231 LEU A O 1
ATOM 1855 N N . PHE A 1 232 ? -0.344 0.503 31.297 1 20.31 232 PHE A N 1
ATOM 1856 C CA . PHE A 1 232 ? -0.476 -0.811 31.922 1 20.31 232 PHE A CA 1
ATOM 1857 C C . PHE A 1 232 ? -1.602 -0.813 32.938 1 20.31 232 PHE A C 1
ATOM 1859 O O . PHE A 1 232 ? -1.878 0.21 33.594 1 20.31 232 PHE A O 1
ATOM 1866 N N . MET B 1 1 ? 21.219 -30.75 -21.109 1 75.75 1 MET B N 1
ATOM 1867 C CA . MET B 1 1 ? 20.969 -29.375 -21.547 1 75.75 1 MET B CA 1
ATOM 1868 C C . MET B 1 1 ? 22.125 -28.469 -21.188 1 75.75 1 MET B C 1
ATOM 1870 O O . MET B 1 1 ? 22.625 -28.5 -20.047 1 75.75 1 MET B O 1
ATOM 1874 N N . GLY B 1 2 ? 22.672 -27.844 -22.125 1 83.81 2 GLY B N 1
ATOM 1875 C CA . GLY B 1 2 ? 23.797 -26.969 -21.844 1 83.81 2 GLY B CA 1
ATOM 1876 C C . GLY B 1 2 ? 23.422 -25.766 -21 1 83.81 2 GLY B C 1
ATOM 1877 O O . GLY B 1 2 ? 22.25 -25.438 -20.875 1 83.81 2 GLY B O 1
ATOM 1878 N N . VAL B 1 3 ? 24.422 -25.344 -20.312 1 88.62 3 VAL B N 1
ATOM 1879 C CA . VAL B 1 3 ? 24.25 -24.219 -19.391 1 88.62 3 VAL B CA 1
ATOM 1880 C C . VAL B 1 3 ? 23.547 -23.062 -20.109 1 88.62 3 VAL B C 1
ATOM 1882 O O . VAL B 1 3 ? 22.609 -22.469 -19.562 1 88.62 3 VAL B O 1
ATOM 1885 N N . TYR B 1 4 ? 23.891 -22.781 -21.266 1 88.94 4 TYR B N 1
ATOM 1886 C CA . TYR B 1 4 ? 23.312 -21.688 -22.047 1 88.94 4 TYR B CA 1
ATOM 1887 C C . TYR B 1 4 ? 21.844 -21.953 -22.344 1 88.94 4 TYR B C 1
ATOM 1889 O O . TYR B 1 4 ? 21 -21.062 -22.219 1 88.94 4 TYR B O 1
ATOM 1897 N N . GLU B 1 5 ? 21.516 -23.156 -22.703 1 87.88 5 GLU B N 1
ATOM 1898 C CA . GLU B 1 5 ? 20.156 -23.547 -23.016 1 87.88 5 GLU B CA 1
ATOM 1899 C C . GLU B 1 5 ? 19.266 -23.438 -21.781 1 87.88 5 GLU B C 1
ATOM 1901 O O . GLU B 1 5 ? 18.109 -23 -21.875 1 87.88 5 GLU B O 1
ATOM 1906 N N . ARG B 1 6 ? 19.812 -23.812 -20.688 1 90.38 6 ARG B N 1
ATOM 1907 C CA . ARG B 1 6 ? 19.062 -23.734 -19.438 1 90.38 6 ARG B CA 1
ATOM 1908 C C . ARG B 1 6 ? 18.734 -22.281 -19.078 1 90.38 6 ARG B C 1
ATOM 1910 O O . ARG B 1 6 ? 17.609 -21.984 -18.672 1 90.38 6 ARG B O 1
ATOM 1917 N N . GLN B 1 7 ? 19.703 -21.5 -19.281 1 91.69 7 GLN B N 1
ATOM 1918 C CA . GLN B 1 7 ? 19.516 -20.078 -18.984 1 91.69 7 GLN B CA 1
ATOM 1919 C C . GLN B 1 7 ? 18.484 -19.453 -19.906 1 91.69 7 GLN B C 1
ATOM 1921 O O . GLN B 1 7 ? 17.688 -18.609 -19.484 1 91.69 7 GLN B O 1
ATOM 1926 N N . GLN B 1 8 ? 18.5 -19.828 -21.078 1 93 8 GLN B N 1
ATOM 1927 C CA . GLN B 1 8 ? 17.547 -19.297 -22.047 1 93 8 GLN B CA 1
ATOM 1928 C C . GLN B 1 8 ? 16.125 -19.734 -21.719 1 93 8 GLN B C 1
ATOM 1930 O O . GLN B 1 8 ? 15.188 -18.953 -21.844 1 93 8 GLN B O 1
ATOM 1935 N N . LYS B 1 9 ? 16.016 -21 -21.297 1 94.12 9 LYS B N 1
ATOM 1936 C CA . LYS B 1 9 ? 14.703 -21.5 -20.922 1 94.12 9 LYS B CA 1
ATOM 1937 C C . LYS B 1 9 ? 14.164 -20.781 -19.688 1 94.12 9 LYS B C 1
ATOM 1939 O O . LYS B 1 9 ? 13 -20.406 -19.641 1 94.12 9 LYS B O 1
ATOM 1944 N N . GLU B 1 10 ? 15.031 -20.656 -18.781 1 95.81 10 GLU B N 1
ATOM 1945 C CA . GLU B 1 10 ? 14.648 -19.953 -17.562 1 95.81 10 GLU B CA 1
ATOM 1946 C C . GLU B 1 10 ? 14.18 -18.531 -17.875 1 95.81 10 GLU B C 1
ATOM 1948 O O . GLU B 1 10 ? 13.164 -18.078 -17.344 1 95.81 10 GLU B O 1
ATOM 1953 N N . LYS B 1 11 ? 14.938 -17.891 -18.688 1 96.19 11 LYS B N 1
ATOM 1954 C CA . LYS B 1 11 ? 14.594 -16.516 -19.094 1 96.19 11 LYS B CA 1
ATOM 1955 C C . LYS B 1 11 ? 13.234 -16.484 -19.797 1 96.19 11 LYS B C 1
ATOM 1957 O O . LYS B 1 11 ? 12.43 -15.586 -19.531 1 96.19 11 LYS B O 1
ATOM 1962 N N . LYS B 1 12 ? 12.977 -17.406 -20.594 1 96.75 12 LYS B N 1
ATOM 1963 C CA . LYS B 1 12 ? 11.719 -17.469 -21.312 1 96.75 12 LYS B CA 1
ATOM 1964 C C . LYS B 1 12 ? 10.547 -17.672 -20.359 1 96.75 12 LYS B C 1
ATOM 1966 O O . LYS B 1 12 ? 9.484 -17.062 -20.531 1 96.75 12 LYS B O 1
ATOM 1971 N N . ILE B 1 13 ? 10.742 -18.562 -19.406 1 98 13 ILE B N 1
ATOM 1972 C CA . ILE B 1 13 ? 9.711 -18.812 -18.422 1 98 13 ILE B CA 1
ATOM 1973 C C . ILE B 1 13 ? 9.414 -17.547 -17.641 1 98 13 ILE B C 1
ATOM 1975 O O . ILE B 1 13 ? 8.258 -17.141 -17.5 1 98 13 ILE B O 1
ATOM 1979 N N . LEU B 1 14 ? 10.469 -16.891 -17.203 1 97.88 14 LEU B N 1
ATOM 1980 C CA . LEU B 1 14 ? 10.312 -15.688 -16.391 1 97.88 14 LEU B CA 1
ATOM 1981 C C . LEU B 1 14 ? 9.633 -14.578 -17.188 1 97.88 14 LEU B C 1
ATOM 1983 O O . LEU B 1 14 ? 8.703 -13.93 -16.688 1 97.88 14 LEU B O 1
ATOM 1987 N N . GLU B 1 15 ? 10.07 -14.359 -18.391 1 97.88 15 GLU B N 1
ATOM 1988 C CA . GLU B 1 15 ? 9.5 -13.312 -19.234 1 97.88 15 GLU B CA 1
ATOM 1989 C C . GLU B 1 15 ? 8.016 -13.562 -19.5 1 97.88 15 GLU B C 1
ATOM 1991 O O . GLU B 1 15 ? 7.207 -12.641 -19.469 1 97.88 15 GLU B O 1
ATOM 1996 N N . SER B 1 16 ? 7.688 -14.797 -19.781 1 98.38 16 SER B N 1
ATOM 1997 C CA . SER B 1 16 ? 6.297 -15.172 -20 1 98.38 16 SER B CA 1
ATOM 1998 C C . SER B 1 16 ? 5.461 -14.969 -18.734 1 98.38 16 SER B C 1
ATOM 2000 O O . SER B 1 16 ? 4.34 -14.461 -18.812 1 98.38 16 SER B O 1
ATOM 2002 N N . ALA B 1 17 ? 6.023 -15.375 -17.625 1 98.25 17 ALA B N 1
ATOM 2003 C CA . ALA B 1 17 ? 5.344 -15.234 -16.344 1 98.25 17 ALA B CA 1
ATOM 2004 C C . ALA B 1 17 ? 5.113 -13.758 -16.016 1 98.25 17 ALA B C 1
ATOM 2006 O O . ALA B 1 17 ? 4.039 -13.391 -15.531 1 98.25 17 ALA B O 1
ATOM 2007 N N . ILE B 1 18 ? 6.09 -12.898 -16.281 1 98.06 18 ILE B N 1
ATOM 2008 C CA . ILE B 1 18 ? 5.996 -11.469 -16.016 1 98.06 18 ILE B CA 1
ATOM 2009 C C . ILE B 1 18 ? 4.82 -10.875 -16.797 1 98.06 18 ILE B C 1
ATOM 2011 O O . ILE B 1 18 ? 4.02 -10.125 -16.234 1 98.06 18 ILE B O 1
ATOM 2015 N N . VAL B 1 19 ? 4.707 -11.289 -18.016 1 97.25 19 VAL B N 1
ATOM 2016 C CA . VAL B 1 19 ? 3.625 -10.797 -18.859 1 97.25 19 VAL B CA 1
ATOM 2017 C C . VAL B 1 19 ? 2.281 -11.258 -18.297 1 97.25 19 VAL B C 1
ATOM 2019 O O . VAL B 1 19 ? 1.378 -10.438 -18.094 1 97.25 19 VAL B O 1
ATOM 2022 N N . LEU B 1 20 ? 2.164 -12.5 -17.969 1 97.19 20 LEU B N 1
ATOM 2023 C CA . LEU B 1 20 ? 0.888 -13.078 -17.547 1 97.19 20 LEU B CA 1
ATOM 2024 C C . LEU B 1 20 ? 0.502 -12.586 -16.156 1 97.19 20 LEU B C 1
ATOM 2026 O O . LEU B 1 20 ? -0.662 -12.266 -15.906 1 97.19 20 LEU B O 1
ATOM 2030 N N . PHE B 1 21 ? 1.432 -12.516 -15.266 1 96.31 21 PHE B N 1
ATOM 2031 C CA . PHE B 1 21 ? 1.158 -11.977 -13.938 1 96.31 21 PHE B CA 1
ATOM 2032 C C . PHE B 1 21 ? 0.749 -10.508 -14.023 1 96.31 21 PHE B C 1
ATOM 2034 O O . PHE B 1 21 ? -0.072 -10.047 -13.234 1 96.31 21 PHE B O 1
ATOM 2041 N N . GLY B 1 22 ? 1.35 -9.789 -14.938 1 93.19 22 GLY B N 1
ATOM 2042 C CA . GLY B 1 22 ? 0.976 -8.406 -15.156 1 93.19 22 GLY B CA 1
ATOM 2043 C C . GLY B 1 22 ? -0.439 -8.242 -15.68 1 93.19 22 GLY B C 1
ATOM 2044 O O . GLY B 1 22 ? -1.142 -7.301 -15.297 1 93.19 22 GLY B O 1
ATOM 2045 N N . GLU B 1 23 ? -0.868 -9.188 -16.469 1 90.06 23 GLU B N 1
ATOM 2046 C CA . GLU B 1 23 ? -2.172 -9.117 -17.109 1 90.06 23 GLU B CA 1
ATOM 2047 C C . GLU B 1 23 ? -3.279 -9.609 -16.188 1 90.06 23 GLU B C 1
ATOM 2049 O O . GLU B 1 23 ? -4.352 -9 -16.125 1 90.06 23 GLU B O 1
ATOM 2054 N N . LYS B 1 24 ? -2.959 -10.75 -15.406 1 87.69 24 LYS B N 1
ATOM 2055 C CA . LYS B 1 24 ? -4.055 -11.445 -14.727 1 87.69 24 LYS B CA 1
ATOM 2056 C C . LYS B 1 24 ? -3.863 -11.422 -13.211 1 87.69 24 LYS B C 1
ATOM 2058 O O . LYS B 1 24 ? -4.793 -11.727 -12.461 1 87.69 24 LYS B O 1
ATOM 2063 N N . GLY B 1 25 ? -2.654 -11.07 -12.828 1 89 25 GLY B N 1
ATOM 2064 C CA . GLY B 1 25 ? -2.344 -11.18 -11.414 1 89 25 GLY B CA 1
ATOM 2065 C C . GLY B 1 25 ? -1.858 -12.562 -11.023 1 89 25 GLY B C 1
ATOM 2066 O O . GLY B 1 25 ? -1.948 -13.508 -11.812 1 89 25 GLY B O 1
ATOM 2067 N N . LEU B 1 26 ? -1.348 -12.711 -9.805 1 88.88 26 LEU B N 1
ATOM 2068 C CA . LEU B 1 26 ? -0.748 -13.93 -9.289 1 88.88 26 LEU B CA 1
ATOM 2069 C C . LEU B 1 26 ? -1.771 -15.062 -9.242 1 88.88 26 LEU B C 1
ATOM 2071 O O . LEU B 1 26 ? -1.521 -16.156 -9.758 1 88.88 26 LEU B O 1
ATOM 2075 N N . HIS B 1 27 ? -2.904 -14.789 -8.734 1 86.88 27 HIS B N 1
ATOM 2076 C CA . HIS B 1 27 ? -3.865 -15.844 -8.43 1 86.88 27 HIS B CA 1
ATOM 2077 C C . HIS B 1 27 ? -4.535 -16.375 -9.695 1 86.88 27 HIS B C 1
ATOM 2079 O O . HIS B 1 27 ? -4.75 -17.578 -9.836 1 86.88 27 HIS B O 1
ATOM 2085 N N . ALA B 1 28 ? -4.809 -15.516 -10.602 1 87.88 28 ALA B N 1
ATOM 2086 C CA . ALA B 1 28 ? -5.543 -15.898 -11.797 1 87.88 28 ALA B CA 1
ATOM 2087 C C . ALA B 1 28 ? -4.617 -16.547 -12.82 1 87.88 28 ALA B C 1
ATOM 2089 O O . ALA B 1 28 ? -5.082 -17.188 -13.781 1 87.88 28 ALA B O 1
ATOM 2090 N N . THR B 1 29 ? -3.352 -16.344 -12.625 1 94.62 29 THR B N 1
ATOM 2091 C CA . THR B 1 29 ? -2.393 -16.922 -13.562 1 94.62 29 THR B CA 1
ATOM 2092 C C . THR B 1 29 ? -2.162 -18.406 -13.266 1 94.62 29 THR B C 1
ATOM 2094 O O . THR B 1 29 ? -1.993 -18.781 -12.102 1 94.62 29 THR B O 1
ATOM 2097 N N . LYS B 1 30 ? -2.195 -19.219 -14.289 1 95.75 30 LYS B N 1
ATOM 2098 C CA . LYS B 1 30 ? -1.896 -20.641 -14.172 1 95.75 30 LYS B CA 1
ATOM 2099 C C . LYS B 1 30 ? -0.527 -20.969 -14.766 1 95.75 30 LYS B C 1
ATOM 2101 O O . LYS B 1 30 ? -0.13 -20.391 -15.773 1 95.75 30 LYS B O 1
ATOM 2106 N N . VAL B 1 31 ? 0.085 -21.922 -14.156 1 97.25 31 VAL B N 1
ATOM 2107 C CA . VAL B 1 31 ? 1.392 -22.344 -14.648 1 97.25 31 VAL B CA 1
ATOM 2108 C C . VAL B 1 31 ? 1.259 -22.875 -16.078 1 97.25 31 VAL B C 1
ATOM 2110 O O . VAL B 1 31 ? 2.145 -22.672 -16.906 1 97.25 31 VAL B O 1
ATOM 2113 N N . GLU B 1 32 ? 0.169 -23.469 -16.344 1 97.56 32 GLU B N 1
ATOM 2114 C CA . GLU B 1 32 ? -0.096 -23.969 -17.688 1 97.56 32 GLU B CA 1
ATOM 2115 C C . GLU B 1 32 ? -0.075 -22.844 -18.719 1 97.56 32 GLU B C 1
ATOM 2117 O O . GLU B 1 32 ? 0.432 -23.016 -19.828 1 97.56 32 GLU B O 1
ATOM 2122 N N . ASP B 1 33 ? -0.642 -21.75 -18.422 1 97.69 33 ASP B N 1
ATOM 2123 C CA . ASP B 1 33 ? -0.652 -20.594 -19.312 1 97.69 33 ASP B CA 1
ATOM 2124 C C . ASP B 1 33 ? 0.763 -20.062 -19.562 1 97.69 33 ASP B C 1
ATOM 2126 O O . ASP B 1 33 ? 1.095 -19.656 -20.672 1 97.69 33 ASP B O 1
ATOM 2130 N N . VAL B 1 34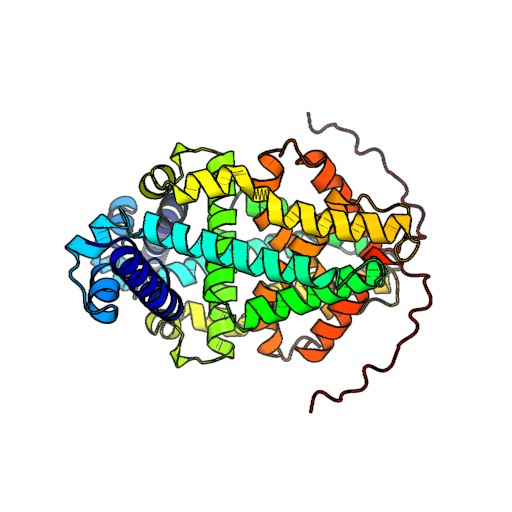 ? 1.589 -20.062 -18.516 1 98.25 34 VAL B N 1
ATOM 2131 C CA . VAL B 1 34 ? 2.979 -19.641 -18.625 1 98.25 34 VAL B CA 1
ATOM 2132 C C . VAL B 1 34 ? 3.736 -20.562 -19.562 1 98.25 34 VAL B C 1
ATOM 2134 O O . VAL B 1 34 ? 4.465 -20.109 -20.453 1 98.25 34 VAL B O 1
ATOM 2137 N N . ALA B 1 35 ? 3.52 -21.859 -19.391 1 98.31 35 ALA B N 1
ATOM 2138 C CA . ALA B 1 35 ? 4.152 -22.859 -20.25 1 98.31 35 ALA B CA 1
ATOM 2139 C C . ALA B 1 35 ? 3.773 -22.625 -21.703 1 98.31 35 ALA B C 1
ATOM 2141 O O . ALA B 1 35 ? 4.641 -22.609 -22.594 1 98.31 35 ALA B O 1
ATOM 2142 N N . LYS B 1 36 ? 2.516 -22.469 -21.953 1 98.38 36 LYS B N 1
ATOM 2143 C CA . LYS B 1 36 ? 2.01 -22.234 -23.312 1 98.38 36 LYS B CA 1
ATOM 2144 C C . LYS B 1 36 ? 2.631 -20.984 -23.922 1 98.38 36 LYS B C 1
ATOM 2146 O O . LYS B 1 36 ? 3.096 -21.031 -25.062 1 98.38 36 LYS B O 1
ATOM 2151 N N . LYS B 1 37 ? 2.697 -19.938 -23.219 1 97.81 37 LYS B N 1
ATOM 2152 C CA . LYS B 1 37 ? 3.254 -18.688 -23.719 1 97.81 37 LYS B CA 1
ATOM 2153 C C . LYS B 1 37 ? 4.746 -18.828 -24.016 1 97.81 37 LYS B C 1
ATOM 2155 O O . LYS B 1 37 ? 5.254 -18.25 -24.984 1 97.81 37 LYS B O 1
ATOM 2160 N N . ALA B 1 38 ? 5.398 -19.547 -23.141 1 97.81 38 ALA B N 1
ATOM 2161 C CA . ALA B 1 38 ? 6.836 -19.766 -23.281 1 97.81 38 ALA B CA 1
ATOM 2162 C C . ALA B 1 38 ? 7.133 -20.844 -24.312 1 97.81 38 ALA B C 1
ATOM 2164 O O . ALA B 1 38 ? 8.297 -21.094 -24.641 1 97.81 38 ALA B O 1
ATOM 2165 N N . LYS B 1 39 ? 6.109 -21.5 -24.781 1 97.38 39 LYS B N 1
ATOM 2166 C CA . LYS B 1 39 ? 6.227 -22.562 -25.766 1 97.38 39 LYS B CA 1
ATOM 2167 C C . LYS B 1 39 ? 7.094 -23.703 -25.234 1 97.38 39 LYS B C 1
ATOM 2169 O O . LYS B 1 39 ? 7.996 -24.172 -25.938 1 97.38 39 LYS B O 1
ATOM 2174 N N . ILE B 1 40 ? 6.844 -24.062 -24.062 1 96.94 40 ILE B N 1
ATOM 2175 C CA . ILE B 1 40 ? 7.504 -25.219 -23.453 1 96.94 40 ILE B CA 1
ATOM 2176 C C . ILE B 1 40 ? 6.477 -26.062 -22.703 1 96.94 40 ILE B C 1
ATOM 2178 O O . ILE B 1 40 ? 5.309 -25.672 -22.594 1 96.94 40 ILE B O 1
ATOM 2182 N N . SER B 1 41 ? 6.91 -27.219 -22.219 1 96.06 41 SER B N 1
ATOM 2183 C CA . SER B 1 41 ? 5.996 -28.094 -21.484 1 96.06 41 SER B CA 1
ATOM 2184 C C . SER B 1 41 ? 5.793 -27.625 -20.047 1 96.06 41 SER B C 1
ATOM 2186 O O . SER B 1 41 ? 6.668 -26.969 -19.484 1 96.06 41 SER B O 1
ATOM 2188 N N . LYS B 1 42 ? 4.645 -27.969 -19.516 1 96.94 42 LYS B N 1
ATOM 2189 C CA . LYS B 1 42 ? 4.348 -27.656 -18.109 1 96.94 42 LYS B CA 1
ATOM 2190 C C . LYS B 1 42 ? 5.359 -28.312 -17.188 1 96.94 42 LYS B C 1
ATOM 2192 O O . LYS B 1 42 ? 5.789 -27.703 -16.203 1 96.94 42 LYS B O 1
ATOM 2197 N N . GLY B 1 43 ? 5.738 -29.516 -17.516 1 96.56 43 GLY B N 1
ATOM 2198 C CA . GLY B 1 43 ? 6.727 -30.234 -16.734 1 96.56 43 GLY B CA 1
ATOM 2199 C C . GLY B 1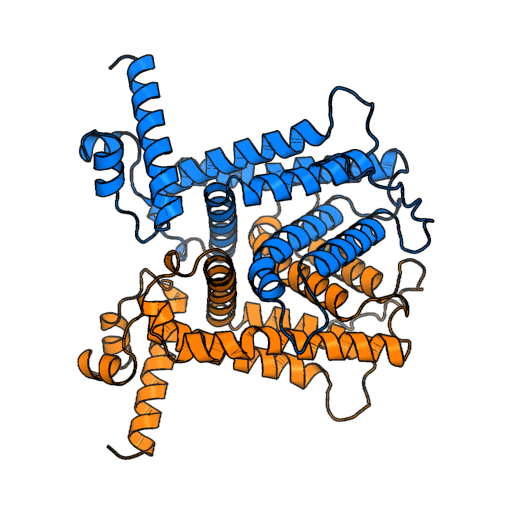 43 ? 8.062 -29.516 -16.641 1 96.56 43 GLY B C 1
ATOM 2200 O O . GLY B 1 43 ? 8.695 -29.5 -15.578 1 96.56 43 GLY B O 1
ATOM 2201 N N . LEU B 1 44 ? 8.43 -28.953 -17.672 1 96.25 44 LEU B N 1
ATOM 2202 C CA . LEU B 1 44 ? 9.703 -28.234 -17.703 1 96.25 44 LEU B CA 1
ATOM 2203 C C . LEU B 1 44 ? 9.641 -26.984 -16.828 1 96.25 44 LEU B C 1
ATOM 2205 O O . LEU B 1 44 ? 10.625 -26.625 -16.188 1 96.25 44 LEU B O 1
ATOM 2209 N N . VAL B 1 45 ? 8.508 -26.25 -16.859 1 97.88 45 VAL B N 1
ATOM 2210 C C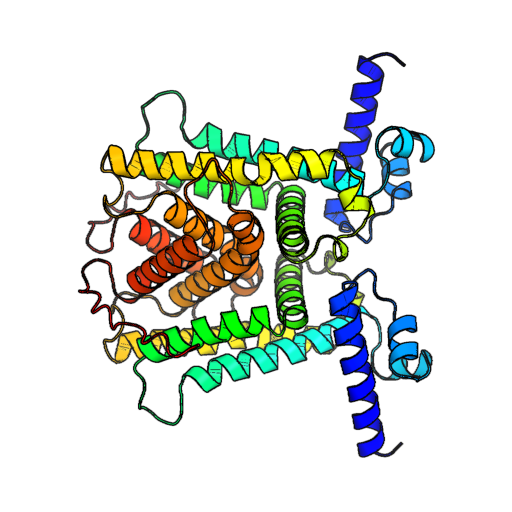A . VAL B 1 45 ? 8.367 -25.109 -15.961 1 97.88 45 VAL B CA 1
ATOM 2211 C C . VAL B 1 45 ? 8.586 -25.547 -14.516 1 97.88 45 VAL B C 1
ATOM 2213 O O . VAL B 1 45 ? 9.32 -24.906 -13.766 1 97.88 45 VAL B O 1
ATOM 2216 N N . TYR B 1 46 ? 8.039 -26.719 -14.156 1 97.19 46 TYR B N 1
ATOM 2217 C CA . TYR B 1 46 ? 8.109 -27.219 -12.789 1 97.19 46 TYR B CA 1
ATOM 2218 C C . TYR B 1 46 ? 9.5 -27.734 -12.469 1 97.19 46 TYR B C 1
ATOM 2220 O O . TYR B 1 46 ? 9.867 -27.859 -11.297 1 97.19 46 TYR B O 1
ATOM 2228 N N . PHE B 1 47 ? 10.18 -28.062 -13.516 1 96.06 47 PHE B N 1
ATOM 2229 C CA . PHE B 1 47 ? 11.586 -28.406 -13.328 1 96.06 47 PHE B CA 1
ATOM 2230 C C . PHE B 1 47 ? 12.367 -27.203 -12.805 1 96.06 47 PHE B C 1
ATOM 2232 O O . PHE B 1 47 ? 13.258 -27.359 -11.961 1 96.06 47 PHE B O 1
ATOM 2239 N N . TYR B 1 48 ? 12.023 -26.047 -13.273 1 96.88 48 TYR B N 1
ATOM 2240 C CA . TYR B 1 48 ? 12.734 -24.828 -12.906 1 96.88 48 TYR B CA 1
ATOM 2241 C C . TYR B 1 48 ? 12.141 -24.203 -11.648 1 96.88 48 TYR B C 1
ATOM 2243 O O . TYR B 1 48 ? 12.867 -23.656 -10.82 1 96.88 48 TYR B O 1
ATOM 2251 N N . TYR B 1 49 ? 10.836 -24.219 -11.508 1 98.06 49 TYR B N 1
ATOM 2252 C CA . TYR B 1 49 ? 10.109 -23.609 -10.406 1 98.06 49 TYR B CA 1
ATOM 2253 C C . TYR B 1 49 ? 9.117 -24.594 -9.797 1 98.06 49 TYR B C 1
ATOM 2255 O O . TYR B 1 49 ? 8.227 -25.094 -10.484 1 98.06 49 TYR B O 1
ATOM 2263 N N . LYS B 1 50 ? 9.125 -24.734 -8.516 1 97.25 50 LYS B N 1
ATOM 2264 C CA . LYS B 1 50 ? 8.414 -25.812 -7.82 1 97.25 50 LYS B CA 1
ATOM 2265 C C . LYS B 1 50 ? 6.91 -25.547 -7.805 1 97.25 50 LYS B C 1
ATOM 2267 O O . LYS B 1 50 ? 6.117 -26.484 -7.637 1 97.25 50 LYS B O 1
ATOM 2272 N N . SER B 1 51 ? 6.57 -24.328 -7.844 1 96.81 51 SER B N 1
ATOM 2273 C CA . SER B 1 51 ? 5.176 -23.922 -7.789 1 96.81 51 SER B CA 1
ATOM 2274 C C . SER B 1 51 ? 4.992 -22.531 -8.383 1 96.81 51 SER B C 1
ATOM 2276 O O . SER B 1 51 ? 5.969 -21.844 -8.703 1 96.81 51 SER B O 1
ATOM 2278 N N . LYS B 1 52 ? 3.783 -22.125 -8.578 1 96.38 52 LYS B N 1
ATOM 2279 C CA . LYS B 1 52 ? 3.461 -20.766 -9 1 96.38 52 LYS B CA 1
ATOM 2280 C C . LYS B 1 52 ? 3.992 -19.734 -8.008 1 96.38 52 LYS B C 1
ATOM 2282 O O . LYS B 1 52 ? 4.461 -18.672 -8.406 1 96.38 52 LYS B O 1
ATOM 2287 N N . GLU B 1 53 ? 3.906 -20.094 -6.746 1 97.12 53 GLU B N 1
ATOM 2288 C CA . GLU B 1 53 ? 4.402 -19.234 -5.68 1 97.12 53 GLU B CA 1
ATOM 2289 C C . GLU B 1 53 ? 5.918 -19.078 -5.758 1 97.12 53 GLU B C 1
ATOM 2291 O O . GLU B 1 53 ? 6.445 -17.969 -5.598 1 97.12 53 GLU B O 1
ATOM 2296 N N . ASP B 1 54 ? 6.551 -20.172 -6.012 1 98.31 54 ASP B N 1
ATOM 2297 C CA . ASP B 1 54 ? 8 -20.141 -6.203 1 98.31 54 ASP B CA 1
ATOM 2298 C C . ASP B 1 54 ? 8.375 -19.25 -7.383 1 98.31 54 ASP B C 1
ATOM 2300 O O . ASP B 1 54 ? 9.289 -18.438 -7.281 1 98.31 54 ASP B O 1
ATOM 2304 N N . LEU B 1 55 ? 7.676 -19.422 -8.5 1 98.38 55 LEU B N 1
ATOM 2305 C CA . LEU B 1 55 ? 7.883 -18.609 -9.688 1 98.38 55 LEU B CA 1
ATOM 2306 C C . LEU B 1 55 ? 7.645 -17.141 -9.391 1 98.38 55 LEU B C 1
ATOM 2308 O O . LEU B 1 55 ? 8.414 -16.281 -9.836 1 98.38 55 LEU B O 1
ATOM 2312 N N . TYR B 1 56 ? 6.648 -16.812 -8.648 1 98.25 56 TYR B N 1
ATOM 2313 C CA . TYR B 1 56 ? 6.32 -15.43 -8.305 1 98.25 56 TYR B CA 1
ATOM 2314 C C . TYR B 1 56 ? 7.402 -14.812 -7.434 1 98.25 56 TYR B C 1
ATOM 2316 O O . TYR B 1 56 ? 7.711 -13.625 -7.566 1 98.25 56 TYR B O 1
ATOM 2324 N N . MET B 1 57 ? 7.98 -15.602 -6.52 1 98.62 57 MET B N 1
ATOM 2325 C CA . MET B 1 57 ? 9.07 -15.086 -5.688 1 98.62 57 MET B CA 1
ATOM 2326 C C . MET B 1 57 ? 10.328 -14.852 -6.52 1 98.62 57 MET B C 1
ATOM 2328 O O . MET B 1 57 ? 11.094 -13.93 -6.238 1 98.62 57 MET B O 1
ATOM 2332 N N . ALA B 1 58 ? 10.5 -15.68 -7.551 1 98.62 58 ALA B N 1
ATOM 2333 C CA . ALA B 1 58 ? 11.602 -15.422 -8.477 1 98.62 58 ALA B CA 1
ATOM 2334 C C . ALA B 1 58 ? 11.422 -14.086 -9.188 1 98.62 58 ALA B C 1
ATOM 2336 O O . ALA B 1 58 ? 12.375 -13.312 -9.336 1 98.62 58 ALA B O 1
ATOM 2337 N N . ILE B 1 59 ? 10.234 -13.805 -9.602 1 98.38 59 ILE B N 1
ATOM 2338 C CA . ILE B 1 59 ? 9.891 -12.539 -10.242 1 98.38 59 ILE B CA 1
ATOM 2339 C C . ILE B 1 59 ? 10.086 -11.398 -9.242 1 98.38 59 ILE B C 1
ATOM 2341 O O . ILE B 1 59 ? 10.594 -10.328 -9.602 1 98.38 59 ILE B O 1
ATOM 2345 N N . THR B 1 60 ? 9.688 -11.625 -8.031 1 98.62 60 THR B N 1
ATOM 2346 C CA . THR B 1 60 ? 9.859 -10.641 -6.977 1 98.62 60 THR B CA 1
ATOM 2347 C C . THR B 1 60 ? 11.336 -10.305 -6.781 1 98.62 60 THR B C 1
ATOM 2349 O O . THR B 1 60 ? 11.703 -9.133 -6.691 1 98.62 60 THR B O 1
ATOM 2352 N N . LYS B 1 61 ? 12.117 -11.32 -6.723 1 98.62 61 LYS B N 1
ATOM 2353 C CA . LYS B 1 61 ? 13.555 -11.117 -6.578 1 98.62 61 LYS B CA 1
ATOM 2354 C C . LYS B 1 61 ? 14.117 -10.297 -7.734 1 98.62 61 LYS B C 1
ATOM 2356 O O . LYS B 1 61 ? 14.93 -9.391 -7.523 1 98.62 61 LYS B O 1
ATOM 2361 N N . LYS B 1 62 ? 13.734 -10.633 -8.938 1 98.06 62 LYS B N 1
ATOM 2362 C CA . LYS B 1 62 ? 14.156 -9.852 -10.094 1 98.06 62 LYS B CA 1
ATOM 2363 C C . LYS B 1 62 ? 13.727 -8.391 -9.969 1 98.06 62 LYS B C 1
ATOM 2365 O O . LYS B 1 62 ? 14.5 -7.484 -10.273 1 98.06 62 LYS B O 1
ATOM 2370 N N . GLY B 1 63 ? 12.492 -8.164 -9.562 1 98.38 63 GLY B N 1
ATOM 2371 C CA . GLY B 1 63 ? 11.984 -6.816 -9.359 1 98.38 63 GLY B CA 1
ATOM 2372 C C . GLY B 1 63 ? 12.789 -6.035 -8.336 1 98.38 63 GLY B C 1
ATOM 2373 O O . GLY B 1 63 ? 13.109 -4.863 -8.555 1 98.38 63 GLY B O 1
ATOM 2374 N N . ILE B 1 64 ? 13.141 -6.672 -7.25 1 98.62 64 ILE B N 1
ATOM 2375 C CA . ILE B 1 64 ? 13.93 -6.027 -6.203 1 98.62 64 ILE B CA 1
ATOM 2376 C C . ILE B 1 64 ? 15.312 -5.672 -6.738 1 98.62 64 ILE B C 1
ATOM 2378 O O . ILE B 1 64 ? 15.828 -4.586 -6.465 1 98.62 64 ILE B O 1
ATOM 2382 N N . GLU B 1 65 ? 15.875 -6.555 -7.477 1 98.38 65 GLU B N 1
ATOM 2383 C CA . GLU B 1 65 ? 17.188 -6.289 -8.062 1 98.38 65 GLU B CA 1
ATOM 2384 C C . GLU B 1 65 ? 17.125 -5.102 -9.023 1 98.38 65 GLU B C 1
ATOM 2386 O O . GLU B 1 65 ? 18.031 -4.262 -9.039 1 98.38 65 GLU B O 1
ATOM 2391 N N . GLU B 1 66 ? 16.109 -5.035 -9.812 1 98.25 66 GLU B N 1
ATOM 2392 C CA . GLU B 1 66 ? 15.953 -3.914 -10.734 1 98.25 66 GLU B CA 1
ATOM 2393 C C . GLU B 1 66 ? 15.758 -2.604 -9.977 1 98.25 66 GLU B C 1
ATOM 2395 O O . GLU B 1 66 ? 16.297 -1.568 -10.367 1 98.25 66 GLU B O 1
ATOM 2400 N N . LEU B 1 67 ? 14.992 -2.637 -8.93 1 98.69 67 LEU B N 1
ATOM 2401 C CA . LEU B 1 67 ? 14.773 -1.428 -8.141 1 98.69 67 LEU B CA 1
ATOM 2402 C C . LEU B 1 67 ? 16.047 -1.001 -7.434 1 98.69 67 LEU B C 1
ATOM 2404 O O . LEU B 1 67 ? 16.344 0.193 -7.324 1 98.69 67 LEU B O 1
ATOM 2408 N N . LYS B 1 68 ? 16.828 -1.986 -6.961 1 98.44 68 LYS B N 1
ATOM 2409 C CA . LYS B 1 68 ? 18.125 -1.681 -6.391 1 98.44 68 LYS B CA 1
ATOM 2410 C C . LYS B 1 68 ? 19.016 -0.941 -7.395 1 98.44 68 LYS B C 1
ATOM 2412 O O . LYS B 1 68 ? 19.719 0.003 -7.031 1 98.44 68 LYS B O 1
ATOM 2417 N N . GLU B 1 69 ? 18.938 -1.415 -8.586 1 98.06 69 GLU B N 1
ATOM 2418 C CA . GLU B 1 69 ? 19.703 -0.754 -9.633 1 98.06 69 GLU B CA 1
ATOM 2419 C C . GLU B 1 69 ? 19.25 0.69 -9.82 1 98.06 69 GLU B C 1
ATOM 2421 O O . GLU B 1 69 ? 20.078 1.593 -9.969 1 98.06 69 GLU B O 1
ATOM 2426 N N . VAL B 1 70 ? 17.984 0.903 -9.844 1 97.81 70 VAL B N 1
ATOM 2427 C CA . VAL B 1 70 ? 17.422 2.246 -9.953 1 97.81 70 VAL B CA 1
ATOM 2428 C C . VAL B 1 70 ? 17.938 3.113 -8.805 1 97.81 70 VAL B C 1
ATOM 2430 O O . VAL B 1 70 ? 18.406 4.238 -9.031 1 97.81 70 VAL B O 1
ATOM 2433 N N . PHE B 1 71 ? 17.922 2.602 -7.559 1 98.06 71 PHE B N 1
ATOM 2434 C CA . PHE B 1 71 ? 18.375 3.338 -6.387 1 98.06 71 PHE B CA 1
ATOM 2435 C C . PHE B 1 71 ? 19.875 3.631 -6.484 1 98.06 71 PHE B C 1
ATOM 2437 O O . PHE B 1 71 ? 20.297 4.766 -6.266 1 98.06 71 PHE B O 1
ATOM 2444 N N . ASN B 1 72 ? 20.609 2.621 -6.879 1 97.31 72 ASN B N 1
ATOM 2445 C CA . ASN B 1 72 ? 22.062 2.781 -6.957 1 97.31 72 ASN B CA 1
ATOM 2446 C C . ASN B 1 72 ? 22.453 3.807 -8.016 1 97.31 72 ASN B C 1
ATOM 2448 O O . ASN B 1 72 ? 23.375 4.586 -7.816 1 97.31 72 ASN B O 1
ATOM 2452 N N . LYS B 1 73 ? 21.766 3.816 -9.109 1 96.69 73 LYS B N 1
ATOM 2453 C CA . LYS B 1 73 ? 22.047 4.75 -10.195 1 96.69 73 LYS B CA 1
ATOM 2454 C C . LYS B 1 73 ? 21.812 6.195 -9.75 1 96.69 73 LYS B C 1
ATOM 2456 O O . LYS B 1 73 ? 22.391 7.121 -10.336 1 96.69 73 LYS B O 1
ATOM 2461 N N . SER B 1 74 ? 20.984 6.391 -8.742 1 96.5 74 SER B N 1
ATOM 2462 C CA . SER B 1 74 ? 20.672 7.734 -8.266 1 96.5 74 SER B CA 1
ATOM 2463 C C . SER B 1 74 ? 21.906 8.406 -7.656 1 96.5 74 SER B C 1
ATOM 2465 O O . SER B 1 74 ? 21.953 9.625 -7.543 1 96.5 74 SER B O 1
ATOM 2467 N N . PHE B 1 75 ? 22.906 7.688 -7.223 1 94.69 75 PHE B N 1
ATOM 2468 C CA . PHE B 1 75 ? 24.125 8.227 -6.617 1 94.69 75 PHE B CA 1
ATOM 2469 C C . PHE B 1 75 ? 25.062 8.766 -7.684 1 94.69 75 PHE B C 1
ATOM 2471 O O . PHE B 1 75 ? 25.969 9.539 -7.383 1 94.69 75 PHE B O 1
ATOM 2478 N N . GLY B 1 76 ? 24.703 8.547 -9.031 1 85.31 76 GLY B N 1
ATOM 2479 C CA . GLY B 1 76 ? 25.578 8.992 -10.117 1 85.31 76 GLY B CA 1
ATOM 2480 C C . GLY B 1 76 ? 26.938 8.352 -10.086 1 85.31 76 GLY B C 1
ATOM 2481 O O . GLY B 1 76 ? 27.125 7.285 -9.492 1 85.31 76 GLY B O 1
ATOM 2482 N N . LYS B 1 77 ? 27.625 8.969 -11.078 1 75.94 77 LYS B N 1
ATOM 2483 C CA . LYS B 1 77 ? 29.031 8.578 -11.133 1 75.94 77 LYS B CA 1
ATOM 2484 C C . LYS B 1 77 ? 29.875 9.445 -10.203 1 75.94 77 LYS B C 1
ATOM 2486 O O . LYS B 1 77 ? 29.844 10.672 -10.297 1 75.94 77 LYS B O 1
ATOM 2491 N N . GLY B 1 78 ? 30.328 9.016 -9.047 1 60.72 78 GLY B N 1
ATOM 2492 C CA . GLY B 1 78 ? 31.266 9.703 -8.164 1 60.72 78 GLY B CA 1
ATOM 2493 C C . GLY B 1 78 ? 30.578 10.516 -7.086 1 60.72 78 GLY B C 1
ATOM 2494 O O . GLY B 1 78 ? 29.516 10.125 -6.582 1 60.72 78 GLY B O 1
ATOM 2495 N N . LYS B 1 79 ? 31.219 11.43 -6.477 1 65.06 79 LYS B N 1
ATOM 2496 C CA . LYS B 1 79 ? 30.859 12.273 -5.34 1 65.06 79 LYS B CA 1
ATOM 2497 C C . LYS B 1 79 ? 30.281 13.609 -5.805 1 65.06 79 LYS B C 1
ATOM 2499 O O . LYS B 1 79 ? 30.406 14.617 -5.113 1 65.06 79 LYS B O 1
ATOM 2504 N N . ASP B 1 80 ? 29.547 13.547 -6.98 1 83 80 ASP B N 1
ATOM 2505 C CA . ASP B 1 80 ? 29.188 14.836 -7.559 1 83 80 ASP B CA 1
ATOM 2506 C C . ASP B 1 80 ? 27.781 1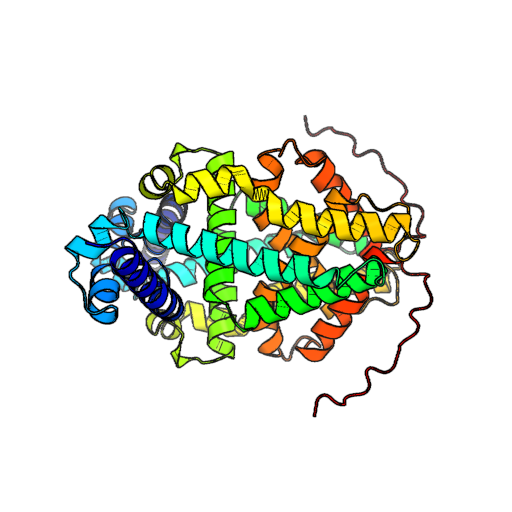5.258 -7.121 1 83 80 ASP B C 1
ATOM 2508 O O . ASP B 1 80 ? 27.406 16.422 -7.246 1 83 80 ASP B O 1
ATOM 2512 N N . LYS B 1 81 ? 27.094 14.359 -6.43 1 95.06 81 LYS B N 1
ATOM 2513 C CA . LYS B 1 81 ? 25.734 14.734 -6.07 1 95.06 81 LYS B CA 1
ATOM 2514 C C . LYS B 1 81 ? 25.594 14.898 -4.559 1 95.06 81 LYS B C 1
ATOM 2516 O O . LYS B 1 81 ? 26.156 14.117 -3.789 1 95.06 81 LYS B O 1
ATOM 2521 N N . THR B 1 82 ? 24.891 15.93 -4.191 1 96.62 82 THR B N 1
ATOM 2522 C CA . THR B 1 82 ? 24.531 16.062 -2.787 1 96.62 82 THR B CA 1
ATOM 2523 C C . THR B 1 82 ? 23.469 15.031 -2.402 1 96.62 82 THR B C 1
ATOM 2525 O O . THR B 1 82 ? 22.844 14.422 -3.271 1 96.62 82 THR B O 1
ATOM 2528 N N . GLY B 1 83 ? 23.328 14.766 -1.128 1 97.5 83 GLY B N 1
ATOM 2529 C CA . GLY B 1 83 ? 22.328 13.812 -0.661 1 97.5 83 GLY B CA 1
ATOM 2530 C C . GLY B 1 83 ? 20.922 14.148 -1.132 1 97.5 83 GLY B C 1
ATOM 2531 O O . GLY B 1 83 ? 20.156 13.25 -1.492 1 97.5 83 GLY B O 1
ATOM 2532 N N . ILE B 1 84 ? 20.609 15.453 -1.127 1 97.88 84 ILE B N 1
ATOM 2533 C CA . ILE B 1 84 ? 19.266 15.859 -1.533 1 97.88 84 ILE B CA 1
ATOM 2534 C C . ILE B 1 84 ? 19.062 15.578 -3.021 1 97.88 84 ILE B C 1
ATOM 2536 O O . ILE B 1 84 ? 17.969 15.195 -3.447 1 97.88 84 ILE B O 1
ATOM 2540 N N . GLU B 1 85 ? 20.078 15.781 -3.824 1 97.69 85 GLU B N 1
ATOM 2541 C CA . GLU B 1 85 ? 20 15.445 -5.246 1 97.69 85 GLU B CA 1
ATOM 2542 C C . GLU B 1 85 ? 19.828 13.945 -5.449 1 97.69 85 GLU B C 1
ATOM 2544 O O . GLU B 1 85 ? 19.047 13.516 -6.301 1 97.69 85 GLU B O 1
ATOM 2549 N N . VAL B 1 86 ? 20.594 13.125 -4.672 1 97.94 86 VAL B N 1
ATOM 2550 C CA . VAL B 1 86 ? 20.484 11.672 -4.734 1 97.94 86 VAL B CA 1
ATOM 2551 C C . VAL B 1 86 ? 19.062 11.25 -4.387 1 97.94 86 VAL B C 1
ATOM 2553 O O . VAL B 1 86 ? 18.453 10.461 -5.113 1 97.94 86 VAL B O 1
ATOM 2556 N N . MET B 1 87 ? 18.5 11.789 -3.316 1 98.25 87 MET B N 1
ATOM 2557 C CA . MET B 1 87 ? 17.141 11.43 -2.891 1 98.25 87 MET B CA 1
ATOM 2558 C C . MET B 1 87 ? 16.125 11.852 -3.932 1 98.25 87 MET B C 1
ATOM 2560 O O . MET B 1 87 ? 15.148 11.133 -4.176 1 98.25 87 MET B O 1
ATOM 2564 N N . THR B 1 88 ? 16.328 13.047 -4.496 1 97.81 88 THR B N 1
ATOM 2565 C CA . THR B 1 88 ? 15.445 13.508 -5.555 1 97.81 88 THR B CA 1
ATOM 2566 C C . THR B 1 88 ? 15.438 12.531 -6.727 1 97.81 88 THR B C 1
ATOM 2568 O O . THR B 1 88 ? 14.383 12.133 -7.211 1 97.81 88 THR B O 1
ATOM 2571 N N . ASP B 1 89 ? 16.641 12.117 -7.145 1 97.69 89 ASP B N 1
ATOM 2572 C CA . ASP B 1 89 ? 16.75 11.156 -8.242 1 97.69 89 ASP B CA 1
ATOM 2573 C C . ASP B 1 89 ? 16.156 9.805 -7.863 1 97.69 89 ASP B C 1
ATOM 2575 O O . ASP B 1 89 ? 15.531 9.148 -8.695 1 97.69 89 ASP B O 1
ATOM 2579 N N . LEU B 1 90 ? 16.391 9.391 -6.66 1 98.38 90 LEU B N 1
ATOM 2580 C CA . LEU B 1 90 ? 15.859 8.125 -6.168 1 98.38 90 LEU B CA 1
ATOM 2581 C C . LEU B 1 90 ? 14.336 8.125 -6.207 1 98.38 90 LEU B C 1
ATOM 2583 O O . LEU B 1 90 ? 13.719 7.172 -6.684 1 98.38 90 LEU B O 1
ATOM 2587 N N . VAL B 1 91 ? 13.68 9.211 -5.754 1 98.62 91 VAL B N 1
ATOM 2588 C CA . VAL B 1 91 ? 12.219 9.336 -5.738 1 98.62 91 VAL B CA 1
ATOM 2589 C C . VAL B 1 91 ? 11.688 9.336 -7.168 1 98.62 91 VAL B C 1
ATOM 2591 O O . VAL B 1 91 ? 10.742 8.609 -7.48 1 98.62 91 VAL B O 1
ATOM 2594 N N . ASN B 1 92 ? 12.32 10.109 -8.008 1 98.12 92 ASN B N 1
ATOM 2595 C CA . ASN B 1 92 ? 11.914 10.141 -9.406 1 98.12 92 ASN B CA 1
ATOM 2596 C C . ASN B 1 92 ? 12.078 8.773 -10.062 1 98.12 92 ASN B C 1
ATOM 2598 O O . ASN B 1 92 ? 11.211 8.328 -10.812 1 98.12 92 ASN B O 1
ATOM 2602 N N . GLY B 1 93 ? 13.219 8.094 -9.805 1 98.31 93 GLY B N 1
ATOM 2603 C CA . GLY B 1 93 ? 13.445 6.758 -10.312 1 98.31 93 GLY B CA 1
ATOM 2604 C C . GLY B 1 93 ? 12.43 5.746 -9.828 1 98.31 93 GLY B C 1
ATOM 2605 O O . GLY B 1 93 ? 12.016 4.859 -10.578 1 98.31 93 GLY B O 1
ATOM 2606 N N . TYR B 1 94 ? 12.016 5.871 -8.57 1 98.62 94 TYR B N 1
ATOM 2607 C CA . TYR B 1 94 ? 11 4.992 -8.008 1 98.62 94 TYR B CA 1
ATOM 2608 C C . TYR B 1 94 ? 9.68 5.141 -8.758 1 98.62 94 TYR B C 1
ATOM 2610 O O . TYR B 1 94 ? 9.062 4.145 -9.141 1 98.62 94 TYR B O 1
ATOM 2618 N N . PHE B 1 95 ? 9.289 6.375 -8.953 1 98.06 95 PHE B N 1
ATOM 2619 C CA . PHE B 1 95 ? 8.023 6.609 -9.633 1 98.06 95 PHE B CA 1
ATOM 2620 C C . PHE B 1 95 ? 8.078 6.094 -11.07 1 98.06 95 PHE B C 1
ATOM 2622 O O . PHE B 1 95 ? 7.105 5.516 -11.562 1 98.06 95 PHE B O 1
ATOM 2629 N N . LEU B 1 96 ? 9.148 6.27 -11.766 1 98 96 LEU B N 1
ATOM 2630 C CA . LEU B 1 96 ? 9.305 5.75 -13.125 1 98 96 LEU B CA 1
ATOM 2631 C C . LEU B 1 96 ? 9.266 4.227 -13.125 1 98 96 LEU B C 1
ATOM 2633 O O . LEU B 1 96 ? 8.648 3.619 -14.008 1 98 96 LEU B O 1
ATOM 2637 N N . PHE B 1 97 ? 9.922 3.648 -12.188 1 98.44 97 PHE B N 1
ATOM 2638 C CA . PHE B 1 97 ? 9.922 2.199 -12.023 1 98.44 97 PHE B CA 1
ATOM 2639 C C . PHE B 1 97 ? 8.492 1.679 -11.875 1 98.44 97 PHE B C 1
ATOM 2641 O O . PHE B 1 97 ? 8.109 0.709 -12.539 1 98.44 97 PHE B O 1
ATOM 2648 N N . VAL B 1 98 ? 7.703 2.297 -11.008 1 97.56 98 VAL B N 1
ATOM 2649 C CA . VAL B 1 98 ? 6.332 1.869 -10.758 1 97.56 98 VAL B CA 1
ATOM 2650 C C . VAL B 1 98 ? 5.5 2.018 -12.031 1 97.56 98 VAL B C 1
ATOM 2652 O O . VAL B 1 98 ? 4.664 1.164 -12.336 1 97.56 98 VAL B O 1
ATOM 2655 N N . GLN B 1 99 ? 5.715 3.076 -12.727 1 95.06 99 GLN B N 1
ATOM 2656 C CA . GLN B 1 99 ? 4.969 3.342 -13.953 1 95.06 99 GLN B CA 1
ATOM 2657 C C . GLN B 1 99 ? 5.301 2.318 -15.039 1 95.06 99 GLN B C 1
ATOM 2659 O O . GLN B 1 99 ? 4.406 1.808 -15.711 1 95.06 99 GLN B O 1
ATOM 2664 N N . GLU B 1 100 ? 6.551 1.908 -15.141 1 96.25 100 GLU B N 1
ATOM 2665 C CA . GLU B 1 100 ? 7.016 1.099 -16.266 1 96.25 100 GLU B CA 1
ATOM 2666 C C . GLU B 1 100 ? 7.012 -0.386 -15.914 1 96.25 100 GLU B C 1
ATOM 2668 O O . GLU B 1 100 ? 6.918 -1.239 -16.797 1 96.25 100 GLU B O 1
ATOM 2673 N N . LYS B 1 101 ? 7.188 -0.61 -14.672 1 96.5 101 LYS B N 1
ATOM 2674 C CA . LYS B 1 101 ? 7.355 -1.987 -14.211 1 96.5 101 LYS B CA 1
ATOM 2675 C C . LYS B 1 101 ? 6.387 -2.312 -13.078 1 96.5 101 LYS B C 1
ATOM 2677 O O . LYS B 1 101 ? 6.797 -2.82 -12.031 1 96.5 101 LYS B O 1
ATOM 2682 N N . LYS B 1 102 ? 5.16 -2.111 -13.352 1 94.44 102 LYS B N 1
ATOM 2683 C CA . LYS B 1 102 ? 4.121 -2.232 -12.336 1 94.44 102 LYS B CA 1
ATOM 2684 C C . LYS B 1 102 ? 4.078 -3.646 -11.758 1 94.44 102 LYS B C 1
ATOM 2686 O O . LYS B 1 102 ? 3.852 -3.826 -10.562 1 94.44 102 LYS B O 1
ATOM 2691 N N . VAL B 1 103 ? 4.266 -4.664 -12.602 1 96.25 103 VAL B N 1
ATOM 2692 C CA . VAL B 1 103 ? 4.211 -6.051 -12.148 1 96.25 103 VAL B CA 1
ATOM 2693 C C . VAL B 1 103 ? 5.273 -6.293 -11.086 1 96.25 103 VAL B C 1
ATOM 2695 O O . VAL B 1 103 ? 5.027 -6.996 -10.102 1 96.25 103 VAL B O 1
ATOM 2698 N N . PHE B 1 104 ? 6.461 -5.742 -11.273 1 98.12 104 PHE B N 1
ATOM 2699 C CA . PHE B 1 104 ? 7.535 -5.883 -10.297 1 98.12 104 PHE B CA 1
ATOM 2700 C C . PHE B 1 104 ? 7.176 -5.18 -8.992 1 98.12 104 PHE B C 1
ATOM 2702 O O . PHE B 1 104 ? 7.371 -5.73 -7.906 1 98.12 104 PHE B O 1
ATOM 2709 N N . HIS B 1 105 ? 6.656 -3.979 -9.117 1 97.88 105 HIS B N 1
ATOM 2710 C CA . HIS B 1 105 ? 6.273 -3.232 -7.922 1 97.88 105 HIS B CA 1
ATOM 2711 C C . HIS B 1 105 ? 5.191 -3.965 -7.137 1 97.88 105 HIS B C 1
ATOM 2713 O O . HIS B 1 105 ? 5.27 -4.066 -5.91 1 97.88 105 HIS B O 1
ATOM 2719 N N . ASP B 1 106 ? 4.215 -4.504 -7.84 1 96.25 106 ASP B N 1
ATOM 2720 C CA . ASP B 1 106 ? 3.146 -5.258 -7.188 1 96.25 106 ASP B CA 1
ATOM 2721 C C . ASP B 1 106 ? 3.697 -6.492 -6.477 1 96.25 106 ASP B C 1
ATOM 2723 O O . ASP B 1 106 ? 3.256 -6.828 -5.379 1 96.25 106 ASP B O 1
ATOM 2727 N N . ALA B 1 107 ? 4.605 -7.152 -7.121 1 97.88 107 ALA B N 1
ATOM 2728 C CA . ALA B 1 107 ? 5.227 -8.336 -6.531 1 97.88 107 ALA B CA 1
ATOM 2729 C C . ALA B 1 107 ? 6 -7.977 -5.266 1 97.88 107 ALA B C 1
ATOM 2731 O O . ALA B 1 107 ? 5.953 -8.711 -4.277 1 97.88 107 ALA B O 1
ATOM 2732 N N . ILE B 1 108 ? 6.684 -6.879 -5.285 1 98.31 108 ILE B N 1
ATOM 2733 C CA . ILE B 1 108 ? 7.441 -6.414 -4.129 1 98.31 108 ILE B CA 1
ATOM 2734 C C . ILE B 1 108 ? 6.488 -6.102 -2.977 1 98.31 108 ILE B C 1
ATOM 2736 O O . ILE B 1 108 ? 6.727 -6.52 -1.839 1 98.31 108 ILE B O 1
ATOM 2740 N N . LEU B 1 109 ? 5.414 -5.395 -3.271 1 97.38 109 LEU B N 1
ATOM 2741 C CA . LEU B 1 109 ? 4.441 -5.066 -2.236 1 97.38 109 LEU B CA 1
ATOM 2742 C C . LEU B 1 109 ? 3.82 -6.332 -1.655 1 97.38 109 LEU B C 1
ATOM 2744 O O . LEU B 1 109 ? 3.547 -6.402 -0.455 1 97.38 109 LEU B O 1
ATOM 2748 N N . TYR B 1 110 ? 3.539 -7.273 -2.521 1 96.12 110 TYR B N 1
ATOM 2749 C CA . TYR B 1 110 ? 3.025 -8.555 -2.049 1 96.12 110 TYR B CA 1
ATOM 2750 C C . TYR B 1 110 ? 4.008 -9.211 -1.088 1 96.12 110 TYR B C 1
ATOM 2752 O O . TYR B 1 110 ? 3.615 -9.695 -0.022 1 96.12 110 TYR B O 1
ATOM 2760 N N . PHE B 1 111 ? 5.25 -9.219 -1.47 1 98 111 PHE B N 1
ATOM 2761 C CA . PHE B 1 111 ? 6.285 -9.797 -0.621 1 98 111 PHE B CA 1
ATOM 2762 C C . PHE B 1 111 ? 6.32 -9.102 0.735 1 98 111 PHE B C 1
ATOM 2764 O O . PHE B 1 111 ? 6.402 -9.766 1.774 1 98 111 PHE B O 1
ATOM 2771 N N . LEU B 1 112 ? 6.211 -7.801 0.763 1 97.31 112 LEU B N 1
ATOM 2772 C CA . LEU B 1 112 ? 6.211 -7.043 2.01 1 97.31 112 LEU B CA 1
ATOM 2773 C C . LEU B 1 112 ? 5.008 -7.41 2.871 1 97.31 112 LEU B C 1
ATOM 2775 O O . LEU B 1 112 ? 5.113 -7.461 4.098 1 97.31 112 LEU B O 1
ATOM 2779 N N . SER B 1 113 ? 3.867 -7.648 2.248 1 94.44 113 SER B N 1
ATOM 2780 C CA . SER B 1 113 ? 2.695 -8.109 2.986 1 94.44 113 SER B CA 1
ATOM 2781 C C . SER B 1 113 ? 2.926 -9.484 3.59 1 94.44 113 SER B C 1
ATOM 2783 O O . SER B 1 113 ? 2.457 -9.773 4.695 1 94.44 113 SER B O 1
ATOM 2785 N N . VAL B 1 114 ? 3.602 -10.383 2.863 1 95.44 114 VAL B N 1
ATOM 2786 C CA . VAL B 1 114 ? 3.906 -11.727 3.354 1 95.44 114 VAL B CA 1
ATOM 2787 C C . VAL B 1 114 ? 4.855 -11.641 4.547 1 95.44 114 VAL B C 1
ATOM 2789 O O . VAL B 1 114 ? 4.746 -12.422 5.492 1 95.44 114 VAL B O 1
ATOM 2792 N N . LEU B 1 115 ? 5.781 -10.672 4.473 1 96.25 115 LEU B N 1
ATOM 2793 C CA . LEU B 1 115 ? 6.703 -10.492 5.586 1 96.25 115 LEU B CA 1
ATOM 2794 C C . LEU B 1 115 ? 5.953 -10.141 6.863 1 96.25 115 LEU B C 1
ATOM 2796 O O . LEU B 1 115 ? 6.348 -10.555 7.957 1 96.25 115 LEU B O 1
ATOM 2800 N N . GLU B 1 116 ? 4.949 -9.32 6.707 1 93.75 116 GLU B N 1
ATOM 2801 C CA . GLU B 1 116 ? 4.129 -8.977 7.863 1 93.75 116 GLU B CA 1
ATOM 2802 C C . GLU B 1 116 ? 3.506 -10.219 8.492 1 93.75 116 GLU B C 1
ATOM 2804 O O . GLU B 1 116 ? 3.547 -10.383 9.711 1 93.75 116 GLU B O 1
ATOM 2809 N N . LEU B 1 117 ? 2.99 -11.102 7.684 1 92.5 117 LEU B N 1
ATOM 2810 C CA . LEU B 1 117 ? 2.41 -12.352 8.164 1 92.5 117 LEU B CA 1
ATOM 2811 C C . LEU B 1 117 ? 3.475 -13.234 8.797 1 92.5 117 LEU B C 1
ATOM 2813 O O . LEU B 1 117 ? 3.244 -13.836 9.852 1 92.5 117 LEU B O 1
ATOM 2817 N N . TYR B 1 118 ? 4.574 -13.289 8.094 1 95.25 118 TYR B N 1
ATOM 2818 C CA . TYR B 1 118 ? 5.691 -14.102 8.562 1 95.25 118 TYR B CA 1
ATOM 2819 C C . TYR B 1 118 ? 6.137 -13.664 9.953 1 95.25 118 TYR B C 1
ATOM 2821 O O . TYR B 1 118 ? 6.371 -14.508 10.828 1 95.25 118 TYR B O 1
ATOM 2829 N N . GLN B 1 119 ? 6.277 -12.367 10.109 1 92.62 119 GLN B N 1
ATOM 2830 C CA . GLN B 1 119 ? 6.703 -11.805 11.383 1 92.62 119 GLN B CA 1
ATOM 2831 C C . GLN B 1 119 ? 5.684 -12.094 12.484 1 92.62 119 GLN B C 1
ATOM 2833 O O . GLN B 1 119 ? 6.055 -12.352 13.625 1 92.62 119 GLN B O 1
ATOM 2838 N N . GLN B 1 120 ? 4.402 -12.094 12.211 1 89.94 120 GLN B N 1
ATOM 2839 C CA . GLN B 1 120 ? 3.334 -12.336 13.172 1 89.94 120 GLN B CA 1
ATOM 2840 C C . GLN B 1 120 ? 3.248 -13.82 13.531 1 89.94 120 GLN B C 1
ATOM 2842 O O . GLN B 1 120 ? 3.221 -14.172 14.711 1 89.94 120 GLN B O 1
ATOM 2847 N N . ASP B 1 121 ? 3.16 -14.602 12.477 1 92.44 121 ASP B N 1
ATOM 2848 C CA . ASP B 1 121 ? 2.988 -16.047 12.609 1 92.44 121 ASP B CA 1
ATOM 2849 C C . ASP B 1 121 ? 3.318 -16.766 11.297 1 92.44 121 ASP B C 1
ATOM 2851 O O . ASP B 1 121 ? 2.539 -16.719 10.344 1 92.44 121 ASP B O 1
ATOM 2855 N N . GLN B 1 122 ? 4.383 -17.5 11.328 1 93.38 122 GLN B N 1
ATOM 2856 C CA . GLN B 1 122 ? 4.848 -18.172 10.117 1 93.38 122 GLN B CA 1
ATOM 2857 C C . GLN B 1 122 ? 3.807 -19.156 9.594 1 93.38 122 GLN B C 1
ATOM 2859 O O . GLN B 1 122 ? 3.738 -19.406 8.391 1 93.38 122 GLN B O 1
ATOM 2864 N N . ASP B 1 123 ? 2.945 -19.672 10.438 1 92.25 123 ASP B N 1
ATOM 2865 C CA . ASP B 1 123 ? 1.937 -20.656 10.062 1 92.25 123 ASP B CA 1
ATOM 2866 C C . ASP B 1 123 ? 0.85 -20.031 9.195 1 92.25 123 ASP B C 1
ATOM 2868 O O . ASP B 1 123 ? 0.079 -20.734 8.539 1 92.25 123 ASP B O 1
ATOM 2872 N N . LYS B 1 124 ? 0.8 -18.719 9.211 1 89.56 124 LYS B N 1
ATOM 2873 C CA . LYS B 1 124 ? -0.2 -18.016 8.422 1 89.56 124 LYS B CA 1
ATOM 2874 C C . LYS B 1 124 ? 0.267 -17.812 6.984 1 89.56 124 LYS B C 1
ATOM 2876 O O . LYS B 1 124 ? -0.524 -17.453 6.113 1 89.56 124 LYS B O 1
ATOM 2881 N N . VAL B 1 125 ? 1.521 -18.094 6.773 1 94.5 125 VAL B N 1
ATOM 2882 C CA . VAL B 1 125 ? 2.086 -17.922 5.441 1 94.5 125 VAL B CA 1
ATOM 2883 C C . VAL B 1 125 ? 1.847 -19.172 4.598 1 94.5 125 VAL B C 1
ATOM 2885 O O . VAL B 1 125 ? 1.977 -20.297 5.094 1 94.5 125 VAL B O 1
ATOM 2888 N N . ASN B 1 126 ? 1.416 -18.953 3.357 1 93.38 126 ASN B N 1
ATOM 2889 C CA . ASN B 1 126 ? 1.301 -20.062 2.418 1 93.38 126 ASN B CA 1
ATOM 2890 C C . ASN B 1 126 ? 2.549 -20.938 2.436 1 93.38 126 ASN B C 1
ATOM 2892 O O . ASN B 1 126 ? 3.654 -20.469 2.176 1 93.38 126 ASN B O 1
ATOM 2896 N N . PRO B 1 127 ? 2.398 -22.219 2.73 1 95.5 127 PRO B N 1
ATOM 2897 C CA . PRO B 1 127 ? 3.564 -23.094 2.834 1 95.5 127 PRO B CA 1
ATOM 2898 C C . PRO B 1 127 ? 4.383 -23.141 1.547 1 95.5 127 PRO B C 1
ATOM 2900 O O . PRO B 1 127 ? 5.602 -23.328 1.594 1 95.5 127 PRO B O 1
ATOM 2903 N N . LEU B 1 128 ? 3.785 -22.953 0.41 1 95.75 128 LEU B N 1
ATOM 2904 C CA . LEU B 1 128 ? 4.496 -22.984 -0.865 1 95.75 128 LEU B CA 1
ATOM 2905 C C . LEU B 1 128 ? 5.449 -21.812 -0.991 1 95.75 128 LEU B C 1
ATOM 2907 O O . LEU B 1 128 ? 6.457 -21.891 -1.695 1 95.75 128 LEU B O 1
ATOM 2911 N N . LEU B 1 129 ? 5.09 -20.719 -0.345 1 96.69 129 LEU B N 1
ATOM 2912 C CA . LEU B 1 129 ? 6 -19.578 -0.29 1 96.69 129 LEU B CA 1
ATOM 2913 C C . LEU B 1 129 ? 7.188 -19.875 0.62 1 96.69 129 LEU B C 1
ATOM 2915 O O . LEU B 1 129 ? 8.336 -19.594 0.265 1 96.69 129 LEU B O 1
ATOM 2919 N N . LEU B 1 130 ? 6.887 -20.469 1.733 1 96.56 130 LEU B N 1
ATOM 2920 C CA . LEU B 1 130 ? 7.922 -20.766 2.715 1 96.56 130 LEU B CA 1
ATOM 2921 C C . LEU B 1 130 ? 8.945 -21.75 2.137 1 96.56 130 LEU B C 1
ATOM 2923 O O . LEU B 1 130 ? 10.125 -21.688 2.492 1 96.56 130 LEU B O 1
ATOM 2927 N N . GLU B 1 131 ? 8.492 -22.594 1.264 1 96.5 131 GLU B N 1
ATOM 2928 C CA . GLU B 1 131 ? 9.352 -23.594 0.663 1 96.5 131 GLU B CA 1
ATOM 2929 C C . GLU B 1 131 ? 10.188 -23.016 -0.475 1 96.5 131 GLU B C 1
ATOM 2931 O O . GLU B 1 131 ? 11.141 -23.641 -0.935 1 96.5 131 GLU B O 1
ATOM 2936 N N . SER B 1 132 ? 9.82 -21.875 -0.922 1 97.88 132 SER B N 1
ATOM 2937 C CA . SER B 1 132 ? 10.5 -21.25 -2.049 1 97.88 132 SER B CA 1
ATOM 2938 C C . SER B 1 132 ? 11.906 -20.812 -1.671 1 97.88 132 SER B C 1
ATOM 2940 O O . SER B 1 132 ? 12.102 -20.109 -0.68 1 97.88 132 SER B O 1
ATOM 2942 N N . GLN B 1 133 ? 12.898 -21.141 -2.5 1 97.5 133 GLN B N 1
ATOM 2943 C CA . GLN B 1 133 ? 14.266 -20.688 -2.281 1 97.5 133 GLN B CA 1
ATOM 2944 C C . GLN B 1 133 ? 14.383 -19.188 -2.475 1 97.5 133 GLN B C 1
ATOM 2946 O O . GLN B 1 133 ? 15.219 -18.531 -1.838 1 97.5 133 GLN B O 1
ATOM 2951 N N . TYR B 1 134 ? 13.641 -18.672 -3.377 1 98.19 134 TYR B N 1
ATOM 2952 C CA . TYR B 1 134 ? 13.672 -17.234 -3.641 1 98.19 134 TYR B CA 1
ATOM 2953 C C . TYR B 1 134 ? 13.094 -16.453 -2.465 1 98.19 134 TYR B C 1
ATOM 2955 O O . TYR B 1 134 ? 13.609 -15.406 -2.098 1 98.19 134 TYR B O 1
ATOM 2963 N N . PHE B 1 135 ? 12.031 -17 -1.86 1 98.06 135 PHE B N 1
ATOM 2964 C CA . PHE B 1 135 ? 11.484 -16.359 -0.667 1 98.06 135 PHE B CA 1
ATOM 2965 C C . PHE B 1 135 ? 12.539 -16.281 0.435 1 98.06 135 PHE B C 1
ATOM 2967 O O . PHE B 1 135 ? 12.711 -15.242 1.06 1 98.06 135 PHE B O 1
ATOM 2974 N N . ASN B 1 136 ? 13.266 -17.359 0.636 1 97.12 136 ASN B N 1
ATOM 2975 C CA . ASN B 1 136 ? 14.281 -17.422 1.682 1 97.12 136 ASN B CA 1
ATOM 2976 C C . ASN B 1 136 ? 15.406 -16.422 1.413 1 97.12 136 ASN B C 1
ATOM 2978 O O . ASN B 1 136 ? 15.898 -15.766 2.334 1 97.12 136 ASN B O 1
ATOM 2982 N N . LYS B 1 137 ? 15.742 -16.328 0.193 1 97.5 137 LYS B N 1
ATOM 2983 C CA . LYS B 1 137 ? 16.766 -15.352 -0.176 1 97.5 137 LYS B CA 1
ATOM 2984 C C . LYS B 1 137 ? 16.281 -13.922 0.048 1 97.5 137 LYS B C 1
ATOM 2986 O O . LYS B 1 137 ? 17.031 -13.078 0.542 1 97.5 137 LYS B O 1
ATOM 2991 N N . LEU B 1 138 ? 15.047 -13.695 -0.328 1 97.56 138 LEU B N 1
ATOM 2992 C CA . LEU B 1 138 ? 14.453 -12.375 -0.151 1 97.56 138 LEU B CA 1
ATOM 2993 C C . LEU B 1 138 ? 14.352 -12.023 1.328 1 97.56 138 LEU B C 1
ATOM 2995 O O . LEU B 1 138 ? 14.586 -10.875 1.715 1 97.56 138 LEU B O 1
ATOM 2999 N N . LEU B 1 139 ? 13.984 -13.008 2.088 1 95.88 139 LEU B N 1
ATOM 3000 C CA . LEU B 1 139 ? 13.891 -12.82 3.531 1 95.88 139 LEU B CA 1
ATOM 3001 C C . LEU B 1 139 ? 15.227 -12.359 4.109 1 95.88 139 LEU B C 1
ATOM 3003 O O . LEU B 1 139 ? 15.273 -11.422 4.91 1 95.88 139 LEU B O 1
ATOM 3007 N N . GLN B 1 140 ? 16.297 -12.852 3.656 1 94.06 140 GLN B N 1
ATOM 3008 C CA . GLN B 1 140 ? 17.625 -12.562 4.164 1 94.06 140 GLN B CA 1
ATOM 3009 C C . GLN B 1 140 ? 18.094 -11.172 3.719 1 94.06 140 GLN B C 1
ATOM 3011 O O . GLN B 1 140 ? 18.906 -10.539 4.402 1 94.06 140 GLN B O 1
ATOM 3016 N N . SER B 1 141 ? 17.516 -10.688 2.625 1 94.25 141 SER B N 1
ATOM 3017 C CA . SER B 1 141 ? 17.969 -9.414 2.072 1 94.25 141 SER B CA 1
ATOM 3018 C C . SER B 1 141 ? 16.828 -8.398 2.047 1 94.25 141 SER B C 1
ATOM 3020 O O . SER B 1 141 ? 16.859 -7.441 1.265 1 94.25 141 SER B O 1
ATOM 3022 N N . HIS B 1 142 ? 15.828 -8.617 2.818 1 93.06 142 HIS B N 1
ATOM 3023 C CA . HIS B 1 142 ? 14.586 -7.867 2.723 1 93.06 142 HIS B CA 1
ATOM 3024 C C . HIS B 1 142 ? 14.812 -6.379 2.969 1 93.06 142 HIS B C 1
ATOM 3026 O O . HIS B 1 142 ? 13.992 -5.547 2.578 1 93.06 142 HIS B O 1
ATOM 3032 N N . ASN B 1 143 ? 15.992 -5.984 3.578 1 95.38 143 ASN B N 1
ATOM 3033 C CA . ASN B 1 143 ? 16.203 -4.586 3.938 1 95.38 143 ASN B CA 1
ATOM 3034 C C . ASN B 1 143 ? 17.234 -3.93 3.023 1 95.38 143 ASN B C 1
ATOM 3036 O O . ASN B 1 143 ? 17.703 -2.818 3.299 1 95.38 143 ASN B O 1
ATOM 3040 N N . ASP B 1 144 ? 17.594 -4.582 1.936 1 96.12 144 ASP B N 1
ATOM 3041 C CA . ASP B 1 144 ? 18.641 -4.078 1.058 1 96.12 144 ASP B CA 1
ATOM 3042 C C . ASP B 1 144 ? 18.234 -2.748 0.425 1 96.12 144 ASP B C 1
ATOM 3044 O O . ASP B 1 144 ? 19.047 -1.837 0.304 1 96.12 144 ASP B O 1
ATOM 3048 N N . LEU B 1 145 ? 17.031 -2.652 -0.028 1 97.5 145 LEU B N 1
ATOM 3049 C CA . LEU B 1 145 ? 16.562 -1.404 -0.618 1 97.5 145 LEU B CA 1
ATOM 3050 C C . LEU B 1 145 ? 16.641 -0.262 0.389 1 97.5 145 LEU B C 1
ATOM 3052 O O . LEU B 1 145 ? 17.094 0.836 0.053 1 97.5 145 LEU B O 1
ATOM 3056 N N . ALA B 1 146 ? 16.266 -0.587 1.618 1 97.62 146 ALA B N 1
ATOM 3057 C CA . ALA B 1 146 ? 16.281 0.423 2.672 1 97.62 146 ALA B CA 1
ATOM 3058 C C . ALA B 1 146 ? 17.703 0.902 2.943 1 97.62 146 ALA B C 1
ATOM 3060 O O . ALA B 1 146 ? 17.938 2.094 3.164 1 97.62 146 ALA B O 1
ATOM 3061 N N . LYS B 1 147 ? 18.656 0.028 2.926 1 97.88 147 LYS B N 1
ATOM 3062 C CA . LYS B 1 147 ? 20.047 0.389 3.168 1 97.88 147 LYS B CA 1
ATOM 3063 C C . LYS B 1 147 ? 20.531 1.44 2.168 1 97.88 147 LYS B C 1
ATOM 3065 O O . LYS B 1 147 ? 21.234 2.383 2.539 1 97.88 147 LYS B O 1
ATOM 3070 N N . ILE B 1 148 ? 20.141 1.276 0.965 1 97.88 148 ILE B N 1
ATOM 3071 C CA . ILE B 1 148 ? 20.547 2.219 -0.072 1 97.88 148 ILE B CA 1
ATOM 3072 C C . ILE B 1 148 ? 19.906 3.582 0.191 1 97.88 148 ILE B C 1
ATOM 3074 O O . ILE B 1 148 ? 20.578 4.613 0.123 1 97.88 148 ILE B O 1
ATOM 3078 N N . GLY B 1 149 ? 18.609 3.609 0.446 1 98.31 149 GLY B N 1
ATOM 3079 C CA . GLY B 1 149 ? 17.938 4.859 0.75 1 98.31 149 GLY B CA 1
ATOM 3080 C C . GLY B 1 149 ? 18.469 5.547 1.989 1 98.31 149 GLY B C 1
ATOM 3081 O O . GLY B 1 149 ? 18.625 6.77 2.014 1 98.31 149 GLY B O 1
ATOM 3082 N N . ILE B 1 150 ? 18.766 4.758 3.02 1 98.38 150 ILE B N 1
ATOM 3083 C CA . ILE B 1 150 ? 19.312 5.281 4.266 1 98.38 150 ILE B CA 1
ATOM 3084 C C . ILE B 1 150 ? 20.672 5.926 3.998 1 98.38 150 ILE B C 1
ATOM 3086 O O . ILE B 1 150 ? 20.984 6.984 4.551 1 98.38 150 ILE B O 1
ATOM 3090 N N . LYS B 1 151 ? 21.422 5.297 3.178 1 97.94 151 LYS B N 1
ATOM 3091 C CA . LYS B 1 151 ? 22.703 5.867 2.771 1 97.94 151 LYS B CA 1
ATOM 3092 C C . LYS B 1 151 ? 22.516 7.234 2.125 1 97.94 151 LYS B C 1
ATOM 3094 O O . LYS B 1 151 ? 23.297 8.156 2.373 1 97.94 151 LYS B O 1
ATOM 3099 N N . ALA B 1 152 ? 21.516 7.391 1.292 1 98 152 ALA B N 1
ATOM 3100 C CA . ALA B 1 152 ? 21.234 8.664 0.633 1 98 152 ALA B CA 1
ATOM 3101 C C . ALA B 1 152 ? 20.891 9.742 1.654 1 98 152 ALA B C 1
ATOM 3103 O O . ALA B 1 152 ? 21.391 10.867 1.571 1 98 152 ALA B O 1
ATOM 3104 N N . ILE B 1 153 ? 20.047 9.438 2.631 1 98.56 153 ILE B N 1
ATOM 3105 C CA . ILE B 1 153 ? 19.672 10.391 3.672 1 98.56 153 ILE B CA 1
ATOM 3106 C C . ILE B 1 153 ? 20.906 10.75 4.5 1 98.56 153 ILE B C 1
ATOM 3108 O O . ILE B 1 153 ? 21.141 11.93 4.789 1 98.56 153 ILE B O 1
ATOM 3112 N N . SER B 1 154 ? 21.703 9.742 4.875 1 98.25 154 SER B N 1
ATOM 3113 C CA . SER B 1 154 ? 22.922 9.969 5.648 1 98.25 154 SER B CA 1
ATOM 3114 C C . SER B 1 154 ? 23.875 10.914 4.918 1 98.25 154 SER B C 1
ATOM 3116 O O . SER B 1 154 ? 24.484 11.797 5.535 1 98.25 154 SER B O 1
ATOM 3118 N N . GLN B 1 155 ? 24 10.719 3.676 1 97.56 155 GLN B N 1
ATOM 3119 C CA . GLN B 1 155 ? 24.812 11.602 2.859 1 97.56 155 GLN B CA 1
ATOM 3120 C C . GLN B 1 155 ? 24.312 13.039 2.918 1 97.56 155 GLN B C 1
ATOM 3122 O O . GLN B 1 155 ? 25.094 13.977 3.031 1 97.56 155 GLN B O 1
ATOM 3127 N N . GLY B 1 156 ? 23 13.195 2.758 1 98.25 156 GLY B N 1
ATOM 3128 C CA . GLY B 1 156 ? 22.406 14.531 2.811 1 98.25 156 GLY B CA 1
ATOM 3129 C C . GLY B 1 156 ? 22.641 15.227 4.141 1 98.25 156 GLY B C 1
ATOM 3130 O O . GLY B 1 156 ? 22.891 16.422 4.18 1 98.25 156 GLY B O 1
ATOM 3131 N N . ILE B 1 157 ? 22.547 14.477 5.23 1 98.19 157 ILE B N 1
ATOM 3132 C CA . ILE B 1 157 ? 22.844 15.016 6.559 1 98.19 157 ILE B CA 1
ATOM 3133 C C . ILE B 1 157 ? 24.297 15.445 6.633 1 98.19 157 ILE B C 1
ATOM 3135 O O . ILE B 1 157 ? 24.594 16.562 7.051 1 98.19 157 ILE B O 1
ATOM 3139 N N . LYS B 1 158 ? 25.156 14.625 6.227 1 97.75 158 LYS B N 1
ATOM 3140 C CA . LYS B 1 158 ? 26.609 14.852 6.312 1 97.75 158 LYS B CA 1
ATOM 3141 C C . LYS B 1 158 ? 27.031 16.047 5.457 1 97.75 158 LYS B C 1
ATOM 3143 O O . LYS B 1 158 ? 27.859 16.859 5.883 1 97.75 158 LYS B O 1
ATOM 3148 N N . ASP B 1 159 ? 26.469 16.172 4.238 1 96.88 159 ASP B N 1
ATOM 3149 C CA . ASP B 1 159 ? 26.953 17.203 3.318 1 96.88 159 ASP B CA 1
ATOM 3150 C C . ASP B 1 159 ? 26.172 18.5 3.516 1 96.88 159 ASP B C 1
ATOM 3152 O O . ASP B 1 159 ? 26.422 19.484 2.824 1 96.88 159 ASP B O 1
ATOM 3156 N N . GLY B 1 160 ? 25.141 18.469 4.371 1 97.38 160 GLY B N 1
ATOM 3157 C CA . GLY B 1 160 ? 24.438 19.672 4.746 1 97.38 160 GLY B CA 1
ATOM 3158 C C . GLY B 1 160 ? 23.266 19.984 3.824 1 97.38 160 GLY B C 1
ATOM 3159 O O . GLY B 1 160 ? 22.562 20.984 4.023 1 97.38 160 GLY B O 1
ATOM 3160 N N . SER B 1 161 ? 23 19.094 2.867 1 97.44 161 SER B N 1
ATOM 3161 C CA . SER B 1 161 ? 21.906 19.344 1.936 1 97.44 161 SER B CA 1
ATOM 3162 C C . SER B 1 161 ? 20.562 18.984 2.559 1 97.44 161 SER B C 1
ATOM 3164 O O . SER B 1 161 ? 19.516 19.375 2.031 1 97.44 161 SER B O 1
ATOM 3166 N N . MET B 1 162 ? 20.562 18.281 3.689 1 98 162 MET B N 1
ATOM 3167 C CA . MET B 1 162 ? 19.359 17.969 4.473 1 98 162 MET B CA 1
ATOM 3168 C C . MET B 1 162 ? 19.531 18.391 5.926 1 98 162 MET B C 1
ATOM 3170 O O . MET B 1 162 ? 20.656 18.625 6.379 1 98 162 MET B O 1
ATOM 3174 N N . ARG B 1 163 ? 18.422 18.625 6.609 1 95.88 163 ARG B N 1
ATOM 3175 C CA . ARG B 1 163 ? 18.5 19.047 8 1 95.88 163 ARG B CA 1
ATOM 3176 C C . ARG B 1 163 ? 19.25 18.031 8.852 1 95.88 163 ARG B C 1
ATOM 3178 O O . ARG B 1 163 ? 19.094 16.828 8.672 1 95.88 163 ARG B O 1
ATOM 3185 N N . PRO B 1 164 ? 19.984 18.469 9.828 1 96.69 164 PRO B N 1
ATOM 3186 C CA . PRO B 1 164 ? 20.922 17.609 10.555 1 96.69 164 PRO B CA 1
ATOM 3187 C C . PRO B 1 164 ? 20.25 16.781 11.641 1 96.69 164 PRO B C 1
ATOM 3189 O O . PRO B 1 164 ? 20.844 15.852 12.18 1 96.69 164 PRO B O 1
ATOM 3192 N N . ASP B 1 165 ? 19.016 17.062 12 1 95.88 165 ASP B N 1
ATOM 3193 C CA . ASP B 1 165 ? 18.375 16.406 13.133 1 95.88 165 ASP B CA 1
ATOM 3194 C C . ASP B 1 165 ? 17.609 15.164 12.68 1 95.88 165 ASP B C 1
ATOM 3196 O O . ASP B 1 165 ? 16.984 14.477 13.492 1 95.88 165 ASP B O 1
ATOM 3200 N N . LEU B 1 166 ? 17.688 14.836 11.391 1 97.06 166 LEU B N 1
ATOM 3201 C CA . LEU B 1 166 ? 17 13.664 10.867 1 97.06 166 LEU B CA 1
ATOM 3202 C C . LEU B 1 166 ? 17.641 12.375 11.398 1 97.06 166 LEU B C 1
ATOM 3204 O O . LEU B 1 166 ? 18.859 12.289 11.523 1 97.06 166 LEU B O 1
ATOM 3208 N N . GLN B 1 167 ? 16.797 11.469 11.711 1 97.19 167 GLN B N 1
ATOM 3209 C CA . GLN B 1 167 ? 17.234 10.086 11.867 1 97.19 167 GLN B CA 1
ATOM 3210 C C . GLN B 1 167 ? 17.156 9.328 10.547 1 97.19 167 GLN B C 1
ATOM 3212 O O . GLN B 1 167 ? 16.078 9.062 10.039 1 97.19 167 GLN B O 1
ATOM 3217 N N . ALA B 1 168 ? 18.266 8.953 10.039 1 98.19 168 ALA B N 1
ATOM 3218 C CA . ALA B 1 168 ? 18.359 8.5 8.656 1 98.19 168 ALA B CA 1
ATOM 3219 C C . ALA B 1 168 ? 17.438 7.305 8.406 1 98.19 168 ALA B C 1
ATOM 3221 O O . ALA B 1 168 ? 16.703 7.277 7.426 1 98.19 168 ALA B O 1
ATOM 3222 N N . ASP B 1 169 ? 17.469 6.293 9.312 1 98 169 ASP B N 1
ATOM 3223 C CA . ASP B 1 169 ? 16.688 5.066 9.125 1 98 169 ASP B CA 1
ATOM 3224 C C . ASP B 1 169 ? 15.195 5.359 9.109 1 98 169 ASP B C 1
ATOM 3226 O O . ASP B 1 169 ? 14.5 5.035 8.141 1 98 169 ASP B O 1
ATOM 3230 N N . SER B 1 170 ? 14.711 6.066 10.109 1 97.31 170 SER B N 1
ATOM 3231 C CA . SER B 1 170 ? 13.289 6.367 10.219 1 97.31 170 SER B CA 1
ATOM 3232 C C . SER B 1 170 ? 12.828 7.301 9.109 1 97.31 170 SER B C 1
ATOM 3234 O O . SER B 1 170 ? 11.711 7.176 8.609 1 97.31 170 SER B O 1
ATOM 3236 N N . THR B 1 171 ? 13.719 8.203 8.773 1 98.5 171 THR B N 1
ATOM 3237 C CA . THR B 1 171 ? 13.367 9.148 7.719 1 98.5 171 THR B CA 1
ATOM 3238 C C . THR B 1 171 ? 13.156 8.422 6.391 1 98.5 171 THR B C 1
ATOM 3240 O O . THR B 1 171 ? 12.148 8.633 5.715 1 98.5 171 THR B O 1
ATOM 3243 N N . PHE B 1 172 ? 14.062 7.527 6.039 1 98.62 172 PHE B N 1
ATOM 3244 C CA . PHE B 1 172 ? 13.898 6.855 4.754 1 98.62 172 PHE B CA 1
ATOM 3245 C C . PHE B 1 172 ? 12.664 5.965 4.758 1 98.62 172 PHE B C 1
ATOM 3247 O O . PHE B 1 172 ? 11.906 5.938 3.785 1 98.62 172 PHE B O 1
ATOM 3254 N N . TYR B 1 173 ? 12.461 5.219 5.809 1 98.44 173 TYR B N 1
ATOM 3255 C CA . TYR B 1 173 ? 11.289 4.359 5.867 1 98.44 173 TYR B CA 1
ATOM 3256 C C . TYR B 1 173 ? 10.008 5.18 5.777 1 98.44 173 TYR B C 1
ATOM 3258 O O . TYR B 1 173 ? 9.016 4.734 5.195 1 98.44 173 TYR B O 1
ATOM 3266 N N . THR B 1 174 ? 10 6.359 6.375 1 98.62 174 THR B N 1
ATOM 3267 C CA . THR B 1 174 ? 8.836 7.23 6.273 1 98.62 174 THR B CA 1
ATOM 3268 C C . THR B 1 174 ? 8.648 7.715 4.84 1 98.62 174 THR B C 1
ATOM 3270 O O . THR B 1 174 ? 7.531 7.703 4.32 1 98.62 174 THR B O 1
ATOM 3273 N N . ILE B 1 175 ? 9.734 8.078 4.184 1 98.81 175 ILE B N 1
ATOM 3274 C CA . ILE B 1 175 ? 9.656 8.516 2.793 1 98.81 175 ILE B CA 1
ATOM 3275 C C . ILE B 1 175 ? 9.195 7.355 1.912 1 98.81 175 ILE B C 1
ATOM 3277 O O . ILE B 1 175 ? 8.336 7.535 1.043 1 98.81 175 ILE B O 1
ATOM 3281 N N . TRP B 1 176 ? 9.789 6.188 2.148 1 98.81 176 TRP B N 1
ATOM 3282 C CA . TRP B 1 176 ? 9.352 5.004 1.406 1 98.81 176 TRP B CA 1
ATOM 3283 C C . TRP B 1 176 ? 7.871 4.734 1.626 1 98.81 176 TRP B C 1
ATOM 3285 O O . TRP B 1 176 ? 7.145 4.414 0.682 1 98.81 176 TRP B O 1
ATOM 3295 N N . SER B 1 177 ? 7.383 4.895 2.863 1 98.75 177 SER B N 1
ATOM 3296 C CA . SER B 1 177 ? 5.961 4.777 3.17 1 98.75 177 SER B CA 1
ATOM 3297 C C . SER B 1 177 ? 5.137 5.754 2.34 1 98.75 177 SER B C 1
ATOM 3299 O O . SER B 1 177 ? 4.113 5.375 1.763 1 98.75 177 SER B O 1
ATOM 3301 N N . MET B 1 178 ? 5.602 6.949 2.252 1 98.75 178 MET B N 1
ATOM 3302 C CA . MET B 1 178 ? 4.926 7.977 1.463 1 98.75 178 MET B CA 1
ATOM 3303 C C . MET B 1 178 ? 4.828 7.559 -0.001 1 98.75 178 MET B C 1
ATOM 3305 O O . MET B 1 178 ? 3.779 7.719 -0.627 1 98.75 178 MET B O 1
ATOM 3309 N N . LEU B 1 179 ? 5.914 7.047 -0.494 1 98.81 179 LEU B N 1
ATOM 3310 C CA . LEU B 1 179 ? 5.973 6.684 -1.906 1 98.81 179 LEU B CA 1
ATOM 3311 C C . LEU B 1 179 ? 5.008 5.543 -2.215 1 98.81 179 LEU B C 1
ATOM 3313 O O . LEU B 1 179 ? 4.273 5.594 -3.205 1 98.81 179 LEU B O 1
ATOM 3317 N N . ILE B 1 180 ? 5.012 4.551 -1.358 1 98.62 180 ILE B N 1
ATOM 3318 C CA . ILE B 1 180 ? 4.105 3.42 -1.518 1 98.62 180 ILE B CA 1
ATOM 3319 C C . ILE B 1 180 ? 2.66 3.908 -1.485 1 98.62 180 ILE B C 1
ATOM 3321 O O . ILE B 1 180 ? 1.861 3.562 -2.359 1 98.62 180 ILE B O 1
ATOM 3325 N N . GLY B 1 181 ? 2.344 4.711 -0.488 1 98.69 181 GLY B N 1
ATOM 3326 C CA . GLY B 1 181 ? 0.987 5.219 -0.363 1 98.69 181 GLY B CA 1
ATOM 3327 C C . GLY B 1 181 ? 0.577 6.113 -1.518 1 98.69 181 GLY B C 1
ATOM 3328 O O . GLY B 1 181 ? -0.576 6.086 -1.953 1 98.69 181 GLY B O 1
ATOM 3329 N N . TYR B 1 182 ? 1.479 6.934 -2.018 1 98.44 182 TYR B N 1
ATOM 3330 C CA . TYR B 1 182 ? 1.207 7.789 -3.166 1 98.44 182 TYR B CA 1
ATOM 3331 C C . TYR B 1 182 ? 0.745 6.969 -4.363 1 98.44 182 TYR B C 1
ATOM 3333 O O . TYR B 1 182 ? -0.257 7.301 -5.004 1 98.44 182 TYR B O 1
ATOM 3341 N N . CYS B 1 183 ? 1.506 5.914 -4.617 1 97.56 183 CYS B N 1
ATOM 3342 C CA . CYS B 1 183 ? 1.16 5.059 -5.746 1 97.56 183 CYS B CA 1
ATOM 3343 C C . CYS B 1 183 ? -0.202 4.406 -5.539 1 97.56 183 CYS B C 1
ATOM 3345 O O . CYS B 1 183 ? -0.983 4.281 -6.484 1 97.56 183 CYS B O 1
ATOM 3347 N N . ARG B 1 184 ? -0.51 4.059 -4.297 1 97.25 184 ARG B N 1
ATOM 3348 C CA . ARG B 1 184 ? -1.768 3.389 -3.982 1 97.25 184 ARG B CA 1
ATOM 3349 C C . ARG B 1 184 ? -2.951 4.332 -4.168 1 97.25 184 ARG B C 1
ATOM 3351 O O . ARG B 1 184 ? -4.023 3.914 -4.609 1 97.25 184 ARG B O 1
ATOM 3358 N N . LEU B 1 185 ? -2.781 5.582 -3.902 1 97.69 185 LEU B N 1
ATOM 3359 C CA . LEU B 1 185 ? -3.891 6.527 -3.875 1 97.69 185 LEU B CA 1
ATOM 3360 C C . LEU B 1 185 ? -4.012 7.258 -5.211 1 97.69 185 LEU B C 1
ATOM 3362 O O . LEU B 1 185 ? -4.98 7.988 -5.434 1 97.69 185 LEU B O 1
ATOM 3366 N N . SER B 1 186 ? -3.082 7.051 -6.113 1 96.25 186 SER B N 1
ATOM 3367 C CA . SER B 1 186 ? -3.016 7.828 -7.348 1 96.25 186 SER B CA 1
ATOM 3368 C C . SER B 1 186 ? -4.266 7.625 -8.195 1 96.25 186 SER B C 1
ATOM 3370 O O . SER B 1 186 ? -4.762 8.57 -8.82 1 96.25 186 SER B O 1
ATOM 3372 N N . GLY B 1 187 ? -4.773 6.383 -8.242 1 94.81 187 GLY B N 1
ATOM 3373 C CA . GLY B 1 187 ? -5.984 6.125 -9.008 1 94.81 187 GLY B CA 1
ATOM 3374 C C . GLY B 1 187 ? -7.172 6.949 -8.539 1 94.81 187 GLY B C 1
ATOM 3375 O O . GLY B 1 187 ? -7.918 7.488 -9.359 1 94.81 187 GLY B O 1
ATOM 3376 N N . SER B 1 188 ? -7.336 6.973 -7.281 1 94.88 188 SER B N 1
ATOM 3377 C CA . SER B 1 188 ? -8.422 7.734 -6.676 1 94.88 188 SER B CA 1
ATOM 3378 C C . SER B 1 188 ? -8.289 9.227 -6.98 1 94.88 188 SER B C 1
ATOM 3380 O O . SER B 1 188 ? -9.266 9.875 -7.367 1 94.88 188 SER B O 1
ATOM 3382 N N . VAL B 1 189 ? -7.117 9.789 -6.836 1 96.12 189 VAL B N 1
ATOM 3383 C CA . VAL B 1 189 ? -6.871 11.211 -7.078 1 96.12 189 VAL B CA 1
ATOM 3384 C C . VAL B 1 189 ? -7.055 11.523 -8.562 1 96.12 189 VAL B C 1
ATOM 3386 O O . VAL B 1 189 ? -7.613 12.562 -8.914 1 96.12 189 VAL B O 1
ATOM 3389 N N . ASN B 1 190 ? -6.652 10.602 -9.383 1 94.25 190 ASN B N 1
ATOM 3390 C CA . ASN B 1 190 ? -6.688 10.82 -10.82 1 94.25 190 ASN B CA 1
ATOM 3391 C C . ASN B 1 190 ? -8.109 10.75 -11.367 1 94.25 190 ASN B C 1
ATOM 3393 O O . ASN B 1 190 ? -8.367 11.164 -12.5 1 94.25 190 ASN B O 1
ATOM 3397 N N . LEU B 1 191 ? -9.039 10.203 -10.586 1 92.88 191 LEU B N 1
ATOM 3398 C CA . LEU B 1 191 ? -10.445 10.25 -10.977 1 92.88 191 LEU B CA 1
ATOM 3399 C C . LEU B 1 191 ? -11.016 11.656 -10.773 1 92.88 191 LEU B C 1
ATOM 3401 O O . LEU B 1 191 ? -12.148 11.93 -11.188 1 92.88 191 LEU B O 1
ATOM 3405 N N . GLU B 1 192 ? -10.164 12.586 -10.195 1 85.94 192 GLU B N 1
ATOM 3406 C CA . GLU B 1 192 ? -10.461 14.008 -10.008 1 85.94 192 GLU B CA 1
ATOM 3407 C C . GLU B 1 192 ? -11.852 14.203 -9.414 1 85.94 192 GLU B C 1
ATOM 3409 O O . GLU B 1 192 ? -12.719 14.812 -10.047 1 85.94 192 GLU B O 1
ATOM 3414 N N . PRO B 1 193 ? -11.969 13.812 -8.188 1 82.44 193 PRO B N 1
ATOM 3415 C CA . PRO B 1 193 ? -13.273 14 -7.543 1 82.44 193 PRO B CA 1
ATOM 3416 C C . PRO B 1 193 ? -13.711 15.461 -7.52 1 82.44 193 PRO B C 1
ATOM 3418 O O . PRO B 1 193 ? -12.883 16.359 -7.371 1 82.44 193 PRO B O 1
ATOM 3421 N N . ASN B 1 194 ? -14.938 15.711 -7.77 1 81.94 194 ASN B N 1
ATOM 3422 C CA . ASN B 1 194 ? -15.43 17.078 -7.945 1 81.94 194 ASN B CA 1
ATOM 3423 C C . ASN B 1 194 ? -15.664 17.766 -6.602 1 81.94 194 ASN B C 1
ATOM 3425 O O . ASN B 1 194 ? -15.695 18.984 -6.527 1 81.94 194 ASN B O 1
ATOM 3429 N N . ASP B 1 195 ? -15.695 17.031 -5.629 1 88.5 195 ASP B N 1
ATOM 3430 C CA . ASP B 1 195 ? -16.062 17.609 -4.344 1 88.5 195 ASP B CA 1
ATOM 3431 C C . ASP B 1 195 ? -14.82 17.938 -3.516 1 88.5 195 ASP B C 1
ATOM 3433 O O . ASP B 1 195 ? -14.93 18.469 -2.406 1 88.5 195 ASP B O 1
ATOM 3437 N N . ILE B 1 196 ? -13.648 17.594 -4.051 1 91.38 196 ILE B N 1
ATOM 3438 C CA . ILE B 1 196 ? -12.375 17.938 -3.436 1 91.38 196 ILE B CA 1
ATOM 3439 C C . ILE B 1 196 ? -11.484 18.656 -4.449 1 91.38 196 ILE B C 1
ATOM 3441 O O . ILE B 1 196 ? -11.586 18.406 -5.652 1 91.38 196 ILE B O 1
ATOM 3445 N N . LYS B 1 197 ? -10.711 19.578 -3.99 1 90.88 197 LYS B N 1
ATOM 3446 C CA . LYS B 1 197 ? -9.836 20.359 -4.859 1 90.88 197 LYS B CA 1
ATOM 3447 C C . LYS B 1 197 ? -8.477 19.688 -5.02 1 90.88 197 LYS B C 1
ATOM 3449 O O . LYS B 1 197 ? -7.449 20.25 -4.617 1 90.88 197 LYS B O 1
ATOM 3454 N N . ILE B 1 198 ? -8.508 18.531 -5.637 1 94.12 198 ILE B N 1
ATOM 3455 C CA . ILE B 1 198 ? -7.262 17.797 -5.84 1 94.12 198 ILE B CA 1
ATOM 3456 C C . ILE B 1 198 ? -7.285 17.109 -7.203 1 94.12 198 ILE B C 1
ATOM 3458 O O . ILE B 1 198 ? -8.328 16.609 -7.637 1 94.12 198 ILE B O 1
ATOM 3462 N N . ASN B 1 199 ? -6.188 17.172 -7.895 1 94.19 199 ASN B N 1
ATOM 3463 C CA . ASN B 1 199 ? -5.934 16.422 -9.125 1 94.19 199 ASN B CA 1
ATOM 3464 C C . ASN B 1 199 ? -4.496 15.922 -9.18 1 94.19 199 ASN B C 1
ATOM 3466 O O . ASN B 1 199 ? -3.707 16.156 -8.266 1 94.19 199 ASN B O 1
ATOM 3470 N N . ALA B 1 200 ? -4.219 15.172 -10.211 1 94.25 200 ALA B N 1
ATOM 3471 C CA . ALA B 1 200 ? -2.914 14.523 -10.312 1 94.25 200 ALA B CA 1
ATOM 3472 C C . ALA B 1 200 ? -1.783 15.531 -10.164 1 94.25 200 ALA B C 1
ATOM 3474 O O . ALA B 1 200 ? -0.822 15.305 -9.43 1 94.25 200 ALA B O 1
ATOM 3475 N N . GLU B 1 201 ? -1.881 16.625 -10.828 1 95.44 201 GLU B N 1
ATOM 3476 C CA . GLU B 1 201 ? -0.822 17.641 -10.844 1 95.44 201 GLU B CA 1
ATOM 3477 C C . GLU B 1 201 ? -0.683 18.312 -9.477 1 95.44 201 GLU B C 1
ATOM 3479 O O . GLU B 1 201 ? 0.422 18.422 -8.945 1 95.44 201 GLU B O 1
ATOM 3484 N N . SER B 1 202 ? -1.772 18.797 -8.93 1 95.19 202 SER B N 1
ATOM 3485 C CA . SER B 1 202 ? -1.729 19.484 -7.641 1 95.19 202 SER B CA 1
ATOM 3486 C C . SER B 1 202 ? -1.253 18.547 -6.535 1 95.19 202 SER B C 1
ATOM 3488 O O . SER B 1 202 ? -0.535 18.969 -5.625 1 95.19 202 SER B O 1
ATOM 3490 N N . TRP B 1 203 ? -1.627 17.312 -6.59 1 96.31 203 TRP B N 1
ATOM 3491 C CA . TRP B 1 203 ? -1.19 16.359 -5.582 1 96.31 203 TRP B CA 1
ATOM 3492 C C . TRP B 1 203 ? 0.308 16.094 -5.691 1 96.31 203 TRP B C 1
ATOM 3494 O O . TRP B 1 203 ? 1.021 16.094 -4.684 1 96.31 203 TRP B O 1
ATOM 3504 N N . LYS B 1 204 ? 0.741 15.844 -6.941 1 97.06 204 LYS B N 1
ATOM 3505 C CA . LYS B 1 204 ? 2.172 15.633 -7.145 1 97.06 204 LYS B CA 1
ATOM 3506 C C . LYS B 1 204 ? 2.984 16.797 -6.586 1 97.06 204 LYS B C 1
ATOM 3508 O O . LYS B 1 204 ? 3.979 16.594 -5.891 1 97.06 204 LYS B O 1
ATOM 3513 N N . ASN B 1 205 ? 2.561 17.984 -6.863 1 97.25 205 ASN B N 1
ATOM 3514 C CA . ASN B 1 205 ? 3.256 19.188 -6.395 1 97.25 205 ASN B CA 1
ATOM 3515 C C . ASN B 1 205 ? 3.234 19.281 -4.871 1 97.25 205 ASN B C 1
ATOM 3517 O O . ASN B 1 205 ? 4.262 19.547 -4.25 1 97.25 205 ASN B O 1
ATOM 3521 N N . GLY B 1 206 ? 2.035 19.094 -4.293 1 97.56 206 GLY B N 1
ATOM 3522 C CA . GLY B 1 206 ? 1.923 19.125 -2.842 1 97.56 206 GLY B CA 1
ATOM 3523 C C . GLY B 1 206 ? 2.723 18.047 -2.158 1 97.56 206 GLY B C 1
ATOM 3524 O O . GLY B 1 206 ? 3.357 18.281 -1.129 1 97.56 206 GLY B O 1
ATOM 3525 N N . PHE B 1 207 ? 2.691 16.875 -2.742 1 98.5 207 PHE B N 1
ATOM 3526 C CA . PHE B 1 207 ? 3.438 15.734 -2.238 1 98.5 207 PHE B CA 1
ATOM 3527 C C . PHE B 1 207 ? 4.934 16.016 -2.229 1 98.5 207 PHE B C 1
ATOM 3529 O O . PHE B 1 207 ? 5.605 15.82 -1.212 1 98.5 207 PHE B O 1
ATOM 3536 N N . ASN B 1 208 ? 5.406 16.516 -3.363 1 97.94 208 ASN B N 1
ATOM 3537 C CA . ASN B 1 208 ? 6.824 16.844 -3.475 1 97.94 208 ASN B CA 1
ATOM 3538 C C . ASN B 1 208 ? 7.219 17.953 -2.496 1 97.94 208 ASN B C 1
ATOM 3540 O O . ASN B 1 208 ? 8.297 17.891 -1.897 1 97.94 208 ASN B O 1
ATOM 3544 N N . LYS B 1 209 ? 6.414 18.922 -2.391 1 97.56 209 LYS B N 1
ATOM 3545 C CA . LYS B 1 209 ? 6.684 20 -1.448 1 97.56 209 LYS B CA 1
ATOM 3546 C C . LYS B 1 209 ? 6.855 19.469 -0.03 1 97.56 209 LYS B C 1
ATOM 3548 O O . LYS B 1 209 ? 7.82 19.812 0.656 1 97.56 209 LYS B O 1
ATOM 3553 N N . ILE B 1 210 ? 5.969 18.641 0.402 1 98.19 210 ILE B N 1
ATOM 3554 C CA . ILE B 1 210 ? 6 18.078 1.75 1 98.19 210 ILE B CA 1
ATOM 3555 C C . ILE B 1 210 ? 7.23 17.188 1.911 1 98.19 210 ILE B C 1
ATOM 3557 O O . ILE B 1 210 ? 7.914 17.25 2.936 1 98.19 210 ILE B O 1
ATOM 3561 N N . LEU B 1 211 ? 7.504 16.391 0.893 1 98.5 211 LEU B N 1
ATOM 3562 C CA . LEU B 1 211 ? 8.688 15.531 0.925 1 98.5 211 LEU B CA 1
ATOM 3563 C C . LEU B 1 211 ? 9.953 16.359 1.135 1 98.5 211 LEU B C 1
ATOM 3565 O O . LEU B 1 211 ? 10.773 16.031 1.996 1 98.5 211 LEU B O 1
ATOM 3569 N N . PHE B 1 212 ? 10.078 17.438 0.458 1 97.69 212 PHE B N 1
ATOM 3570 C CA . PHE B 1 212 ? 11.258 18.297 0.575 1 97.69 212 PHE B CA 1
ATOM 3571 C C . PHE B 1 212 ? 11.289 19 1.928 1 97.69 212 PHE B C 1
ATOM 3573 O O . PHE B 1 212 ? 12.359 19.188 2.506 1 97.69 212 PHE B O 1
ATOM 3580 N N . GLU B 1 213 ? 10.141 19.391 2.395 1 97.12 213 GLU B N 1
ATOM 3581 C CA . GLU B 1 213 ? 10.07 20.016 3.707 1 97.12 213 GLU B CA 1
ATOM 3582 C C . GLU B 1 213 ? 10.508 19.062 4.809 1 97.12 213 GLU B C 1
ATOM 3584 O O . GLU B 1 213 ? 11.102 19.484 5.805 1 97.12 213 GLU B O 1
ATOM 3589 N N . ILE B 1 214 ? 10.164 17.797 4.648 1 98.06 214 ILE B N 1
ATOM 3590 C CA . ILE B 1 214 ? 10.641 16.797 5.594 1 98.06 214 ILE B CA 1
ATOM 3591 C C . ILE B 1 214 ? 12.172 16.766 5.602 1 98.06 214 ILE B C 1
ATOM 3593 O O . ILE B 1 214 ? 12.789 16.75 6.668 1 98.06 214 ILE B O 1
ATOM 3597 N N . LEU B 1 215 ? 12.781 16.875 4.445 1 98.31 215 LEU B N 1
ATOM 3598 C CA . LEU B 1 215 ? 14.211 16.656 4.297 1 98.31 215 LEU B CA 1
ATOM 3599 C C . LEU B 1 215 ? 14.992 17.938 4.594 1 98.31 215 LEU B C 1
ATOM 3601 O O . LEU B 1 215 ? 16.094 17.875 5.148 1 98.31 215 LEU B O 1
ATOM 3605 N N . LYS B 1 216 ? 14.352 19.078 4.289 1 96.69 216 LYS B N 1
ATOM 3606 C CA . LYS B 1 216 ? 15.102 20.328 4.371 1 96.69 216 LYS B CA 1
ATOM 3607 C C . LYS B 1 216 ? 14.57 21.219 5.488 1 96.69 216 LYS B C 1
ATOM 3609 O O . LYS B 1 216 ? 15.242 22.156 5.91 1 96.69 216 LYS B O 1
ATOM 3614 N N . GLY B 1 217 ? 13.445 20.969 5.93 1 91.75 217 GLY B N 1
ATOM 3615 C CA . GLY B 1 217 ? 12.789 21.875 6.871 1 91.75 217 GLY B CA 1
ATOM 3616 C C . GLY B 1 217 ? 11.859 22.859 6.199 1 91.75 217 GLY B C 1
ATOM 3617 O O . GLY B 1 217 ? 11.898 23.031 4.977 1 91.75 217 GLY B O 1
ATOM 3618 N N . THR B 1 218 ? 10.914 23.422 6.934 1 83.06 218 THR B N 1
ATOM 3619 C CA . THR B 1 218 ? 9.93 24.344 6.395 1 83.06 218 THR B CA 1
ATOM 3620 C C . THR B 1 218 ? 10.531 25.75 6.266 1 83.06 218 THR B C 1
ATOM 3622 O O . THR B 1 218 ? 10.039 26.578 5.492 1 83.06 218 THR B O 1
ATOM 3625 N N . ASN B 1 219 ? 11.484 26.125 6.945 1 68.25 219 ASN B N 1
ATOM 3626 C CA . ASN B 1 219 ? 12.078 27.453 6.922 1 68.25 219 ASN B CA 1
ATOM 3627 C C . ASN B 1 219 ? 13.195 27.547 5.887 1 68.25 219 ASN B C 1
ATOM 3629 O O . ASN B 1 219 ? 13.922 28.531 5.84 1 68.25 219 ASN B O 1
ATOM 3633 N N . SER B 1 220 ? 13.359 26.5 5.148 1 56.34 220 SER B N 1
ATOM 3634 C CA . SER B 1 220 ? 14.453 26.562 4.188 1 56.34 220 SER B CA 1
ATOM 3635 C C . SER B 1 220 ? 14.008 27.219 2.881 1 56.34 220 SER B C 1
ATOM 3637 O O . SER B 1 220 ? 12.93 26.906 2.365 1 56.34 220 SER B O 1
ATOM 3639 N N . PRO B 1 221 ? 14.531 28.359 2.42 1 47.28 221 PRO B N 1
ATOM 3640 C CA . PRO B 1 221 ? 14.141 29 1.164 1 47.28 221 PRO B CA 1
ATOM 3641 C C . PRO B 1 221 ? 14.094 28.016 -0.01 1 47.28 221 PRO B C 1
ATOM 3643 O O . PRO B 1 221 ? 15.031 27.25 -0.212 1 47.28 221 PRO B O 1
ATOM 3646 N N . VAL B 1 222 ? 13.07 27.469 -0.3 1 45.22 222 VAL B N 1
ATOM 3647 C CA . VAL B 1 222 ? 12.93 26.641 -1.492 1 45.22 222 VAL B CA 1
ATOM 3648 C C . VAL B 1 222 ? 13.438 27.406 -2.715 1 45.22 222 VAL B C 1
ATOM 3650 O O . VAL B 1 222 ? 12.906 28.469 -3.061 1 45.22 222 VAL B O 1
ATOM 3653 N N . LYS B 1 223 ? 14.672 27.391 -3.145 1 38.97 223 LYS B N 1
ATOM 3654 C CA . LYS B 1 223 ? 14.961 27.969 -4.457 1 38.97 223 LYS B CA 1
ATOM 3655 C C . LYS B 1 223 ? 14.195 27.234 -5.555 1 38.97 223 LYS B C 1
ATOM 3657 O O . LYS B 1 223 ? 14.359 26.016 -5.73 1 38.97 223 LYS B O 1
ATOM 3662 N N . SER B 1 224 ? 12.992 27.5 -5.969 1 36.47 224 SER B N 1
ATOM 3663 C CA . SER B 1 224 ? 12.273 27.016 -7.145 1 36.47 224 SER B CA 1
ATOM 3664 C C . SER B 1 224 ? 13.188 26.953 -8.359 1 36.47 224 SER B C 1
ATOM 3666 O O . SER B 1 224 ? 13.562 27.969 -8.93 1 36.47 224 SER B O 1
ATOM 3668 N N . GLN B 1 225 ? 14.102 26.109 -8.445 1 33.41 225 GLN B N 1
ATOM 3669 C CA . GLN B 1 225 ? 14.648 26.062 -9.797 1 33.41 225 GLN B CA 1
ATOM 3670 C C . GLN B 1 225 ? 13.57 25.703 -10.82 1 33.41 225 GLN B C 1
ATOM 3672 O O . GLN B 1 225 ? 12.805 24.75 -10.617 1 33.41 225 GLN B O 1
ATOM 3677 N N . PRO B 1 226 ? 13.203 26.531 -11.719 1 31.03 226 PRO B N 1
ATOM 3678 C CA . PRO B 1 226 ? 12.266 26.25 -12.812 1 31.03 226 PRO B CA 1
ATOM 3679 C C . PRO B 1 226 ? 12.562 24.938 -13.523 1 31.03 226 PRO B C 1
ATOM 3681 O O . PRO B 1 226 ? 13.711 24.688 -13.906 1 31.03 226 PRO B O 1
ATOM 3684 N N . VAL B 1 227 ? 11.992 23.844 -13.172 1 31.77 227 VAL B N 1
ATOM 3685 C CA . VAL B 1 227 ? 12.078 22.672 -14.023 1 31.77 227 VAL B CA 1
ATOM 3686 C C . VAL B 1 227 ? 11.852 23.062 -15.477 1 31.77 227 VAL B C 1
ATOM 3688 O O . VAL B 1 227 ? 10.805 23.594 -15.828 1 31.77 227 VAL B O 1
ATOM 3691 N N . GLN B 1 228 ? 12.875 23.469 -16.188 1 30.58 228 GLN B N 1
ATOM 3692 C CA . GLN B 1 228 ? 12.781 23.547 -17.641 1 30.58 228 GLN B CA 1
ATOM 3693 C C . GLN B 1 228 ? 12.133 22.297 -18.219 1 30.58 228 GLN B C 1
ATOM 3695 O O . GLN B 1 228 ? 12.578 21.172 -17.953 1 30.58 228 GLN B O 1
ATOM 3700 N N . GLY B 1 229 ? 10.844 22.297 -18.406 1 29.73 229 GLY B N 1
ATOM 3701 C CA . GLY B 1 229 ? 9.906 21.422 -19.094 1 29.73 229 GLY B CA 1
ATOM 3702 C C . GLY B 1 229 ? 10.461 20.828 -20.375 1 29.73 229 GLY B C 1
ATOM 3703 O O . GLY B 1 229 ? 9.812 20.875 -21.422 1 29.73 229 GLY B O 1
ATOM 3704 N N . ASN B 1 230 ? 11.812 20.734 -20.484 1 29.02 230 ASN B N 1
ATOM 3705 C CA . ASN B 1 230 ? 12.023 20.188 -21.812 1 29.02 230 ASN B CA 1
ATOM 3706 C C . ASN B 1 230 ? 11.469 18.766 -21.938 1 29.02 230 ASN B C 1
ATOM 3708 O O . ASN B 1 230 ? 12.227 17.812 -22.141 1 29.02 230 ASN B O 1
ATOM 3712 N N . LEU B 1 231 ? 10.656 18.375 -21.016 1 20.34 231 LEU B N 1
ATOM 3713 C CA . LEU B 1 231 ? 10.344 16.984 -21.359 1 20.34 231 LEU B CA 1
ATOM 3714 C C . LEU B 1 231 ? 9.523 16.938 -22.656 1 20.34 231 LEU B C 1
ATOM 3716 O O . LEU B 1 231 ? 9.156 15.852 -23.109 1 20.34 231 LEU B O 1
ATOM 3720 N N . PHE B 1 232 ? 8.828 18.062 -23.094 1 19.73 232 PHE B N 1
ATOM 3721 C CA . PHE B 1 232 ? 8.258 17.703 -24.375 1 19.73 232 PHE B CA 1
ATOM 3722 C C . PHE B 1 232 ? 9.32 17.703 -25.469 1 19.73 232 PHE B C 1
ATOM 3724 O O . PHE B 1 232 ? 10.258 18.516 -25.422 1 19.73 232 PHE B O 1
#

pLDDT: mean 91.95, std 15.03, range [19.73, 98.81]